Protein AF-0000000084650440 (afdb_homodimer)

Secondary structure (DSSP, 8-state):
--EEEEEE--SHHHHHHHHTPPTTEEEEEEE--HHHHHHHHHHHTTSSEEESSGGG--S--SEEEE-SHHHHHHHHHHHHHHTT-EEEE--GGGGGSHHHHHHHHHHHHHHT-EEEE--TT---HHHHHHHHTT-EEEEEEEEEE-HHHHTTSGGGGTS-TTT--S-EEEEEEEHHHHHH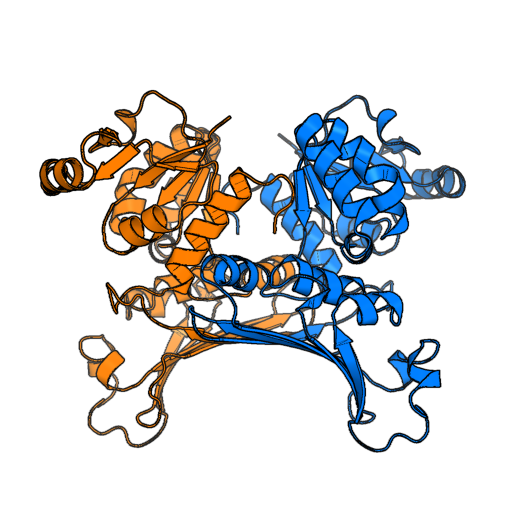H-GGGHHHHHHHHHHTT-TTT-EEEEEE-TT--S-EEEEEEEETTEEEEEEEEEPEETTEEEEEHHHHHHHHHHHHHHH-SEE-/--EEEEEE--SHHHHHHHHTPPTTEEEEEEE--HHHHHHHHHHHTTSSEEESSGGG--S--SEEEE-SHHHHHHHHHHHHHHTT-EEEE--GGGGGSHHHHHHHHHHHHHHT-EEEE--TT---HHHHHHHHTT-EEEEEEEEEE-HHHHTTSGGGGTS-TTT--S-EEEEEEEHHHHHHH-GGGHHHHHHHHHHTT-TTTSEEEEEE-TT--S-EEEEEEEETTEEEEEEEEEPEETTEEEEEHHHHHHHHHHHHHHH-SEE-

Foldseek 3Di:
DAAEEEEEDCDPLNVVLQVLADPRYHHAEYADAPVCQVVVCVVVVPNHHYHNAPVVDPDAGLEYEYDPALVSCLVHLLVCLLQLAEYEYQNLLNVLPVVSVVSNVVSNVNNNYYYHYFLAQFDDLVVQLVQQVQPWDAKEKEKEAALVVCPPFLLVVQDPNVPDAAKAWRDKAFLSVCCVRGVLCSSNSSSSQVSHVHGHRYMYIYIYGNVDHWIKMKMWIADPVGIDMDIDTFAADPVDRSHTPRNSVRSSLVSVPSVDPDHD/DAAEEEEEDCDPLNVVLQVLADPRYHHAEYADAPVCQVVVCVVVVPNHHYHNAPVVDPDAGLEYEYDPALVSCLVHLLVCLLQLHEYEYQNLLNVLPVVSVVSNVVSNVNNNYYYHYFLAQFDDLVVQLVQQVQPWDAKEKEKEAALVVCPPFLLVVQDPNVPDAAKDWRDKAFLSVCCVRGVLCSSNSSSSQVSHVHGHRYMYIYIYGNVDHFIKMKMWIADPVGIDMDIDTFAADPVDRSHTPRNSVRSSLVSVPSVDPDHD

Organism: NCBI:txid1178482

Solvent-accessible surface area (backbone atoms only — not comparable to full-atom values): 26151 Å² total; per-residue (Å²): 130,73,42,37,30,32,29,34,26,71,47,68,53,25,49,52,32,62,72,57,50,52,92,58,50,43,67,43,33,35,32,32,57,73,94,45,38,65,63,52,40,64,73,50,69,75,70,37,49,71,35,66,45,75,83,76,54,85,71,82,57,75,34,32,38,55,36,43,45,39,69,41,46,70,71,47,43,41,62,44,14,44,70,35,34,43,31,40,37,45,46,37,32,46,50,65,40,59,68,54,38,50,51,41,53,48,25,10,66,74,30,58,7,30,40,37,46,43,58,19,72,47,57,26,49,59,30,39,34,11,35,40,73,65,38,62,76,45,41,39,37,34,38,36,27,25,40,76,77,41,60,92,42,59,53,60,81,64,40,63,61,88,71,53,83,51,74,40,78,66,45,75,47,26,19,50,57,44,30,72,57,34,65,94,50,8,31,60,37,27,39,53,9,69,33,46,68,28,38,82,60,15,36,30,35,39,30,36,22,64,87,43,91,51,49,37,41,33,40,36,39,33,36,69,31,30,37,38,39,36,42,35,38,58,31,49,30,90,90,35,75,88,38,46,32,34,28,35,22,32,53,36,36,55,54,46,47,75,75,38,44,66,33,115,132,74,41,38,30,32,29,34,24,70,46,69,54,25,48,52,32,61,74,56,50,50,92,58,52,41,68,44,32,36,32,32,58,71,92,45,37,64,64,51,39,62,74,49,70,72,69,36,50,70,35,67,47,75,84,76,53,85,70,83,56,73,34,32,38,56,36,45,44,38,68,41,46,71,70,46,43,41,63,45,13,45,69,35,33,44,32,42,36,46,45,37,33,46,49,65,40,59,68,55,37,52,51,42,52,48,25,9,67,75,30,59,8,32,39,38,46,42,58,20,74,48,57,26,50,60,29,40,34,9,35,40,74,67,39,65,75,45,40,40,38,36,40,37,27,26,40,76,77,41,60,93,42,57,51,61,80,64,40,64,59,87,71,53,84,52,76,40,76,67,46,76,48,26,18,49,57,43,30,71,57,35,65,94,49,8,32,60,35,26,40,54,10,70,33,47,67,28,38,80,60,16,36,32,36,39,30,35,21,64,88,43,91,51,51,36,41,34,40,37,38,33,36,69,32,29,37,38,38,35,42,35,38,59,30,49,30,92,91,34,74,88,39,45,30,32,28,34,22,32,53,37,36,55,55,46,47,75,74,38,44,66,33,116

InterPro domains:
  IPR002811 Aspartate dehydrogenase [PF01958] (165-252)
  IPR005106 Aspartate/homoserine dehydrogenase, NAD-binding [PF03447] (9-115)
  IPR011182 L-aspartate dehydrogenase [PIRSF005227] (4-263)
  IPR020626 L-aspartate dehydrogenase, prokaryotic [MF_01265] (3-264)
  IPR036291 NAD(P)-binding domain superfamily [SSF51735] (2-150)

Structure (mmCIF, N/CA/C/O backbone):
data_AF-0000000084650440-model_v1
#
loop_
_entity.id
_entity.type
_entity.pdbx_description
1 polymer 'L-aspartate dehydrogenase'
#
loop_
_atom_site.group_PDB
_atom_site.id
_atom_site.type_symbol
_atom_site.label_atom_id
_atom_site.label_alt_id
_atom_site.label_comp_id
_atom_site.label_asym_id
_atom_site.label_entity_id
_atom_site.label_seq_id
_atom_site.pdbx_PDB_ins_code
_atom_site.Cartn_x
_atom_site.Cartn_y
_atom_site.Cartn_z
_atom_site.occupancy
_atom_site.B_iso_or_equiv
_atom_site.auth_seq_id
_atom_site.auth_comp_id
_atom_site.auth_asym_id
_atom_site.auth_atom_id
_atom_site.pdbx_PDB_model_num
ATOM 1 N N . MET A 1 1 ? 17.078 10.023 -17.359 1 79.56 1 MET A N 1
ATOM 2 C CA . MET A 1 1 ? 17.562 8.789 -17.953 1 79.56 1 MET A CA 1
ATOM 3 C C . MET A 1 1 ? 16.5 7.695 -17.906 1 79.56 1 MET A C 1
ATOM 5 O O . MET A 1 1 ? 15.664 7.68 -17 1 79.56 1 MET A O 1
ATOM 9 N N . THR A 1 2 ? 16.375 6.871 -18.922 1 93.69 2 THR A N 1
ATOM 10 C CA . THR A 1 2 ? 15.398 5.801 -19.031 1 93.69 2 THR A CA 1
ATOM 11 C C . THR A 1 2 ? 15.734 4.652 -18.094 1 93.69 2 THR A C 1
ATOM 13 O O . THR A 1 2 ? 16.891 4.23 -18 1 93.69 2 THR A O 1
ATOM 16 N N . LYS A 1 3 ? 14.844 4.32 -17.188 1 97.88 3 LYS A N 1
ATOM 17 C CA . LYS A 1 3 ? 15.008 3.176 -16.297 1 97.88 3 LYS A CA 1
ATOM 18 C C . LYS A 1 3 ? 14.805 1.861 -17.047 1 97.88 3 LYS A C 1
ATOM 20 O O . LYS A 1 3 ? 14.016 1.793 -17.984 1 97.88 3 LYS A O 1
ATOM 25 N N . ARG A 1 4 ? 15.562 0.845 -16.766 1 98.38 4 ARG A N 1
ATOM 26 C CA . ARG A 1 4 ? 15.57 -0.419 -17.484 1 98.38 4 ARG A CA 1
ATOM 27 C C . ARG A 1 4 ? 15.008 -1.547 -16.625 1 98.38 4 ARG A C 1
ATOM 29 O O . ARG A 1 4 ? 15.414 -1.719 -15.484 1 98.38 4 ARG A O 1
ATOM 36 N N . LEU A 1 5 ? 14.133 -2.34 -17.203 1 98.75 5 LEU A N 1
ATOM 37 C CA . LEU A 1 5 ? 13.367 -3.377 -16.531 1 98.75 5 LEU A CA 1
ATOM 38 C C . LEU A 1 5 ? 13.805 -4.766 -16.984 1 98.75 5 LEU A C 1
ATOM 40 O O . LEU A 1 5 ? 14.008 -4.996 -18.172 1 98.75 5 LEU A O 1
ATOM 44 N N . LEU A 1 6 ? 14.031 -5.668 -16.031 1 98.88 6 LEU A N 1
ATOM 45 C CA . LEU A 1 6 ? 14.141 -7.098 -16.312 1 98.88 6 LEU A CA 1
ATOM 46 C C . LEU A 1 6 ? 12.875 -7.828 -15.875 1 98.88 6 LEU A C 1
ATOM 48 O O . LEU A 1 6 ? 12.422 -7.68 -14.734 1 98.88 6 LEU A O 1
ATOM 52 N N . MET A 1 7 ? 12.289 -8.562 -16.797 1 98.88 7 MET A N 1
ATOM 53 C CA . MET A 1 7 ? 11.055 -9.281 -16.516 1 98.88 7 MET A CA 1
ATOM 54 C C . MET A 1 7 ? 11.289 -10.789 -16.531 1 98.88 7 MET A C 1
ATOM 56 O O . MET A 1 7 ? 11.867 -11.32 -17.484 1 98.88 7 MET A O 1
ATOM 60 N N . ILE A 1 8 ? 10.906 -11.43 -15.422 1 98.81 8 ILE A N 1
ATOM 61 C CA . ILE A 1 8 ? 10.922 -12.891 -15.391 1 98.81 8 ILE A CA 1
ATOM 62 C C . ILE A 1 8 ? 9.586 -13.43 -15.898 1 98.81 8 ILE A C 1
ATOM 64 O O . ILE A 1 8 ? 8.57 -13.32 -15.211 1 98.81 8 ILE A O 1
ATOM 68 N N . GLY A 1 9 ? 9.625 -14 -17.047 1 98.12 9 GLY A N 1
ATOM 69 C CA . GLY A 1 9 ? 8.398 -14.461 -17.688 1 98.12 9 GLY A CA 1
ATOM 70 C C . GLY A 1 9 ? 7.82 -13.461 -18.672 1 98.12 9 GLY A C 1
ATOM 71 O O . GLY A 1 9 ? 7.922 -12.25 -18.469 1 98.12 9 GLY A O 1
ATOM 72 N N . TYR A 1 10 ? 7.129 -14 -19.703 1 97.44 10 TYR A N 1
ATOM 73 C CA . TYR A 1 10 ? 6.488 -13.148 -20.688 1 97.44 10 TYR A CA 1
ATOM 74 C C . TYR A 1 10 ? 5.211 -13.789 -21.219 1 97.44 10 TYR A C 1
ATOM 76 O O . TYR A 1 10 ? 5 -13.852 -22.438 1 97.44 10 TYR A O 1
ATOM 84 N N . GLY A 1 11 ? 4.504 -14.336 -20.281 1 94.62 11 GLY A N 1
ATOM 85 C CA . GLY A 1 11 ? 3.162 -14.789 -20.625 1 94.62 11 GLY A CA 1
ATOM 86 C C . GLY A 1 11 ? 2.146 -13.664 -20.672 1 94.62 11 GLY A C 1
ATOM 87 O O . GLY A 1 11 ? 2.477 -12.539 -21.047 1 94.62 11 GLY A O 1
ATOM 88 N N . ALA A 1 12 ? 0.884 -13.953 -20.359 1 93.81 12 ALA A N 1
ATOM 89 C CA . ALA A 1 12 ? -0.198 -12.977 -20.406 1 93.81 12 ALA A CA 1
ATOM 90 C C . ALA A 1 12 ? 0.087 -11.797 -19.484 1 93.81 12 ALA A C 1
ATOM 92 O O . ALA A 1 12 ? -0.064 -10.641 -19.891 1 93.81 12 ALA A O 1
ATOM 93 N N . MET A 1 13 ? 0.483 -12.141 -18.266 1 94.69 13 MET A N 1
ATOM 94 C CA . MET A 1 13 ? 0.836 -11.102 -17.297 1 94.69 13 MET A CA 1
ATOM 95 C C . MET A 1 13 ? 1.966 -10.227 -17.828 1 94.69 13 MET A C 1
ATOM 97 O O . MET A 1 13 ? 1.858 -9 -17.828 1 94.69 13 MET A O 1
ATOM 101 N N . GLY A 1 14 ? 3.01 -10.844 -18.219 1 97.12 14 GLY A N 1
ATOM 102 C CA . GLY A 1 14 ? 4.164 -10.117 -18.734 1 97.12 14 GLY A CA 1
ATOM 103 C C . GLY A 1 14 ? 3.84 -9.242 -19.922 1 97.12 14 GLY A C 1
ATOM 104 O O . GLY A 1 14 ? 4.266 -8.086 -20 1 97.12 14 GLY A O 1
ATOM 105 N N . ALA A 1 15 ? 3.09 -9.773 -20.875 1 95.94 15 ALA A N 1
ATOM 106 C CA . ALA A 1 15 ? 2.705 -9.031 -22.078 1 95.94 15 ALA A CA 1
ATOM 107 C C . ALA A 1 15 ? 1.868 -7.809 -21.719 1 95.94 15 ALA A C 1
ATOM 109 O O . ALA A 1 15 ? 2.055 -6.73 -22.297 1 95.94 15 ALA A O 1
ATOM 110 N N . GLU A 1 16 ? 0.933 -8 -20.797 1 96.56 16 GLU A N 1
ATOM 111 C CA . GLU A 1 16 ? 0.086 -6.891 -20.375 1 96.56 16 GLU A CA 1
ATOM 112 C C . GLU A 1 16 ? 0.905 -5.805 -19.672 1 96.56 16 GLU A C 1
ATOM 114 O O . GLU A 1 16 ? 0.736 -4.617 -19.953 1 96.56 16 GLU A O 1
ATOM 119 N N . VAL A 1 17 ? 1.788 -6.207 -18.766 1 98.19 17 VAL A N 1
ATOM 120 C CA . VAL A 1 17 ? 2.66 -5.262 -18.078 1 98.19 17 VAL A CA 1
ATOM 121 C C . VAL A 1 17 ? 3.518 -4.516 -19.094 1 98.19 17 VAL A C 1
ATOM 123 O O . VAL A 1 17 ? 3.646 -3.289 -19.031 1 98.19 17 VAL A O 1
ATOM 126 N N . HIS A 1 18 ? 4.074 -5.223 -20.031 1 97.88 18 HIS A N 1
ATOM 127 C CA . HIS A 1 18 ? 4.898 -4.625 -21.078 1 97.88 18 HIS A CA 1
ATOM 128 C C . HIS A 1 18 ? 4.125 -3.57 -21.859 1 97.88 18 HIS A C 1
ATOM 130 O O . HIS A 1 18 ? 4.641 -2.48 -22.109 1 97.88 18 HIS A O 1
ATOM 136 N N . ARG A 1 19 ? 2.924 -3.9 -22.203 1 96.31 19 ARG A N 1
ATOM 137 C CA . ARG A 1 19 ? 2.062 -2.998 -22.953 1 96.31 19 ARG A CA 1
ATOM 138 C C . ARG A 1 19 ? 1.797 -1.712 -22.188 1 96.31 19 ARG A C 1
ATOM 140 O O . ARG A 1 19 ? 1.68 -0.638 -22.781 1 96.31 19 ARG A O 1
ATOM 147 N N . LEU A 1 20 ? 1.768 -1.81 -20.844 1 97.25 20 LEU A N 1
ATOM 148 C CA . LEU A 1 20 ? 1.319 -0.7 -20.016 1 97.25 20 LEU A CA 1
ATOM 149 C C . LEU A 1 20 ? 2.506 0.004 -19.359 1 97.25 20 LEU A C 1
ATOM 151 O O . LEU A 1 20 ? 2.326 0.842 -18.469 1 97.25 20 LEU A O 1
ATOM 155 N N . LEU A 1 21 ? 3.707 -0.319 -19.703 1 98.06 21 LEU A N 1
ATOM 156 C CA . LEU A 1 21 ? 4.871 0.292 -19.062 1 98.06 21 LEU A CA 1
ATOM 157 C C . LEU A 1 21 ? 4.809 1.812 -19.172 1 98.06 21 LEU A C 1
ATOM 159 O O . LEU A 1 21 ? 4.5 2.357 -20.234 1 98.06 21 LEU A O 1
ATOM 163 N N . PRO A 1 22 ? 5 2.486 -18.062 1 97.19 22 PRO A N 1
ATOM 164 C CA . PRO A 1 22 ? 4.988 3.951 -18.109 1 97.19 22 PRO A CA 1
ATOM 165 C C . PRO A 1 22 ? 6.133 4.523 -18.938 1 97.19 22 PRO A C 1
ATOM 167 O O . PRO A 1 22 ? 7.168 3.873 -19.094 1 97.19 22 PRO A O 1
ATOM 170 N N . ASP A 1 23 ? 5.887 5.777 -19.438 1 96.75 23 ASP A N 1
ATOM 171 C CA . ASP A 1 23 ? 6.969 6.504 -20.094 1 96.75 23 ASP A CA 1
ATOM 172 C C . ASP A 1 23 ? 8.172 6.668 -19.172 1 96.75 23 ASP A C 1
ATOM 174 O O . ASP A 1 23 ? 8.008 6.965 -17.984 1 96.75 23 ASP A O 1
ATOM 178 N N . GLY A 1 24 ? 9.312 6.355 -19.625 1 97.12 24 GLY A N 1
ATOM 179 C CA . GLY A 1 24 ? 10.531 6.473 -18.844 1 97.12 24 GLY A CA 1
ATOM 180 C C . GLY A 1 24 ? 11.102 5.133 -18.422 1 97.12 24 GLY A C 1
ATOM 181 O O . GLY A 1 24 ? 12.219 5.059 -17.906 1 97.12 24 GLY A O 1
ATOM 182 N N . MET A 1 25 ? 10.312 4.082 -18.672 1 97.44 25 MET A N 1
ATOM 183 C CA . MET A 1 25 ? 10.773 2.727 -18.375 1 97.44 25 MET A CA 1
ATOM 184 C C . MET A 1 25 ? 10.758 1.868 -19.641 1 97.44 25 MET A C 1
ATOM 186 O O . MET A 1 25 ? 9.797 1.894 -20.406 1 97.44 25 MET A O 1
ATOM 190 N N . GLU A 1 26 ? 11.82 1.131 -19.844 1 97.38 26 GLU A N 1
ATOM 191 C CA . GLU A 1 26 ? 11.859 0.221 -20.984 1 97.38 26 GLU A CA 1
ATOM 192 C C . GLU A 1 26 ? 12.117 -1.214 -20.531 1 97.38 26 GLU A C 1
ATOM 194 O O . GLU A 1 26 ? 12.891 -1.448 -19.609 1 97.38 26 GLU A O 1
ATOM 199 N N . LEU A 1 27 ? 11.492 -2.096 -21.172 1 98.31 27 LEU A N 1
ATOM 200 C CA . LEU A 1 27 ? 11.812 -3.508 -21 1 98.31 27 LEU A CA 1
ATOM 201 C C . LEU A 1 27 ? 13.117 -3.857 -21.719 1 98.31 27 LEU A C 1
ATOM 203 O O . LEU A 1 27 ? 13.172 -3.891 -22.938 1 98.31 27 LEU A O 1
ATOM 207 N N . ALA A 1 28 ? 14.125 -4.121 -20.938 1 98.25 28 ALA A N 1
ATOM 208 C CA . ALA A 1 28 ? 15.445 -4.352 -21.516 1 98.25 28 ALA A CA 1
ATOM 209 C C . ALA A 1 28 ? 15.742 -5.844 -21.625 1 98.25 28 ALA A C 1
ATOM 211 O O . ALA A 1 28 ? 16.406 -6.293 -22.562 1 98.25 28 ALA A O 1
ATOM 212 N N . TRP A 1 29 ? 15.312 -6.602 -20.641 1 98.56 29 TRP A N 1
ATOM 213 C CA . TRP A 1 29 ? 15.602 -8.031 -20.594 1 98.56 29 TRP A CA 1
ATOM 214 C C . TRP A 1 29 ? 14.352 -8.82 -20.219 1 98.56 29 TRP A C 1
ATOM 216 O O . TRP A 1 29 ? 13.555 -8.375 -19.391 1 98.56 29 TRP A O 1
ATOM 226 N N . VAL A 1 30 ? 14.234 -9.984 -20.781 1 98.69 30 VAL A N 1
ATOM 227 C CA . VAL A 1 30 ? 13.219 -10.969 -20.406 1 98.69 30 VAL A CA 1
ATOM 228 C C . VAL A 1 30 ? 13.875 -12.328 -20.156 1 98.69 30 VAL A C 1
ATOM 230 O O . VAL A 1 30 ? 14.719 -12.758 -20.953 1 98.69 30 VAL A O 1
ATOM 233 N N . VAL A 1 31 ? 13.547 -12.961 -19.062 1 98.75 31 VAL A N 1
ATOM 234 C CA . VAL A 1 31 ? 14.031 -14.305 -18.766 1 98.75 31 VAL A CA 1
ATOM 235 C C . VAL A 1 31 ? 12.906 -15.32 -18.953 1 98.75 31 VAL A C 1
ATOM 237 O O . VAL A 1 31 ? 11.875 -15.234 -18.297 1 98.75 31 VAL A O 1
ATOM 240 N N . VAL A 1 32 ? 13.086 -16.297 -19.875 1 98.44 32 VAL A N 1
ATOM 241 C CA . VAL A 1 32 ? 12.094 -17.328 -20.141 1 98.44 32 VAL A CA 1
ATOM 242 C C . VAL A 1 32 ? 12.789 -18.688 -20.266 1 98.44 32 VAL A C 1
ATOM 244 O O . VAL A 1 32 ? 14 -18.75 -20.516 1 98.44 32 VAL A O 1
ATOM 247 N N . PRO A 1 33 ? 12.016 -19.781 -20 1 97.62 33 PRO A N 1
ATOM 248 C CA . PRO A 1 33 ? 12.617 -21.094 -20.25 1 97.62 33 PRO A CA 1
ATOM 249 C C . PRO A 1 33 ? 13.117 -21.234 -21.688 1 97.62 33 PRO A C 1
ATOM 251 O O . PRO A 1 33 ? 12.555 -20.625 -22.609 1 97.62 33 PRO A O 1
ATOM 254 N N . GLU A 1 34 ? 14.109 -22.078 -21.844 1 97.12 34 GLU A N 1
ATOM 255 C CA . GLU A 1 34 ? 14.734 -22.297 -23.141 1 97.12 34 GLU A CA 1
ATOM 256 C C . GLU A 1 34 ? 13.695 -22.625 -24.219 1 97.12 34 GLU A C 1
ATOM 258 O O . GLU A 1 34 ? 13.773 -22.125 -25.344 1 97.12 34 GLU A O 1
ATOM 263 N N . ALA A 1 35 ? 12.734 -23.391 -23.797 1 97.06 35 ALA A N 1
ATOM 264 C CA . ALA A 1 35 ? 11.719 -23.875 -24.734 1 97.06 35 ALA A CA 1
ATOM 265 C C . ALA A 1 35 ? 10.906 -22.719 -25.312 1 97.06 35 ALA A C 1
ATOM 267 O O . ALA A 1 35 ? 10.305 -22.859 -26.391 1 97.06 35 ALA A O 1
ATOM 268 N N . PHE A 1 36 ? 10.906 -21.562 -24.656 1 96.69 36 PHE A N 1
ATOM 269 C CA . PHE A 1 36 ? 10.07 -20.453 -25.078 1 96.69 36 PHE A CA 1
ATOM 270 C C . PHE A 1 36 ? 10.922 -19.312 -25.625 1 96.69 36 PHE A C 1
ATOM 272 O O . PHE A 1 36 ? 10.391 -18.312 -26.109 1 96.69 36 PHE A O 1
ATOM 279 N N . ALA A 1 37 ? 12.211 -19.406 -25.594 1 96.75 37 ALA A N 1
ATOM 280 C CA . ALA A 1 37 ? 13.133 -18.312 -25.875 1 96.75 37 ALA A CA 1
ATOM 281 C C . ALA A 1 37 ? 12.977 -17.828 -27.312 1 96.75 37 ALA A C 1
ATOM 283 O O . ALA A 1 37 ? 12.883 -16.609 -27.562 1 96.75 37 ALA A O 1
ATOM 284 N N . THR A 1 38 ? 12.922 -18.719 -28.25 1 95.88 38 THR A N 1
ATOM 285 C CA . THR A 1 38 ? 12.828 -18.359 -29.656 1 95.88 38 THR A CA 1
ATOM 286 C C . THR A 1 38 ? 11.516 -17.625 -29.938 1 95.88 38 THR A C 1
ATOM 288 O O . THR A 1 38 ? 11.508 -16.578 -30.594 1 95.88 38 THR A O 1
ATOM 291 N N . GLN A 1 39 ? 10.445 -18.188 -29.469 1 95.94 39 GLN A N 1
ATOM 292 C CA . GLN A 1 39 ? 9.125 -17.609 -29.688 1 95.94 39 GLN A CA 1
ATOM 293 C C . GLN A 1 39 ? 9.062 -16.188 -29.125 1 95.94 39 GLN A C 1
ATOM 295 O O . GLN A 1 39 ? 8.531 -15.281 -29.766 1 95.94 39 GLN A O 1
ATOM 300 N N . VAL A 1 40 ? 9.586 -15.984 -27.906 1 96.94 40 VAL A N 1
ATOM 301 C CA . VAL A 1 40 ? 9.547 -14.68 -27.25 1 96.94 40 VAL A CA 1
ATOM 302 C C . VAL A 1 40 ? 10.461 -13.703 -27.984 1 96.94 40 VAL A C 1
ATOM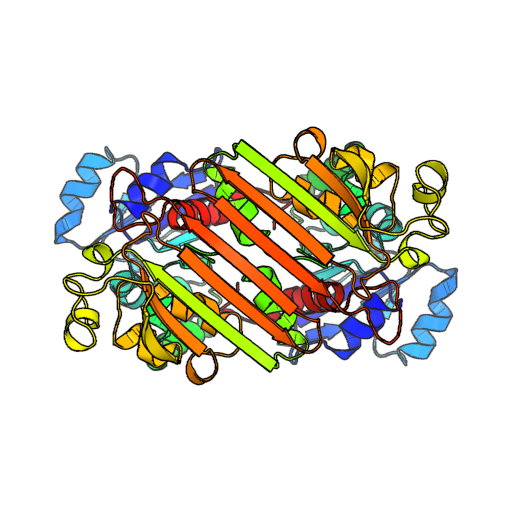 304 O O . VAL A 1 40 ? 10.109 -12.531 -28.156 1 96.94 40 VAL A O 1
ATOM 307 N N . ARG A 1 41 ? 11.617 -14.141 -28.469 1 96 41 ARG A N 1
ATOM 308 C CA . ARG A 1 41 ? 12.516 -13.305 -29.266 1 96 41 ARG A CA 1
ATOM 309 C C . ARG A 1 41 ? 11.812 -12.797 -30.516 1 96 41 ARG A C 1
ATOM 311 O O . ARG A 1 41 ? 11.961 -11.625 -30.875 1 96 41 ARG A O 1
ATOM 318 N N . ASP A 1 42 ? 11.086 -13.656 -31.156 1 95.25 42 ASP A N 1
ATOM 319 C CA . ASP A 1 42 ? 10.359 -13.289 -32.375 1 95.25 42 ASP A CA 1
ATOM 320 C C . ASP A 1 42 ? 9.297 -12.242 -32.062 1 95.25 42 ASP A C 1
ATOM 322 O O . ASP A 1 42 ? 9.109 -11.305 -32.844 1 95.25 42 ASP A O 1
ATOM 326 N N . ARG A 1 43 ? 8.609 -12.453 -30.953 1 94.44 43 ARG A N 1
ATOM 327 C CA . ARG A 1 43 ? 7.535 -11.547 -30.562 1 94.44 43 ARG A CA 1
ATOM 328 C C . ARG A 1 43 ? 8.078 -10.156 -30.234 1 94.44 43 ARG A C 1
ATOM 330 O O . ARG A 1 43 ? 7.434 -9.148 -30.531 1 94.44 43 ARG A O 1
ATOM 337 N N . LEU A 1 44 ? 9.32 -10.086 -29.625 1 95.31 44 LEU A N 1
ATOM 338 C CA . LEU A 1 44 ? 9.844 -8.828 -29.109 1 95.31 44 LEU A CA 1
ATOM 339 C C . LEU A 1 44 ? 10.789 -8.18 -30.125 1 95.31 44 LEU A C 1
ATOM 341 O O . LEU A 1 44 ? 11.305 -7.082 -29.875 1 95.31 44 LEU A O 1
ATOM 345 N N . ALA A 1 45 ? 10.875 -8.578 -31.328 1 85.69 45 ALA A N 1
ATOM 346 C CA . ALA A 1 45 ? 11.555 -8.055 -32.5 1 85.69 45 ALA A CA 1
ATOM 347 C C . ALA A 1 45 ? 12.93 -7.492 -32.156 1 85.69 45 ALA A C 1
ATOM 349 O O . ALA A 1 45 ? 13.297 -6.402 -32.594 1 85.69 45 ALA A O 1
ATOM 350 N N . ASP A 1 46 ? 13.773 -8.016 -31.359 1 79 46 ASP A N 1
ATOM 351 C CA . ASP A 1 46 ? 15.172 -7.762 -31.016 1 79 46 ASP A CA 1
ATOM 352 C C . ASP A 1 46 ? 15.312 -6.48 -30.188 1 79 46 ASP A C 1
ATOM 354 O O . ASP A 1 46 ? 16.422 -5.961 -30.031 1 79 46 ASP A O 1
ATOM 358 N N . LYS A 1 47 ? 14.328 -5.926 -29.688 1 88.69 47 LYS A N 1
ATOM 359 C CA . LYS A 1 47 ? 14.359 -4.719 -28.875 1 88.69 47 LYS A CA 1
ATOM 360 C C . LYS A 1 47 ? 14.68 -5.055 -27.422 1 88.69 47 LYS A C 1
ATOM 362 O O . LYS A 1 47 ? 15.109 -4.184 -26.656 1 88.69 47 LYS A O 1
ATOM 367 N N . VAL A 1 48 ? 14.445 -6.277 -27.094 1 96.5 48 VAL A N 1
ATOM 368 C CA . VAL A 1 48 ? 14.602 -6.781 -25.734 1 96.5 48 VAL A CA 1
ATOM 369 C C . VAL A 1 48 ? 15.531 -7.992 -25.734 1 96.5 48 VAL A C 1
ATOM 371 O O . VAL A 1 48 ? 15.422 -8.867 -26.609 1 96.5 48 VAL A O 1
ATOM 374 N N . SER A 1 49 ? 16.5 -7.973 -24.906 1 97.69 49 SER A N 1
ATOM 375 C CA . SER A 1 49 ? 17.359 -9.148 -24.766 1 97.69 49 SER A CA 1
ATOM 376 C C . SER A 1 49 ? 16.625 -10.289 -24.078 1 97.69 49 SER A C 1
ATOM 378 O O . SER A 1 49 ? 16.219 -10.172 -22.922 1 97.69 49 SER A O 1
ATOM 380 N N . VAL A 1 50 ? 16.5 -11.383 -24.812 1 98.19 50 VAL A N 1
ATOM 381 C CA . VAL A 1 50 ? 15.828 -12.547 -24.25 1 98.19 50 VAL A CA 1
ATOM 382 C C . VAL A 1 50 ? 16.859 -13.516 -23.672 1 98.19 50 VAL A C 1
ATOM 384 O O . VAL A 1 50 ? 17.75 -13.977 -24.375 1 98.19 50 VAL A O 1
ATOM 387 N N . LEU A 1 51 ? 16.703 -13.781 -22.375 1 98.31 51 LEU A N 1
ATOM 388 C CA . LEU A 1 51 ? 17.609 -14.633 -21.625 1 98.31 51 LEU A CA 1
ATOM 389 C C . LEU A 1 51 ? 16.875 -15.875 -21.094 1 98.31 51 LEU A C 1
ATOM 391 O O . LEU A 1 51 ? 15.648 -15.961 -21.188 1 98.31 51 LEU A O 1
ATOM 395 N N . THR A 1 52 ? 17.719 -16.875 -20.578 1 98.12 52 THR A N 1
ATOM 396 C CA . THR A 1 52 ? 17.109 -18.062 -19.984 1 98.12 52 THR A CA 1
ATOM 397 C C . THR A 1 52 ? 17.484 -18.172 -18.5 1 98.12 52 THR A C 1
ATOM 399 O O . THR A 1 52 ? 16.922 -19 -17.781 1 98.12 52 THR A O 1
ATOM 402 N N . ARG A 1 53 ? 18.469 -17.328 -18.141 1 97.88 53 ARG A N 1
ATOM 403 C CA . ARG A 1 53 ? 18.922 -17.266 -16.75 1 97.88 53 ARG A CA 1
ATOM 404 C C . ARG A 1 53 ? 19.234 -15.844 -16.328 1 97.88 53 ARG A C 1
ATOM 406 O O . ARG A 1 53 ? 19.688 -15.039 -17.156 1 97.88 53 ARG A O 1
ATOM 413 N N . ILE A 1 54 ? 19.047 -15.594 -15 1 98.31 54 ILE A N 1
ATOM 414 C CA . ILE A 1 54 ? 19.266 -14.258 -14.461 1 98.31 54 ILE A CA 1
ATOM 415 C C . ILE A 1 54 ? 20.734 -13.867 -14.633 1 98.31 54 ILE A C 1
ATOM 417 O O . ILE A 1 54 ? 21.047 -12.719 -14.961 1 98.31 54 ILE A O 1
ATOM 421 N N . ASP A 1 55 ? 21.656 -14.797 -14.445 1 96.56 55 ASP A N 1
ATOM 422 C CA . ASP A 1 55 ? 23.094 -14.508 -14.414 1 96.56 55 ASP A CA 1
ATOM 423 C C . ASP A 1 55 ? 23.609 -14.156 -15.805 1 96.56 55 ASP A C 1
ATOM 425 O O . ASP A 1 55 ? 24.734 -13.672 -15.953 1 96.56 55 ASP A O 1
ATOM 429 N N . GLN A 1 56 ? 22.812 -14.383 -16.859 1 97.69 56 GLN A N 1
ATOM 430 C CA . GLN A 1 56 ? 23.188 -13.992 -18.219 1 97.69 56 GLN A CA 1
ATOM 431 C C . GLN A 1 56 ? 23.094 -12.477 -18.391 1 97.69 56 GLN A C 1
ATOM 433 O O . GLN A 1 56 ? 23.609 -11.922 -19.359 1 97.69 56 GLN A O 1
ATOM 438 N N . CYS A 1 57 ? 22.359 -11.812 -17.516 1 97.81 57 CYS A N 1
ATOM 439 C CA . CYS A 1 57 ? 22.297 -10.359 -17.516 1 97.81 57 CYS A CA 1
ATOM 440 C C . CYS A 1 57 ? 23.484 -9.766 -16.766 1 97.81 57 CYS A C 1
ATOM 442 O O . CYS A 1 57 ? 23.562 -9.891 -15.539 1 97.81 57 CYS A O 1
ATOM 444 N N . SER A 1 58 ? 24.359 -9.102 -17.422 1 95.31 58 SER A N 1
ATOM 445 C CA . SER A 1 58 ? 25.562 -8.57 -16.781 1 95.31 58 SER A CA 1
ATOM 446 C C . SER A 1 58 ? 25.328 -7.18 -16.203 1 95.31 58 SER A C 1
ATOM 448 O O . SER A 1 58 ? 26.109 -6.695 -15.391 1 95.31 58 SER A O 1
ATOM 450 N N . GLU A 1 59 ? 24.297 -6.551 -16.641 1 96.81 59 GLU A N 1
ATOM 451 C CA . GLU A 1 59 ? 23.984 -5.199 -16.172 1 96.81 59 GLU A CA 1
ATOM 452 C C . GLU A 1 59 ? 23.094 -5.23 -14.938 1 96.81 59 GLU A C 1
ATOM 454 O O . GLU A 1 59 ? 22.75 -6.305 -14.438 1 96.81 59 GLU A O 1
ATOM 459 N N . ALA A 1 60 ? 22.906 -4.09 -14.328 1 96.62 60 ALA A N 1
ATOM 460 C CA . ALA A 1 60 ? 22.031 -3.969 -13.156 1 96.62 60 ALA A CA 1
ATOM 461 C C . ALA A 1 60 ? 20.703 -3.309 -13.523 1 96.62 60 ALA A C 1
ATOM 463 O O . ALA A 1 60 ? 20.641 -2.088 -13.688 1 96.62 60 ALA A O 1
ATOM 464 N N . PRO A 1 61 ? 19.641 -4.133 -13.719 1 98.44 61 PRO A N 1
ATOM 465 C CA . PRO A 1 61 ? 18.328 -3.541 -13.953 1 98.44 61 PRO A CA 1
ATOM 466 C C . PRO A 1 61 ? 17.875 -2.635 -12.805 1 98.44 61 PRO A C 1
ATOM 468 O O . PRO A 1 61 ? 18.266 -2.854 -11.656 1 98.44 61 PRO A O 1
ATOM 471 N N . ASP A 1 62 ? 17.094 -1.579 -13.141 1 98.38 62 ASP A N 1
ATOM 472 C CA . ASP A 1 62 ? 16.547 -0.708 -12.109 1 98.38 62 ASP A CA 1
ATOM 473 C C . ASP A 1 62 ? 15.484 -1.433 -11.289 1 98.38 62 ASP A C 1
ATOM 475 O O . ASP A 1 62 ? 15.242 -1.092 -10.133 1 98.38 62 ASP A O 1
ATOM 479 N N . LEU A 1 63 ? 14.844 -2.428 -11.891 1 98.81 63 LEU A N 1
ATOM 480 C CA . LEU A 1 63 ? 13.812 -3.244 -11.258 1 98.81 63 LEU A CA 1
ATOM 481 C C . LEU A 1 63 ? 13.688 -4.598 -11.945 1 98.81 63 LEU A C 1
ATOM 483 O O . LEU A 1 63 ? 13.844 -4.688 -13.172 1 98.81 63 LEU A O 1
ATOM 487 N N . VAL A 1 64 ? 13.492 -5.609 -11.148 1 98.94 64 VAL A N 1
ATOM 488 C CA . VAL A 1 64 ? 13.102 -6.918 -11.656 1 98.94 64 VAL A CA 1
ATOM 489 C C . VAL A 1 64 ? 11.633 -7.191 -11.312 1 98.94 64 VAL A C 1
ATOM 491 O O . VAL A 1 64 ? 11.203 -6.957 -10.18 1 98.94 64 VAL A O 1
ATOM 494 N N . VAL A 1 65 ? 10.852 -7.598 -12.281 1 98.94 65 VAL A N 1
ATOM 495 C CA . VAL A 1 65 ? 9.469 -7.949 -11.984 1 98.94 65 VAL A CA 1
ATOM 496 C C . VAL A 1 65 ? 9.242 -9.438 -12.258 1 98.94 65 VAL A C 1
ATOM 498 O O . VAL A 1 65 ? 9.758 -9.977 -13.234 1 98.94 65 VAL A O 1
ATOM 501 N N . GLU A 1 66 ? 8.562 -10.07 -11.344 1 98.62 66 GLU A N 1
ATOM 502 C CA . GLU A 1 66 ? 8.195 -11.477 -11.469 1 98.62 66 GLU A CA 1
ATOM 503 C C . GLU A 1 66 ? 6.848 -11.633 -12.164 1 98.62 66 GLU A C 1
ATOM 505 O O . GLU A 1 66 ? 5.816 -11.203 -11.641 1 98.62 66 GLU A O 1
ATOM 510 N N . CYS A 1 67 ? 6.852 -12.258 -13.375 1 97.69 67 CYS A N 1
ATOM 511 C CA . CYS A 1 67 ? 5.648 -12.492 -14.172 1 97.69 67 CYS A CA 1
ATOM 512 C C . CYS A 1 67 ? 5.59 -13.938 -14.656 1 97.69 67 CYS A C 1
ATOM 514 O O . CYS A 1 67 ? 4.938 -14.234 -15.656 1 97.69 67 CYS A O 1
ATOM 516 N N . ALA A 1 68 ? 6.328 -14.82 -14.031 1 97 68 ALA A N 1
ATOM 517 C CA . ALA A 1 68 ? 6.406 -16.219 -14.445 1 97 68 ALA A CA 1
ATOM 518 C C . ALA A 1 68 ? 5.648 -17.109 -13.469 1 97 68 ALA A C 1
ATOM 520 O O . ALA A 1 68 ? 5.668 -18.344 -13.609 1 97 68 ALA A O 1
ATOM 521 N N . GLY A 1 69 ? 5.035 -16.594 -12.531 1 96.56 69 GLY A N 1
ATOM 522 C CA . GLY A 1 69 ? 4.297 -17.359 -11.547 1 96.56 69 GLY A CA 1
ATOM 523 C C . GLY A 1 69 ? 5.18 -17.938 -10.461 1 96.56 69 GLY A C 1
ATOM 524 O O . GLY A 1 69 ? 6.352 -17.578 -10.344 1 96.56 69 GLY A O 1
ATOM 525 N N . GLN A 1 70 ? 4.543 -18.781 -9.641 1 97.19 70 GLN A N 1
ATOM 526 C CA . GLN A 1 70 ? 5.207 -19.297 -8.461 1 97.19 70 GLN A CA 1
ATOM 527 C C . GLN A 1 70 ? 6.441 -20.109 -8.836 1 97.19 70 GLN A C 1
ATOM 529 O O . GLN A 1 70 ? 7.504 -19.953 -8.234 1 97.19 70 GLN A O 1
ATOM 534 N N . PRO A 1 71 ? 6.34 -20.984 -9.875 1 96.69 71 PRO A N 1
ATOM 535 C CA . PRO A 1 71 ? 7.547 -21.719 -10.258 1 96.69 71 PRO A CA 1
ATOM 536 C C . PRO A 1 71 ? 8.68 -20.797 -10.711 1 96.69 71 PRO A C 1
ATOM 538 O O . PRO A 1 71 ? 9.844 -21.062 -10.406 1 96.69 71 PRO A O 1
ATOM 541 N N . GLY A 1 72 ? 8.352 -19.672 -11.445 1 97.69 72 GLY A N 1
ATOM 542 C CA . GLY A 1 72 ? 9.359 -18.719 -11.867 1 97.69 72 GLY A CA 1
ATOM 543 C C . GLY A 1 72 ? 10.062 -18.047 -10.703 1 97.69 72 GLY A C 1
ATOM 544 O O . GLY A 1 72 ? 11.281 -17.875 -10.727 1 97.69 72 GLY A O 1
ATOM 545 N N . LEU A 1 73 ? 9.305 -17.656 -9.68 1 98.31 73 LEU A N 1
ATOM 546 C CA . LEU A 1 73 ? 9.883 -17.062 -8.484 1 98.31 73 LEU A CA 1
ATOM 547 C C . LEU A 1 73 ? 10.836 -18.031 -7.793 1 98.31 73 LEU A C 1
ATOM 549 O O . LEU A 1 73 ? 11.945 -17.656 -7.406 1 98.31 73 LEU A O 1
ATOM 553 N N . ALA A 1 74 ? 10.375 -19.266 -7.648 1 98.31 74 ALA A N 1
ATOM 554 C CA . ALA A 1 74 ? 11.188 -20.281 -6.992 1 98.31 74 ALA A CA 1
ATOM 555 C C . ALA A 1 74 ? 12.492 -20.516 -7.742 1 98.31 74 ALA A C 1
ATOM 557 O O . ALA A 1 74 ? 13.547 -20.688 -7.129 1 98.31 74 ALA A O 1
ATOM 558 N N . GLU A 1 75 ? 12.406 -20.484 -9 1 98.19 75 GLU A N 1
ATOM 559 C CA . GLU A 1 75 ? 13.555 -20.812 -9.836 1 98.19 75 GLU A CA 1
ATOM 560 C C . GLU A 1 75 ? 14.555 -19.656 -9.883 1 98.19 75 GLU A C 1
ATOM 562 O O . GLU A 1 75 ? 15.766 -19.875 -9.828 1 98.19 75 GLU A O 1
ATOM 567 N N . HIS A 1 76 ? 14.086 -18.406 -9.945 1 98.69 76 HIS A N 1
ATOM 568 C CA . HIS A 1 76 ? 14.961 -17.312 -10.336 1 98.69 76 HIS A CA 1
ATOM 569 C C . HIS A 1 76 ? 15.164 -16.328 -9.18 1 98.69 76 HIS A C 1
ATOM 571 O O . HIS A 1 76 ? 16.078 -15.508 -9.211 1 98.69 76 HIS A O 1
ATOM 577 N N . GLY A 1 77 ? 14.336 -16.375 -8.148 1 98.69 77 GLY A N 1
ATOM 578 C CA . GLY A 1 77 ? 14.297 -15.359 -7.105 1 98.69 77 GLY A CA 1
ATOM 579 C C . GLY A 1 77 ? 15.609 -15.203 -6.371 1 98.69 77 GLY A C 1
ATOM 580 O O . GLY A 1 77 ? 16.078 -14.086 -6.152 1 98.69 77 GLY A O 1
ATOM 581 N N . GLU A 1 78 ? 16.234 -16.328 -6.012 1 98.56 78 GLU A N 1
ATOM 582 C CA . GLU A 1 78 ? 17.484 -16.281 -5.258 1 98.56 78 GLU A CA 1
ATOM 583 C C . GLU A 1 78 ? 18.578 -15.57 -6.047 1 98.56 78 GLU A C 1
ATOM 585 O O . GLU A 1 78 ? 19.344 -14.781 -5.492 1 98.56 78 GLU A O 1
ATOM 590 N N . ALA A 1 79 ? 18.656 -15.93 -7.309 1 98.62 79 ALA A N 1
ATOM 591 C CA . ALA A 1 79 ? 19.688 -15.328 -8.156 1 98.62 79 ALA A CA 1
ATOM 592 C C . ALA A 1 79 ? 19.531 -13.812 -8.219 1 98.62 79 ALA A C 1
ATOM 594 O O . ALA A 1 79 ? 20.516 -13.078 -8.172 1 98.62 79 ALA A O 1
ATOM 595 N N . VAL A 1 80 ? 18.312 -13.328 -8.312 1 98.75 80 VAL A N 1
ATOM 596 C CA . VAL A 1 80 ? 18.016 -11.898 -8.375 1 98.75 80 VAL A CA 1
ATOM 597 C C . VAL A 1 80 ? 18.469 -11.227 -7.078 1 98.75 80 VAL A C 1
ATOM 599 O O . VAL A 1 80 ? 19.172 -10.219 -7.109 1 98.75 80 VAL A O 1
ATOM 602 N N . LEU A 1 81 ? 18.094 -11.844 -5.973 1 98.62 81 LEU A N 1
ATOM 603 C CA . LEU A 1 81 ? 18.312 -11.25 -4.66 1 98.62 81 LEU A CA 1
ATOM 604 C C . LEU A 1 81 ? 19.781 -11.289 -4.277 1 98.62 81 LEU A C 1
ATOM 606 O O . LEU A 1 81 ? 20.297 -10.344 -3.684 1 98.62 81 LEU A O 1
ATOM 610 N N . HIS A 1 82 ? 20.469 -12.344 -4.656 1 98.06 82 HIS A N 1
ATOM 611 C CA . HIS A 1 82 ? 21.906 -12.453 -4.395 1 98.06 82 HIS A CA 1
ATOM 612 C C . HIS A 1 82 ? 22.688 -11.375 -5.133 1 98.06 82 HIS A C 1
ATOM 614 O O . HIS A 1 82 ? 23.766 -10.961 -4.684 1 98.06 82 HIS A O 1
ATOM 620 N N . ARG A 1 83 ? 22.125 -10.859 -6.18 1 98 83 ARG A N 1
ATOM 621 C CA . ARG A 1 83 ? 22.781 -9.836 -6.98 1 98 83 ARG A CA 1
ATOM 622 C C . ARG A 1 83 ? 22.5 -8.445 -6.426 1 98 83 ARG A C 1
ATOM 624 O O . ARG A 1 83 ? 22.953 -7.441 -6.977 1 98 83 ARG A O 1
ATOM 631 N N . GLY A 1 84 ? 21.719 -8.383 -5.426 1 98 84 GLY A N 1
ATOM 632 C CA . GLY A 1 84 ? 21.438 -7.113 -4.773 1 98 84 GLY A CA 1
ATOM 633 C C . GLY A 1 84 ? 20.328 -6.328 -5.457 1 98 84 GLY A C 1
ATOM 634 O O . GLY A 1 84 ? 20.203 -5.121 -5.25 1 98 84 GLY A O 1
ATOM 635 N N . LEU A 1 85 ? 19.547 -6.996 -6.305 1 98.31 85 LEU A N 1
ATOM 636 C CA . LEU A 1 85 ? 18.516 -6.316 -7.082 1 98.31 85 LEU A CA 1
ATOM 637 C C . LEU A 1 85 ? 17.172 -6.336 -6.348 1 98.31 85 LEU A C 1
ATOM 639 O O . LEU A 1 85 ? 16.938 -7.211 -5.516 1 98.31 85 LEU A O 1
ATOM 643 N N . THR A 1 86 ? 16.375 -5.344 -6.609 1 98.44 86 THR A N 1
ATOM 644 C CA . THR A 1 86 ? 15.008 -5.312 -6.105 1 98.44 86 THR A CA 1
ATOM 645 C C . THR A 1 86 ? 14.062 -6.023 -7.07 1 98.44 86 THR A C 1
ATOM 647 O O . THR A 1 86 ? 14.102 -5.781 -8.281 1 98.44 86 THR A O 1
ATOM 650 N N . MET A 1 87 ? 13.273 -6.879 -6.52 1 98.69 87 MET A N 1
ATOM 651 C CA . MET A 1 87 ? 12.289 -7.547 -7.367 1 98.69 87 MET A CA 1
ATOM 652 C C . MET A 1 87 ? 10.875 -7.344 -6.824 1 98.69 87 MET A C 1
ATOM 654 O O . MET A 1 87 ? 10.648 -7.449 -5.617 1 98.69 87 MET A O 1
ATOM 658 N N . ALA A 1 88 ? 9.961 -6.992 -7.684 1 98.88 88 ALA A N 1
ATOM 659 C CA . ALA A 1 88 ? 8.531 -6.914 -7.375 1 98.88 88 ALA A CA 1
ATOM 660 C C . ALA A 1 88 ? 7.848 -8.25 -7.625 1 98.88 88 ALA A C 1
ATOM 662 O O . ALA A 1 88 ? 7.98 -8.836 -8.703 1 98.88 88 ALA A O 1
ATOM 663 N N . VAL A 1 89 ? 7.059 -8.719 -6.637 1 98.75 89 VAL A N 1
ATOM 664 C CA . VAL A 1 89 ? 6.562 -10.094 -6.66 1 98.75 89 VAL A CA 1
ATOM 665 C C . VAL A 1 89 ? 5.047 -10.094 -6.473 1 98.75 89 VAL A C 1
ATOM 667 O O . VAL A 1 89 ? 4.531 -9.531 -5.508 1 98.75 89 VAL A O 1
ATOM 670 N N . VAL A 1 90 ? 4.328 -10.781 -7.355 1 97.31 90 VAL A N 1
ATOM 671 C CA . VAL A 1 90 ? 2.883 -10.945 -7.23 1 97.31 90 VAL A CA 1
ATOM 672 C C . VAL A 1 90 ? 2.557 -12.398 -6.879 1 97.31 90 VAL A C 1
ATOM 674 O O . VAL A 1 90 ? 1.545 -12.672 -6.227 1 97.31 90 VAL A O 1
ATOM 677 N N . ALA A 1 91 ? 3.418 -13.352 -7.273 1 97.06 91 ALA A N 1
ATOM 678 C CA . ALA A 1 91 ? 3.193 -14.766 -7.016 1 97.06 91 ALA A CA 1
ATOM 679 C C . ALA A 1 91 ? 3.541 -15.125 -5.57 1 97.06 91 ALA A C 1
ATOM 681 O O . ALA A 1 91 ? 4.312 -16.047 -5.324 1 97.06 91 ALA A O 1
ATOM 682 N N . THR A 1 92 ? 2.916 -14.469 -4.645 1 98 92 THR A N 1
ATOM 683 C CA . THR A 1 92 ? 3.232 -14.578 -3.225 1 98 92 THR A CA 1
ATOM 684 C C . THR A 1 92 ? 2.836 -15.945 -2.686 1 98 92 THR A C 1
ATOM 686 O O . THR A 1 92 ? 3.281 -16.344 -1.608 1 98 92 THR A O 1
ATOM 689 N N . GLY A 1 93 ? 1.938 -16.672 -3.424 1 97.69 93 GLY A N 1
ATOM 690 C CA . GLY A 1 93 ? 1.587 -18.031 -3.023 1 97.69 93 GLY A CA 1
ATOM 691 C C . GLY A 1 93 ? 2.793 -18.922 -2.842 1 97.69 93 GLY A C 1
ATOM 692 O O . GLY A 1 93 ? 2.77 -19.844 -2.025 1 97.69 93 GLY A O 1
ATOM 693 N N . ALA A 1 94 ? 3.85 -18.625 -3.609 1 97.44 94 ALA A N 1
ATOM 694 C CA . ALA A 1 94 ? 5.086 -19.406 -3.502 1 97.44 94 ALA A CA 1
ATOM 695 C C . ALA A 1 94 ? 5.68 -19.281 -2.1 1 97.44 94 ALA A C 1
ATOM 697 O O . ALA A 1 94 ? 6.367 -20.203 -1.635 1 97.44 94 ALA A O 1
ATOM 698 N N . LEU A 1 95 ? 5.379 -18.25 -1.433 1 97.38 95 LEU A N 1
ATOM 699 C CA . LEU A 1 95 ? 6.016 -17.938 -0.157 1 97.38 95 LEU A CA 1
ATOM 700 C C . LEU A 1 95 ? 5.27 -18.594 0.999 1 97.38 95 LEU A C 1
ATOM 702 O O . LEU A 1 95 ? 5.684 -18.469 2.154 1 97.38 95 LEU A O 1
ATOM 706 N N . ALA A 1 96 ? 4.105 -19.219 0.708 1 95.62 96 ALA A N 1
ATOM 707 C CA . ALA A 1 96 ? 3.469 -20.062 1.712 1 95.62 96 ALA A CA 1
ATOM 708 C C . ALA A 1 96 ? 4.379 -21.234 2.098 1 95.62 96 ALA A C 1
ATOM 710 O O . ALA A 1 96 ? 4.223 -21.812 3.172 1 95.62 96 ALA A O 1
ATOM 711 N N . ASP A 1 97 ? 5.23 -21.625 1.143 1 96.06 97 ASP A N 1
ATOM 712 C CA . ASP A 1 97 ? 6.297 -22.578 1.452 1 96.06 97 ASP A CA 1
ATOM 713 C C . ASP A 1 97 ? 7.391 -21.922 2.293 1 96.06 97 ASP A C 1
ATOM 715 O O . ASP A 1 97 ? 8.195 -21.141 1.774 1 96.06 97 ASP A O 1
ATOM 719 N N . GLU A 1 98 ? 7.461 -22.312 3.537 1 95.62 98 GLU A N 1
ATOM 720 C CA . GLU A 1 98 ? 8.367 -21.672 4.488 1 95.62 98 GLU A CA 1
ATOM 721 C C . GLU A 1 98 ? 9.82 -21.844 4.066 1 95.62 98 GLU A C 1
ATOM 723 O O . GLU A 1 98 ? 10.641 -20.953 4.262 1 95.62 98 GLU A O 1
ATOM 728 N N . ALA A 1 99 ? 10.125 -22.969 3.561 1 97.62 99 ALA A N 1
ATOM 729 C CA . ALA A 1 99 ? 11.492 -23.219 3.113 1 97.62 99 ALA A CA 1
ATOM 730 C C . ALA A 1 99 ? 11.891 -22.25 2 1 97.62 99 ALA A C 1
ATOM 732 O O . ALA A 1 99 ? 12.992 -21.703 2.012 1 97.62 99 ALA A O 1
ATOM 733 N N . LEU A 1 100 ? 11.023 -22.078 1.079 1 97.88 100 LEU A N 1
ATOM 734 C CA . LEU A 1 100 ? 11.312 -21.141 -0 1 97.88 100 LEU A CA 1
ATOM 735 C C . LEU A 1 100 ? 11.414 -19.703 0.532 1 97.88 100 LEU A C 1
ATOM 737 O O . LEU A 1 100 ? 12.32 -18.969 0.148 1 97.88 100 LEU A O 1
ATOM 741 N N . TYR A 1 101 ? 10.516 -19.312 1.377 1 97.44 101 TYR A N 1
ATOM 742 C CA . TYR A 1 101 ? 10.562 -17.984 1.976 1 97.44 101 TYR A CA 1
ATOM 743 C C . TYR A 1 101 ? 11.922 -17.719 2.619 1 97.44 101 TYR A C 1
ATOM 745 O O . TYR A 1 101 ? 12.539 -16.672 2.383 1 97.44 101 TYR A O 1
ATOM 753 N N . GLN A 1 102 ? 12.336 -18.656 3.424 1 97.94 102 GLN A N 1
ATOM 754 C CA . GLN A 1 102 ? 13.602 -18.5 4.145 1 97.94 102 GLN A CA 1
ATOM 755 C C . GLN A 1 102 ? 14.781 -18.406 3.18 1 97.94 102 GLN A C 1
ATOM 757 O O . GLN A 1 102 ? 15.695 -17.609 3.383 1 97.94 102 GLN A O 1
ATOM 762 N N . ARG A 1 103 ? 14.742 -19.219 2.174 1 98.25 103 ARG A N 1
ATOM 763 C CA . ARG A 1 103 ? 15.797 -19.188 1.167 1 98.25 103 ARG A CA 1
ATOM 764 C C . ARG A 1 103 ? 15.883 -17.828 0.494 1 98.25 103 ARG A C 1
ATOM 766 O O . ARG A 1 103 ? 16.969 -17.281 0.328 1 98.25 103 ARG A O 1
ATOM 773 N N . LEU A 1 104 ? 14.75 -17.297 0.133 1 98.62 104 LEU A N 1
ATOM 774 C CA . LEU A 1 104 ? 14.711 -16.016 -0.553 1 98.62 104 LEU A CA 1
ATOM 775 C C . LEU A 1 104 ? 15.086 -14.883 0.395 1 98.62 104 LEU A C 1
ATOM 777 O O . LEU A 1 104 ? 15.836 -13.977 0.019 1 98.62 104 LEU A O 1
ATOM 781 N N . ALA A 1 105 ? 14.586 -14.93 1.618 1 98 105 ALA A N 1
ATOM 782 C CA . ALA A 1 105 ? 14.922 -13.914 2.613 1 98 105 ALA A CA 1
ATOM 783 C C . ALA A 1 105 ? 16.422 -13.914 2.904 1 98 105 ALA A C 1
ATOM 785 O O . ALA A 1 105 ? 17.047 -12.852 3.02 1 98 105 ALA A O 1
ATOM 786 N N . THR A 1 106 ? 17 -15.102 3.018 1 98.12 106 THR A N 1
ATOM 787 C CA . THR A 1 106 ? 18.422 -15.242 3.264 1 98.12 106 THR A CA 1
ATOM 788 C C . THR A 1 106 ? 19.234 -14.688 2.09 1 98.12 106 THR A C 1
ATOM 790 O O . THR A 1 106 ? 20.203 -13.945 2.289 1 98.12 106 THR A O 1
ATOM 793 N N . ALA A 1 107 ? 18.797 -15.039 0.895 1 98.5 107 ALA A N 1
ATOM 794 C CA . ALA A 1 107 ? 19.469 -14.531 -0.3 1 98.5 107 ALA A CA 1
ATOM 795 C C . ALA A 1 107 ? 19.453 -13 -0.326 1 98.5 107 ALA A C 1
ATOM 797 O O . ALA A 1 107 ? 20.453 -12.367 -0.674 1 98.5 107 ALA A O 1
ATOM 798 N N . ALA A 1 108 ? 18.359 -12.398 0.03 1 98.38 108 ALA A N 1
ATOM 799 C CA . ALA A 1 108 ? 18.219 -10.945 0.056 1 98.38 108 ALA A CA 1
ATOM 800 C C . ALA A 1 108 ? 19.172 -10.32 1.069 1 98.38 108 ALA A C 1
ATOM 802 O O . ALA A 1 108 ? 19.844 -9.336 0.766 1 98.38 108 ALA A O 1
ATOM 803 N N . ARG A 1 109 ? 19.219 -10.922 2.23 1 96.69 109 ARG A N 1
ATOM 804 C CA . ARG A 1 109 ? 20.078 -10.406 3.283 1 96.69 109 ARG A CA 1
ATOM 805 C C . ARG A 1 109 ? 21.547 -10.492 2.877 1 96.69 109 ARG A C 1
ATOM 807 O O . ARG A 1 109 ? 22.312 -9.555 3.092 1 96.69 109 ARG A O 1
ATOM 814 N N . GLU A 1 110 ? 21.906 -11.609 2.275 1 97.56 110 GLU A N 1
ATOM 815 C CA . GLU A 1 110 ? 23.297 -11.852 1.896 1 97.56 110 GLU A CA 1
ATOM 816 C C . GLU A 1 110 ? 23.703 -10.984 0.712 1 97.56 110 GLU A C 1
ATOM 818 O O . GLU A 1 110 ? 24.828 -10.469 0.673 1 97.56 110 GLU A O 1
ATOM 823 N N . GLY A 1 111 ? 22.859 -10.852 -0.222 1 97.69 111 GLY A N 1
ATOM 824 C CA . GLY A 1 111 ? 23.188 -10.156 -1.456 1 97.69 111 GLY A CA 1
ATOM 825 C C . GLY A 1 111 ? 22.859 -8.68 -1.417 1 97.69 111 GLY A C 1
ATOM 826 O O . GLY A 1 111 ? 23.344 -7.91 -2.252 1 97.69 111 GLY A O 1
ATOM 827 N N . GLY A 1 112 ? 21.969 -8.312 -0.482 1 97.19 112 GLY A N 1
ATOM 828 C CA . GLY A 1 112 ? 21.516 -6.93 -0.403 1 97.19 112 GLY A CA 1
ATOM 829 C C . GLY A 1 112 ? 20.312 -6.648 -1.28 1 97.19 112 GLY A C 1
ATOM 830 O O . GLY A 1 112 ? 20 -5.488 -1.568 1 97.19 112 GLY A O 1
ATOM 831 N N . GLY A 1 113 ? 19.734 -7.711 -1.859 1 98.12 113 GLY A N 1
ATOM 832 C CA . GLY A 1 113 ? 18.531 -7.562 -2.66 1 98.12 113 GLY A CA 1
ATOM 833 C C . GLY A 1 113 ? 17.297 -7.332 -1.827 1 98.12 113 GLY A C 1
ATOM 834 O O . GLY A 1 113 ? 17.344 -7.402 -0.598 1 98.12 113 GLY A O 1
ATOM 835 N N . ARG A 1 114 ? 16.219 -6.945 -2.459 1 98.12 114 ARG A N 1
ATOM 836 C CA . ARG A 1 114 ? 14.938 -6.703 -1.791 1 98.12 114 ARG A CA 1
ATOM 837 C C . ARG A 1 114 ? 13.789 -7.359 -2.553 1 98.12 114 ARG A C 1
ATOM 839 O O . ARG A 1 114 ? 13.75 -7.32 -3.785 1 98.12 114 ARG A O 1
ATOM 846 N N . MET A 1 115 ? 12.859 -7.902 -1.857 1 98.44 115 MET A N 1
ATOM 847 C CA . MET A 1 115 ? 11.617 -8.422 -2.414 1 98.44 115 MET A CA 1
ATOM 848 C C . MET A 1 115 ? 10.438 -7.523 -2.039 1 98.44 115 MET A C 1
ATOM 850 O O . MET A 1 115 ? 10.062 -7.445 -0.869 1 98.44 115 MET A O 1
ATOM 854 N N . GLN A 1 116 ? 9.969 -6.84 -2.984 1 98.44 116 GLN A N 1
ATOM 855 C CA . GLN A 1 116 ? 8.758 -6.039 -2.816 1 98.44 116 GLN A CA 1
ATOM 856 C C . GLN A 1 116 ? 7.508 -6.852 -3.143 1 98.44 116 GLN A C 1
ATOM 858 O O . GLN A 1 116 ? 7.227 -7.125 -4.309 1 98.44 116 GLN A O 1
ATOM 863 N N . LEU A 1 117 ? 6.789 -7.227 -2.121 1 98.75 117 LEU A N 1
ATOM 864 C CA . LEU A 1 117 ? 5.551 -7.969 -2.326 1 98.75 117 LEU A CA 1
ATOM 865 C C . LEU A 1 117 ? 4.418 -7.035 -2.738 1 98.75 117 LEU A C 1
ATOM 867 O O . LEU A 1 117 ? 4.223 -5.98 -2.129 1 98.75 117 LEU A O 1
ATOM 871 N N . LEU A 1 118 ? 3.783 -7.383 -3.771 1 98.75 118 LEU A N 1
ATOM 872 C CA . LEU A 1 118 ? 2.686 -6.574 -4.289 1 98.75 118 LEU A CA 1
ATOM 873 C C . LEU A 1 118 ? 1.34 -7.129 -3.84 1 98.75 118 LEU A C 1
ATOM 875 O O . LEU A 1 118 ? 1.216 -8.328 -3.572 1 98.75 118 LEU A O 1
ATOM 879 N N . SER A 1 119 ? 0.306 -6.258 -3.791 1 98.44 119 SER A N 1
ATOM 880 C CA . SER A 1 119 ? -1.021 -6.668 -3.342 1 98.44 119 SER A CA 1
ATOM 881 C C . SER A 1 119 ? -1.701 -7.562 -4.371 1 98.44 119 SER A C 1
ATOM 883 O O . SER A 1 119 ? -2.596 -8.336 -4.031 1 98.44 119 SER A O 1
ATOM 885 N N . GLY A 1 120 ? -1.262 -7.391 -5.664 1 97.81 120 GLY A N 1
ATOM 886 C CA . GLY A 1 120 ? -1.818 -8.234 -6.715 1 97.81 120 GLY A CA 1
ATOM 887 C C . GLY A 1 120 ? -3.291 -7.973 -6.969 1 97.81 120 GLY A C 1
ATOM 888 O O . GLY A 1 120 ? -3.688 -6.844 -7.262 1 97.81 120 GLY A O 1
ATOM 889 N N . ALA A 1 121 ? -4.129 -8.977 -6.691 1 97.06 121 ALA A N 1
ATOM 890 C CA . ALA A 1 121 ? -5.543 -8.953 -7.055 1 97.06 121 ALA A CA 1
ATOM 891 C C . ALA A 1 121 ? -6.375 -8.297 -5.957 1 97.06 121 ALA A C 1
ATOM 893 O O . ALA A 1 121 ? -7.598 -8.18 -6.082 1 97.06 121 ALA A O 1
ATOM 894 N N . VAL A 1 122 ? -5.738 -7.926 -4.871 1 97.94 122 VAL A N 1
ATOM 895 C CA . VAL A 1 122 ? -6.477 -7.32 -3.77 1 97.94 122 VAL A CA 1
ATOM 896 C C . VAL A 1 122 ? -5.844 -5.98 -3.396 1 97.94 122 VAL A C 1
ATOM 898 O O . VAL A 1 122 ? -5.023 -5.445 -4.145 1 97.94 122 VAL A O 1
ATOM 901 N N . ALA A 1 123 ? -6.348 -5.363 -2.367 1 98.44 123 ALA A N 1
ATOM 902 C CA . ALA A 1 123 ? -5.898 -4.066 -1.865 1 98.44 123 ALA A CA 1
ATOM 903 C C . ALA A 1 123 ? -5.914 -4.031 -0.34 1 98.44 123 ALA A C 1
ATOM 905 O O . ALA A 1 123 ? -6.391 -4.973 0.303 1 98.44 123 ALA A O 1
ATOM 906 N N . GLY A 1 124 ? -5.309 -3.031 0.194 1 98.69 124 GLY A N 1
ATOM 907 C CA . GLY A 1 124 ? -5.406 -2.816 1.629 1 98.69 124 GLY A CA 1
ATOM 908 C C . GLY A 1 124 ? -4.227 -3.377 2.398 1 98.69 124 GLY A C 1
ATOM 909 O O . GLY A 1 124 ? -4.184 -3.293 3.627 1 98.69 124 GLY A O 1
ATOM 910 N N . MET A 1 125 ? -3.213 -3.943 1.674 1 98.75 125 MET A N 1
ATOM 911 C CA . MET A 1 125 ? -2.053 -4.52 2.346 1 98.75 125 MET A CA 1
ATOM 912 C C . MET A 1 125 ? -1.223 -3.438 3.025 1 98.75 125 MET A C 1
ATOM 914 O O . MET A 1 125 ? -0.562 -3.695 4.031 1 98.75 125 MET A O 1
ATOM 918 N N . ASP A 1 126 ? -1.294 -2.191 2.506 1 98.62 126 ASP A N 1
ATOM 919 C CA . ASP A 1 126 ? -0.648 -1.066 3.174 1 98.62 126 ASP A CA 1
ATOM 920 C C . ASP A 1 126 ? -1.226 -0.853 4.57 1 98.62 126 ASP A C 1
ATOM 922 O O . ASP A 1 126 ? -0.479 -0.753 5.547 1 98.62 126 ASP A O 1
ATOM 926 N N . GLY A 1 127 ? -2.535 -0.864 4.699 1 98.62 127 GLY A N 1
ATOM 927 C CA . GLY A 1 127 ? -3.186 -0.722 5.992 1 98.62 127 GLY A CA 1
ATOM 928 C C . GLY A 1 127 ? -2.982 -1.923 6.895 1 98.62 127 GLY A C 1
ATOM 929 O O . GLY A 1 127 ? -2.762 -1.771 8.102 1 98.62 127 GLY A O 1
ATOM 930 N N . LEU A 1 128 ? -3.094 -3.092 6.277 1 98.88 128 LEU A N 1
ATOM 931 C CA . LEU A 1 128 ? -2.965 -4.32 7.055 1 98.88 128 LEU A CA 1
ATOM 932 C C . LEU A 1 128 ? -1.571 -4.434 7.664 1 98.88 128 LEU A C 1
ATOM 934 O O . LEU A 1 128 ? -1.433 -4.723 8.852 1 98.88 128 LEU A O 1
ATOM 938 N N . ALA A 1 129 ? -0.534 -4.18 6.852 1 98.75 129 ALA A N 1
ATOM 939 C CA . ALA A 1 129 ? 0.845 -4.227 7.328 1 98.75 129 ALA A CA 1
ATOM 940 C C . ALA A 1 129 ? 1.096 -3.158 8.391 1 98.75 129 ALA A C 1
ATOM 942 O O . ALA A 1 129 ? 1.847 -3.383 9.344 1 98.75 129 ALA A O 1
ATOM 943 N N . ALA A 1 130 ? 0.506 -1.982 8.211 1 98.69 130 ALA A N 1
ATOM 944 C CA . ALA A 1 130 ? 0.608 -0.941 9.234 1 98.69 130 ALA A CA 1
ATOM 945 C C . ALA A 1 130 ? -0.044 -1.385 10.539 1 98.69 130 ALA A C 1
ATOM 947 O O . ALA A 1 130 ? 0.547 -1.249 11.617 1 98.69 130 ALA A O 1
ATOM 948 N N . ALA A 1 131 ? -1.266 -1.938 10.43 1 98.69 131 ALA A N 1
ATOM 949 C CA . ALA A 1 131 ? -2.018 -2.383 11.602 1 98.69 131 ALA A CA 1
ATOM 950 C C . ALA A 1 131 ? -1.244 -3.443 12.383 1 98.69 131 ALA A C 1
ATOM 952 O O . ALA A 1 131 ? -1.291 -3.475 13.617 1 98.69 131 ALA A O 1
ATOM 953 N N . ARG A 1 132 ? -0.567 -4.254 11.68 1 98.44 132 ARG A N 1
ATOM 954 C CA . ARG A 1 132 ? 0.202 -5.328 12.305 1 98.44 132 ARG A CA 1
ATOM 955 C C . ARG A 1 132 ? 1.228 -4.77 13.289 1 98.44 132 ARG A C 1
ATOM 957 O O . ARG A 1 132 ? 1.507 -5.383 14.32 1 98.44 132 ARG A O 1
ATOM 964 N N . GLU A 1 133 ? 1.773 -3.6 13.039 1 98 133 GLU A N 1
ATOM 965 C CA . GLU A 1 133 ? 2.803 -2.992 13.883 1 98 133 GLU A CA 1
ATOM 966 C C . GLU A 1 133 ? 2.258 -2.66 15.266 1 98 133 GLU A C 1
ATOM 968 O O . GLU A 1 133 ? 3.025 -2.482 16.219 1 98 133 GLU A O 1
ATOM 973 N N . GLY A 1 134 ? 0.948 -2.502 15.352 1 97 134 GLY A N 1
ATOM 974 C CA . GLY A 1 134 ? 0.346 -2.188 16.641 1 97 134 GLY A CA 1
ATOM 975 C C . GLY A 1 134 ? -0.277 -3.393 17.312 1 97 134 GLY A C 1
ATOM 976 O O . GLY A 1 134 ? -0.733 -3.305 18.453 1 97 134 GLY A O 1
ATOM 977 N N . GLY A 1 135 ? -0.317 -4.5 16.562 1 97.56 135 GLY A N 1
ATOM 978 C CA . GLY A 1 135 ? -0.985 -5.691 17.062 1 97.56 135 GLY A CA 1
ATOM 979 C C . GLY A 1 135 ? -2.334 -5.934 16.406 1 97.56 135 GLY A C 1
ATOM 980 O O . GLY A 1 135 ? -3.176 -5.035 16.359 1 97.56 135 GLY A O 1
ATOM 981 N N . LEU A 1 136 ? -2.537 -7.109 15.867 1 98.44 136 LEU A N 1
ATOM 982 C CA . LEU A 1 136 ? -3.779 -7.531 15.234 1 98.44 136 LEU A CA 1
ATOM 983 C C . LEU A 1 136 ? -4.465 -8.625 16.047 1 98.44 136 LEU A C 1
ATOM 985 O O . LEU A 1 136 ? -3.805 -9.539 16.547 1 98.44 136 LEU A O 1
ATOM 989 N N . ASP A 1 137 ? -5.75 -8.461 16.172 1 98.69 137 ASP A N 1
ATOM 990 C CA . ASP A 1 137 ? -6.539 -9.477 16.859 1 98.69 137 ASP A CA 1
ATOM 991 C C . ASP A 1 137 ? -7.078 -10.508 15.875 1 98.69 137 ASP A C 1
ATOM 993 O O . ASP A 1 137 ? -7.168 -11.695 16.203 1 98.69 137 ASP A O 1
ATOM 997 N N . GLU A 1 138 ? -7.41 -10.016 14.68 1 98.81 138 GLU A N 1
ATOM 998 C CA . GLU A 1 138 ? -8.047 -10.906 13.711 1 98.81 138 GLU A CA 1
ATOM 999 C C . GLU A 1 138 ? -7.816 -10.422 12.281 1 98.81 138 GLU A C 1
ATOM 1001 O O . GLU A 1 138 ? -7.848 -9.219 12.016 1 98.81 138 GLU A O 1
ATOM 1006 N N . VAL A 1 139 ? -7.559 -11.352 11.398 1 98.94 139 VAL A N 1
ATOM 1007 C CA . VAL A 1 139 ? -7.566 -11.148 9.953 1 98.94 139 VAL A CA 1
ATOM 1008 C C . VAL A 1 139 ? -8.344 -12.273 9.273 1 98.94 139 VAL A C 1
ATOM 1010 O O . VAL A 1 139 ? -8.039 -13.453 9.469 1 98.94 139 VAL A O 1
ATOM 1013 N N . VAL A 1 140 ? -9.352 -11.938 8.484 1 98.94 140 VAL A N 1
ATOM 1014 C CA . VAL A 1 140 ? -10.188 -12.914 7.789 1 98.94 140 VAL A CA 1
ATOM 1015 C C . VAL A 1 140 ? -10.227 -12.594 6.297 1 98.94 140 VAL A C 1
ATOM 1017 O O . VAL A 1 140 ? -10.43 -11.438 5.906 1 98.94 140 VAL A O 1
ATOM 1020 N N . TYR A 1 141 ? -9.992 -13.586 5.531 1 98.81 141 TYR A N 1
ATOM 1021 C CA . TYR A 1 141 ? -10.141 -13.508 4.082 1 98.81 141 TYR A CA 1
ATOM 1022 C C . TYR A 1 141 ? -11.297 -14.375 3.605 1 98.81 141 TYR A C 1
ATOM 1024 O O . TYR A 1 141 ? -11.359 -15.57 3.928 1 98.81 141 TYR A O 1
ATOM 1032 N N . GLU A 1 142 ? -12.156 -13.797 2.873 1 98.62 142 GLU A N 1
ATOM 1033 C CA . GLU A 1 142 ? -13.266 -14.523 2.266 1 98.62 142 GLU A CA 1
ATOM 1034 C C . GLU A 1 142 ? -13.25 -14.383 0.747 1 98.62 142 GLU A C 1
ATOM 1036 O O . GLU A 1 142 ? -13.125 -13.281 0.22 1 98.62 142 GLU A O 1
ATOM 1041 N N . ALA A 1 143 ? -13.383 -15.477 0.094 1 97.75 143 ALA A N 1
ATOM 1042 C CA . ALA A 1 143 ? -13.609 -15.461 -1.349 1 97.75 143 ALA A CA 1
ATOM 1043 C C . ALA A 1 143 ? -14.953 -16.094 -1.701 1 97.75 143 ALA A C 1
ATOM 1045 O O . ALA A 1 143 ? -15.359 -17.078 -1.091 1 97.75 143 ALA A O 1
ATOM 1046 N N . CYS A 1 144 ? -15.656 -15.516 -2.59 1 96.88 144 CYS A N 1
ATOM 1047 C CA . CYS A 1 144 ? -16.938 -16.016 -3.094 1 96.88 144 CYS A CA 1
ATOM 1048 C C . CYS A 1 144 ? -16.984 -15.953 -4.617 1 96.88 144 CYS A C 1
ATOM 1050 O O . CYS A 1 144 ? -16.734 -14.906 -5.207 1 96.88 144 CYS A O 1
ATOM 1052 N N . LYS A 1 145 ? -17.25 -17.062 -5.223 1 95.5 145 LYS A N 1
ATOM 1053 C CA . LYS A 1 145 ? -17.297 -17.172 -6.676 1 95.5 145 LYS A CA 1
ATOM 1054 C C . LYS A 1 145 ? -18.5 -17.984 -7.141 1 95.5 145 LYS A C 1
ATOM 1056 O O . LYS A 1 145 ? -19.141 -18.656 -6.336 1 95.5 145 LYS A O 1
ATOM 1061 N N . ALA A 1 146 ? -18.766 -17.906 -8.461 1 95.38 146 ALA A N 1
ATOM 1062 C CA . ALA A 1 146 ? -19.797 -18.734 -9.07 1 95.38 146 ALA A CA 1
ATOM 1063 C C . ALA A 1 146 ? -19.344 -20.203 -9.141 1 95.38 146 ALA A C 1
ATOM 1065 O O . ALA A 1 146 ? -18.141 -20.484 -9.086 1 95.38 146 ALA A O 1
ATOM 1066 N N . PRO A 1 147 ? -20.297 -21.094 -9.242 1 95.88 147 PRO A N 1
ATOM 1067 C CA . PRO A 1 147 ? -19.953 -22.516 -9.289 1 95.88 147 PRO A CA 1
ATOM 1068 C C . PRO A 1 147 ? -18.953 -22.859 -10.391 1 95.88 147 PRO A C 1
ATOM 1070 O O . PRO A 1 147 ? -17.984 -23.578 -10.148 1 95.88 147 PRO A O 1
ATOM 1073 N N . ARG A 1 148 ? -19.078 -22.312 -11.508 1 93.12 148 ARG A N 1
ATOM 1074 C CA . ARG A 1 148 ? -18.219 -22.594 -12.656 1 93.12 148 ARG A CA 1
ATOM 1075 C C . ARG A 1 148 ? -16.766 -22.25 -12.352 1 93.12 148 ARG A C 1
ATOM 1077 O O . ARG A 1 148 ? -15.852 -22.938 -12.836 1 93.12 148 ARG A O 1
ATOM 1084 N N . SER A 1 149 ? -16.547 -21.219 -11.523 1 92.38 149 SER A N 1
ATOM 1085 C CA . SER A 1 149 ? -15.211 -20.75 -11.203 1 92.38 149 SER A CA 1
ATOM 1086 C C . SER A 1 149 ? -14.492 -21.719 -10.273 1 92.38 149 SER A C 1
ATOM 1088 O O . SER A 1 149 ? -13.273 -21.641 -10.109 1 92.38 149 SER A O 1
ATOM 1090 N N . TRP A 1 150 ? -15.234 -22.594 -9.625 1 95 150 TRP A N 1
ATOM 1091 C CA . TRP A 1 150 ? -14.648 -23.547 -8.695 1 95 150 TRP A CA 1
ATOM 1092 C C . TRP A 1 150 ? -14.422 -24.891 -9.383 1 95 150 TRP A C 1
ATOM 1094 O O . TRP A 1 150 ? -13.82 -25.797 -8.797 1 95 150 TRP A O 1
ATOM 1104 N N . GLN A 1 151 ? -14.961 -25.016 -10.555 1 94.06 151 GLN A N 1
ATOM 1105 C CA . GLN A 1 151 ? -14.867 -26.297 -11.25 1 94.06 151 GLN A CA 1
ATOM 1106 C C . GLN A 1 151 ? -13.406 -26.688 -11.477 1 94.06 151 GLN A C 1
ATOM 1108 O O . GLN A 1 151 ? -12.578 -25.859 -11.82 1 94.06 151 GLN A O 1
ATOM 1113 N N . GLY A 1 152 ? -13.102 -27.922 -11.273 1 93.44 152 GLY A N 1
ATOM 1114 C CA . GLY A 1 152 ? -11.75 -28.438 -11.453 1 93.44 152 GLY A CA 1
ATOM 1115 C C . GLY A 1 152 ? -10.875 -28.219 -10.242 1 93.44 152 GLY A C 1
ATOM 1116 O O . GLY A 1 152 ? -9.703 -28.625 -10.234 1 93.44 152 GLY A O 1
ATOM 1117 N N . SER A 1 153 ? -11.359 -27.594 -9.258 1 95 153 SER A N 1
ATOM 1118 C CA . SER A 1 153 ? -10.609 -27.375 -8.031 1 95 153 SER A CA 1
ATOM 1119 C C . SER A 1 153 ? -11 -28.375 -6.949 1 95 153 SER A C 1
ATOM 1121 O O . SER A 1 153 ? -11.891 -29.203 -7.16 1 95 153 SER A O 1
ATOM 1123 N N . HIS A 1 154 ? -10.289 -28.328 -5.852 1 96.69 154 HIS A N 1
ATOM 1124 C CA . HIS A 1 154 ? -10.57 -29.188 -4.703 1 96.69 154 HIS A CA 1
ATOM 1125 C C . HIS A 1 154 ? -11.984 -28.969 -4.188 1 96.69 154 HIS A C 1
ATOM 1127 O O . HIS A 1 154 ? -12.516 -29.797 -3.447 1 96.69 154 HIS A O 1
ATOM 1133 N N . ALA A 1 155 ? -12.648 -27.891 -4.559 1 96.19 155 ALA A N 1
ATOM 1134 C CA . ALA A 1 155 ? -14.008 -27.594 -4.117 1 96.19 155 ALA A CA 1
ATOM 1135 C C . ALA A 1 155 ? -14.969 -28.719 -4.484 1 96.19 155 ALA A C 1
ATOM 1137 O O . ALA A 1 155 ? -15.898 -29.016 -3.736 1 96.19 155 ALA A O 1
ATOM 1138 N N . GLU A 1 156 ? -14.695 -29.328 -5.559 1 96.19 156 GLU A N 1
ATOM 1139 C CA . GLU A 1 156 ? -15.578 -30.375 -6.086 1 96.19 156 GLU A CA 1
ATOM 1140 C C . GLU A 1 156 ? -15.648 -31.562 -5.145 1 96.19 156 GLU A C 1
ATOM 1142 O O . GLU A 1 156 ? -16.594 -32.344 -5.188 1 96.19 156 GLU A O 1
ATOM 1147 N N . THR A 1 157 ? -14.648 -31.719 -4.371 1 97 157 THR A N 1
ATOM 1148 C CA . THR A 1 157 ? -14.641 -32.812 -3.418 1 97 157 THR A CA 1
ATOM 1149 C C . THR A 1 157 ? -15.383 -32.438 -2.139 1 97 157 THR A C 1
ATOM 1151 O O . THR A 1 157 ? -15.688 -33.281 -1.311 1 97 157 THR A O 1
ATOM 1154 N N . LEU A 1 158 ? -15.672 -31.172 -1.962 1 96.81 158 LEU A N 1
ATOM 1155 C CA . LEU A 1 158 ? -16.219 -30.703 -0.699 1 96.81 158 LEU A CA 1
ATOM 1156 C C . LEU A 1 158 ? -17.703 -30.344 -0.847 1 96.81 158 LEU A C 1
ATOM 1158 O O . LEU A 1 158 ? -18.453 -30.359 0.134 1 96.81 158 LEU A O 1
ATOM 1162 N N . ILE A 1 159 ? -18.094 -29.984 -2.018 1 96.38 159 ILE A N 1
ATOM 1163 C CA . ILE A 1 159 ? -19.453 -29.547 -2.248 1 96.38 159 ILE A CA 1
ATOM 1164 C C . ILE A 1 159 ? -19.891 -29.922 -3.664 1 96.38 159 ILE A C 1
ATOM 1166 O O . ILE A 1 159 ? -19.062 -29.969 -4.578 1 96.38 159 ILE A O 1
ATOM 1170 N N . ASP A 1 160 ? -21.172 -30.188 -3.85 1 96.88 160 ASP A N 1
ATOM 1171 C CA . ASP A 1 160 ? -21.719 -30.406 -5.184 1 96.88 160 ASP A CA 1
ATOM 1172 C C . ASP A 1 160 ? -22.016 -29.078 -5.879 1 96.88 160 ASP A C 1
ATOM 1174 O O . ASP A 1 160 ? -23.062 -28.469 -5.66 1 96.88 160 ASP A O 1
ATOM 1178 N N . LEU A 1 161 ? -21.125 -28.656 -6.691 1 95.94 161 LEU A N 1
ATOM 1179 C CA . LEU A 1 161 ? -21.172 -27.344 -7.328 1 95.94 161 LEU A CA 1
ATOM 1180 C C . LEU A 1 161 ? -22.391 -27.219 -8.227 1 95.94 161 LEU A C 1
ATOM 1182 O O . LEU A 1 161 ? -22.906 -26.109 -8.438 1 95.94 161 LEU A O 1
ATOM 1186 N N . ASP A 1 162 ? -22.922 -28.312 -8.695 1 93.94 162 ASP A N 1
ATOM 1187 C CA . ASP A 1 162 ? -24.062 -28.297 -9.602 1 93.94 162 ASP A CA 1
ATOM 1188 C C . ASP A 1 162 ? -25.391 -28.203 -8.828 1 93.94 162 ASP A C 1
ATOM 1190 O O . ASP A 1 162 ? -26.406 -27.828 -9.391 1 93.94 162 ASP A O 1
ATOM 1194 N N . ALA A 1 163 ? -25.344 -28.547 -7.656 1 94.88 163 ALA A N 1
ATOM 1195 C CA . ALA A 1 163 ? -26.578 -28.656 -6.867 1 94.88 163 ALA A CA 1
ATOM 1196 C C . ALA A 1 163 ? -26.734 -27.469 -5.926 1 94.88 163 ALA A C 1
ATOM 1198 O O . ALA A 1 163 ? -27.781 -27.312 -5.293 1 94.88 163 ALA A O 1
ATOM 1199 N N . VAL A 1 164 ? -25.703 -26.656 -5.879 1 95.12 164 VAL A N 1
ATOM 1200 C CA . VAL A 1 164 ? -25.75 -25.547 -4.93 1 95.12 164 VAL A CA 1
ATOM 1201 C C . VAL A 1 164 ? -26.812 -24.547 -5.359 1 95.12 164 VAL A C 1
ATOM 1203 O O . VAL A 1 164 ? -26.859 -24.141 -6.523 1 95.12 164 VAL A O 1
ATOM 1206 N N . SER A 1 165 ? -27.734 -24.078 -4.461 1 95.75 165 SER A N 1
ATOM 1207 C CA . SER A 1 165 ? -28.844 -23.203 -4.828 1 95.75 165 SER A CA 1
ATOM 1208 C C . SER A 1 165 ? -28.75 -21.859 -4.125 1 95.75 165 SER A C 1
ATOM 1210 O O . SER A 1 165 ? -29.469 -20.922 -4.461 1 95.75 165 SER A O 1
ATOM 1212 N N . GLU A 1 166 ? -27.953 -21.75 -3.117 1 96.94 166 GLU A N 1
ATOM 1213 C CA . GLU A 1 166 ? -27.719 -20.5 -2.404 1 96.94 166 GLU A CA 1
ATOM 1214 C C . GLU A 1 166 ? -26.25 -20.359 -2.006 1 96.94 166 GLU A C 1
ATOM 1216 O O . GLU A 1 166 ? -25.484 -21.328 -2.107 1 96.94 166 GLU A O 1
ATOM 1221 N N . ARG A 1 167 ? -25.875 -19.172 -1.618 1 96.81 167 ARG A N 1
ATOM 1222 C CA . ARG A 1 167 ? -24.516 -18.953 -1.153 1 96.81 167 ARG A CA 1
ATOM 1223 C C . ARG A 1 167 ? -24.141 -19.953 -0.055 1 96.81 167 ARG A C 1
ATOM 1225 O O . ARG A 1 167 ? -24.875 -20.078 0.938 1 96.81 167 ARG A O 1
ATOM 1232 N N . THR A 1 168 ? -23.047 -20.641 -0.221 1 97.94 168 THR A N 1
ATOM 1233 C CA . THR A 1 168 ? -22.625 -21.688 0.708 1 97.94 168 THR A CA 1
ATOM 1234 C C . THR A 1 168 ? -21.125 -21.641 0.94 1 97.94 168 THR A C 1
ATOM 1236 O O . THR A 1 168 ? -20.344 -21.641 -0.013 1 97.94 168 THR A O 1
ATOM 1239 N N . VAL A 1 169 ? -20.766 -21.531 2.256 1 98.31 169 VAL A N 1
ATOM 1240 C CA . VAL A 1 169 ? -19.359 -21.656 2.611 1 98.31 169 VAL A CA 1
ATOM 1241 C C . VAL A 1 169 ? -18.953 -23.141 2.6 1 98.31 169 VAL A C 1
ATOM 1243 O O . VAL A 1 169 ? -19.531 -23.953 3.318 1 98.31 169 VAL A O 1
ATOM 1246 N N . PHE A 1 170 ? -17.938 -23.469 1.786 1 98 170 PHE A N 1
ATOM 1247 C CA . PHE A 1 170 ? -17.594 -24.891 1.677 1 98 170 PHE A CA 1
ATOM 1248 C C . PHE A 1 170 ? -16.219 -25.156 2.27 1 98 170 PHE A C 1
ATOM 1250 O O . PHE A 1 170 ? -15.836 -26.312 2.449 1 98 170 PHE A O 1
ATOM 1257 N N . PHE A 1 171 ? -15.484 -24.141 2.592 1 98.44 171 PHE A N 1
ATOM 1258 C CA . PHE A 1 171 ? -14.18 -24.297 3.223 1 98.44 171 PHE A CA 1
ATOM 1259 C C . PHE A 1 171 ? -13.961 -23.219 4.277 1 98.44 171 PHE A C 1
ATOM 1261 O O . PHE A 1 171 ? -14.25 -22.047 4.051 1 98.44 171 PHE A O 1
ATOM 1268 N N . GLU A 1 172 ? -13.516 -23.562 5.43 1 98.44 172 GLU A N 1
ATOM 1269 C CA . GLU A 1 172 ? -12.984 -22.703 6.484 1 98.44 172 GLU A CA 1
ATOM 1270 C C . GLU A 1 172 ? -11.68 -23.266 7.051 1 98.44 172 GLU A C 1
ATOM 1272 O O . GLU A 1 172 ? -11.625 -24.422 7.453 1 98.44 172 GLU A O 1
ATOM 1277 N N . GLY A 1 173 ? -10.695 -22.5 7.055 1 98.44 173 GLY A N 1
ATOM 1278 C CA . GLY A 1 173 ? -9.383 -22.875 7.539 1 98.44 173 GLY A CA 1
ATOM 1279 C C . GLY A 1 173 ? -8.406 -21.719 7.582 1 98.44 173 GLY A C 1
ATOM 1280 O O . GLY A 1 173 ? -8.812 -20.562 7.656 1 98.44 173 GLY A O 1
ATOM 1281 N N . ASP A 1 174 ? -7.148 -22 7.668 1 98.44 174 ASP A N 1
ATOM 1282 C CA . ASP A 1 174 ? -6.152 -20.922 7.672 1 98.44 174 ASP A CA 1
ATOM 1283 C C . ASP A 1 174 ? -5.582 -20.703 6.273 1 98.44 174 ASP A C 1
ATOM 1285 O O . ASP A 1 174 ? -5.887 -21.453 5.344 1 98.44 174 ASP A O 1
ATOM 1289 N N . ALA A 1 175 ? -4.824 -19.688 6.113 1 98.44 175 ALA A N 1
ATOM 1290 C CA . ALA A 1 175 ? -4.309 -19.281 4.805 1 98.44 175 ALA A CA 1
ATOM 1291 C C . ALA A 1 175 ? -3.393 -20.359 4.23 1 98.44 175 ALA A C 1
ATOM 1293 O O . ALA A 1 175 ? -3.367 -20.578 3.018 1 98.44 175 ALA A O 1
ATOM 1294 N N . GLY A 1 176 ? -2.59 -21.016 5.086 1 96.94 176 GLY A N 1
ATOM 1295 C CA . GLY A 1 176 ? -1.729 -22.094 4.613 1 96.94 176 GLY A CA 1
ATOM 1296 C C . GLY A 1 176 ? -2.5 -23.25 4.012 1 96.94 176 GLY A C 1
ATOM 1297 O O . GLY A 1 176 ? -2.158 -23.734 2.934 1 96.94 176 GLY A O 1
ATOM 1298 N N . GLU A 1 177 ? -3.572 -23.703 4.641 1 97 177 GLU A N 1
ATOM 1299 C CA . GLU A 1 177 ? -4.438 -24.766 4.145 1 97 177 GLU A CA 1
ATOM 1300 C C . GLU A 1 177 ? -5.117 -24.359 2.838 1 97 177 GLU A C 1
ATOM 1302 O O . GLU A 1 177 ? -5.168 -25.141 1.889 1 97 177 GLU A O 1
ATOM 1307 N N . ALA A 1 178 ? -5.609 -23.172 2.9 1 97.19 178 ALA A N 1
ATOM 1308 C CA . ALA A 1 178 ? -6.281 -22.672 1.701 1 97.19 178 ALA A CA 1
ATOM 1309 C C . ALA A 1 178 ? -5.332 -22.672 0.506 1 97.19 178 ALA A C 1
ATOM 1311 O O . ALA A 1 178 ? -5.707 -23.078 -0.596 1 97.19 178 ALA A O 1
ATOM 1312 N N . ALA A 1 179 ? -4.105 -22.172 0.75 1 94.44 179 ALA A N 1
ATOM 1313 C CA . ALA A 1 179 ? -3.127 -22.078 -0.331 1 94.44 179 ALA A CA 1
ATOM 1314 C C . ALA A 1 179 ? -2.789 -23.469 -0.876 1 94.44 179 ALA A C 1
ATOM 1316 O O . ALA A 1 179 ? -2.592 -23.625 -2.082 1 94.44 179 ALA A O 1
ATOM 1317 N N . ARG A 1 180 ? -2.756 -24.469 -0.057 1 94.12 180 ARG A N 1
ATOM 1318 C CA . ARG A 1 180 ? -2.424 -25.828 -0.446 1 94.12 180 ARG A CA 1
ATOM 1319 C C . ARG A 1 180 ? -3.572 -26.469 -1.214 1 94.12 180 ARG A C 1
ATOM 1321 O O . ARG A 1 180 ? -3.354 -27.125 -2.238 1 94.12 180 ARG A O 1
ATOM 1328 N N . LEU A 1 181 ? -4.734 -26.234 -0.772 1 96.38 181 LEU A N 1
ATOM 1329 C CA . LEU A 1 181 ? -5.891 -26.969 -1.296 1 96.38 181 LEU A CA 1
ATOM 1330 C C . LEU A 1 181 ? -6.473 -26.25 -2.508 1 96.38 181 LEU A C 1
ATOM 1332 O O . LEU A 1 181 ? -7.109 -26.875 -3.359 1 96.38 181 LEU A O 1
ATOM 1336 N N . PHE A 1 182 ? -6.285 -24.953 -2.572 1 95.56 182 PHE A N 1
ATOM 1337 C CA . PHE A 1 182 ? -6.891 -24.156 -3.631 1 95.56 182 PHE A CA 1
ATOM 1338 C C . PHE A 1 182 ? -5.848 -23.266 -4.305 1 95.56 182 PHE A C 1
ATOM 1340 O O . PHE A 1 182 ? -5.832 -22.047 -4.102 1 95.56 182 PHE A O 1
ATOM 1347 N N . PRO A 1 183 ? -5.152 -23.781 -5.238 1 90.94 183 PRO A N 1
ATOM 1348 C CA . PRO A 1 183 ? -4.035 -23.078 -5.871 1 90.94 183 PRO A CA 1
ATOM 1349 C C . PRO A 1 183 ? -4.48 -21.797 -6.594 1 90.94 183 PRO A C 1
ATOM 1351 O O . PRO A 1 183 ? -3.715 -20.844 -6.68 1 90.94 183 PRO A O 1
ATOM 1354 N N . ALA A 1 184 ? -5.699 -21.766 -7.082 1 88.25 184 ALA A N 1
ATOM 1355 C CA . ALA A 1 184 ? -6.191 -20.609 -7.809 1 88.25 184 ALA A CA 1
ATOM 1356 C C . ALA A 1 184 ? -6.316 -19.391 -6.883 1 88.25 184 ALA A C 1
ATOM 1358 O O . ALA A 1 184 ? -6.332 -18.25 -7.348 1 88.25 184 ALA A O 1
ATOM 1359 N N . ASN A 1 185 ? -6.379 -19.625 -5.559 1 90.44 185 ASN A N 1
ATOM 1360 C CA . ASN A 1 185 ? -6.535 -18.547 -4.578 1 90.44 185 ASN A CA 1
ATOM 1361 C C . ASN A 1 185 ? -5.285 -18.391 -3.719 1 90.44 185 ASN A C 1
ATOM 1363 O O . ASN A 1 185 ? -5.273 -17.609 -2.766 1 90.44 185 ASN A O 1
ATOM 1367 N N . SER A 1 186 ? -4.305 -19.094 -4.07 1 94.5 186 SER A N 1
ATOM 1368 C CA . SER A 1 186 ? -3.141 -19.203 -3.195 1 94.5 186 SER A CA 1
ATOM 1369 C C . SER A 1 186 ? -2.43 -17.859 -3.061 1 94.5 186 SER A C 1
ATOM 1371 O O . SER A 1 186 ? -1.988 -17.484 -1.969 1 94.5 186 SER A O 1
ATOM 1373 N N . ASN A 1 187 ? -2.322 -17.094 -4.152 1 97 187 ASN A N 1
ATOM 1374 C CA . ASN A 1 187 ? -1.617 -15.82 -4.086 1 97 187 ASN A CA 1
ATOM 1375 C C . ASN A 1 187 ? -2.328 -14.836 -3.16 1 97 187 ASN A C 1
ATOM 1377 O O . ASN A 1 187 ? -1.694 -14.211 -2.305 1 97 187 ASN A O 1
ATOM 1381 N N . VAL A 1 188 ? -3.658 -14.727 -3.26 1 97.94 188 VAL A N 1
ATOM 1382 C CA . VAL A 1 188 ? -4.41 -13.766 -2.455 1 97.94 188 VAL A CA 1
ATOM 1383 C C . VAL A 1 188 ? -4.32 -14.148 -0.979 1 97.94 188 VAL A C 1
ATOM 1385 O O . VAL A 1 188 ? -4.02 -13.305 -0.13 1 97.94 188 VAL A O 1
ATOM 1388 N N . ALA A 1 189 ? -4.535 -15.461 -0.733 1 98.19 189 ALA A N 1
ATOM 1389 C CA . ALA A 1 189 ? -4.461 -15.938 0.647 1 98.19 189 ALA A CA 1
ATOM 1390 C C . ALA A 1 189 ? -3.088 -15.656 1.25 1 98.19 189 ALA A C 1
ATOM 1392 O O . ALA A 1 189 ? -2.986 -15.148 2.369 1 98.19 189 ALA A O 1
ATOM 1393 N N . ALA A 1 190 ? -2.07 -15.961 0.509 1 98.38 190 ALA A N 1
ATOM 1394 C CA . ALA A 1 190 ? -0.704 -15.758 0.988 1 98.38 190 ALA A CA 1
ATOM 1395 C C . ALA A 1 190 ? -0.394 -14.273 1.159 1 98.38 190 ALA A C 1
ATOM 1397 O O . ALA A 1 190 ? 0.258 -13.875 2.129 1 98.38 190 ALA A O 1
ATOM 1398 N N . THR A 1 191 ? -0.8 -13.438 0.231 1 98.62 191 THR A N 1
ATOM 1399 C CA . THR A 1 191 ? -0.58 -11.992 0.295 1 98.62 191 THR A CA 1
ATOM 1400 C C . THR A 1 191 ? -1.142 -11.414 1.592 1 98.62 191 THR A C 1
ATOM 1402 O O . THR A 1 191 ? -0.438 -10.711 2.32 1 98.62 191 THR A O 1
ATOM 1405 N N . ILE A 1 192 ? -2.383 -11.789 1.868 1 98.88 192 ILE A N 1
ATOM 1406 C CA . ILE A 1 192 ? -3.066 -11.281 3.057 1 98.88 192 ILE A CA 1
ATOM 1407 C C . ILE A 1 192 ? -2.361 -11.797 4.312 1 98.88 192 ILE A C 1
ATOM 1409 O O . ILE A 1 192 ? -2.115 -11.031 5.246 1 98.88 192 ILE A O 1
ATOM 1413 N N . ALA A 1 193 ? -2.006 -13.062 4.305 1 98.75 193 ALA A N 1
ATOM 1414 C CA . ALA A 1 193 ? -1.336 -13.672 5.453 1 98.75 193 ALA A CA 1
ATOM 1415 C C . ALA A 1 193 ? 0.016 -13.016 5.711 1 98.75 193 ALA A C 1
ATOM 1417 O O . ALA A 1 193 ? 0.338 -12.664 6.852 1 98.75 193 ALA A O 1
ATOM 1418 N N . LEU A 1 194 ? 0.791 -12.812 4.652 1 98.31 194 LEU A N 1
ATOM 1419 C CA . LEU A 1 194 ? 2.133 -12.25 4.773 1 98.31 194 LEU A CA 1
ATOM 1420 C C . LEU A 1 194 ? 2.078 -10.805 5.246 1 98.31 194 LEU A C 1
ATOM 1422 O O . LEU A 1 194 ? 2.963 -10.352 5.973 1 98.31 194 LEU A O 1
ATOM 1426 N N . ALA A 1 195 ? 1.042 -10.078 4.879 1 98.62 195 ALA A N 1
ATOM 1427 C CA . ALA A 1 195 ? 0.89 -8.688 5.293 1 98.62 195 ALA A CA 1
ATOM 1428 C C . ALA A 1 195 ? 0.415 -8.594 6.742 1 98.62 195 ALA A C 1
ATOM 1430 O O . ALA A 1 195 ? 0.688 -7.609 7.43 1 98.62 195 ALA A O 1
ATOM 1431 N N . GLY A 1 196 ? -0.251 -9.586 7.184 1 98.5 196 GLY A N 1
ATOM 1432 C CA . GLY A 1 196 ? -0.936 -9.508 8.461 1 98.5 196 GLY A CA 1
ATOM 1433 C C . GLY A 1 196 ? -0.383 -10.469 9.492 1 98.5 196 GLY A C 1
ATOM 1434 O O . GLY A 1 196 ? 0.757 -10.32 9.938 1 98.5 196 GLY A O 1
ATOM 1435 N N . LEU A 1 197 ? -1.159 -11.594 9.734 1 98.62 197 LEU A N 1
ATOM 1436 C CA . LEU A 1 197 ? -0.943 -12.422 10.922 1 98.62 197 LEU A CA 1
ATOM 1437 C C . LEU A 1 197 ? -0.188 -13.695 10.562 1 98.62 197 LEU A C 1
ATOM 1439 O O . LEU A 1 197 ? -0.038 -14.586 11.406 1 98.62 197 LEU A O 1
ATOM 1443 N N . GLY A 1 198 ? 0.224 -13.805 9.336 1 97.94 198 GLY A N 1
ATOM 1444 C CA . GLY A 1 198 ? 0.885 -15.031 8.93 1 97.94 198 GLY A CA 1
ATOM 1445 C C . GLY A 1 198 ? -0.084 -16.109 8.477 1 97.94 198 GLY A C 1
ATOM 1446 O O . GLY A 1 198 ? -1.297 -15.969 8.648 1 97.94 198 GLY A O 1
ATOM 1447 N N . MET A 1 199 ? 0.445 -17.156 7.93 1 97.94 199 MET A N 1
ATOM 1448 C CA . MET A 1 199 ? -0.343 -18.188 7.27 1 97.94 199 MET A CA 1
ATOM 1449 C C . MET A 1 199 ? -1.242 -18.906 8.266 1 97.94 199 MET A C 1
ATOM 1451 O O . MET A 1 199 ? -2.424 -19.141 8 1 97.94 199 MET A O 1
ATOM 1455 N N . ARG A 1 200 ? -0.792 -19.188 9.414 1 97.69 200 ARG A N 1
ATOM 1456 C CA . ARG A 1 200 ? -1.483 -20.047 10.383 1 97.69 200 ARG A CA 1
ATOM 1457 C C . ARG A 1 200 ? -2.602 -19.281 11.086 1 97.69 200 ARG A C 1
ATOM 1459 O O . ARG A 1 200 ? -3.609 -19.875 11.477 1 97.69 200 ARG A O 1
ATOM 1466 N N . ASN A 1 201 ? -2.408 -17.953 11.18 1 98.5 201 ASN A N 1
ATOM 1467 C CA . ASN A 1 201 ? -3.338 -17.188 12.008 1 98.5 201 ASN A CA 1
ATOM 1468 C C . ASN A 1 201 ? -4.301 -16.359 11.156 1 98.5 201 ASN A C 1
ATOM 1470 O O . ASN A 1 201 ? -5.176 -15.68 11.695 1 98.5 201 ASN A O 1
ATOM 1474 N N . THR A 1 202 ? -4.152 -16.422 9.891 1 98.88 202 THR A N 1
ATOM 1475 C CA . THR A 1 202 ? -5.113 -15.789 8.992 1 98.88 202 THR A CA 1
ATOM 1476 C C . THR A 1 202 ? -6.238 -16.75 8.633 1 98.88 202 THR A C 1
ATOM 1478 O O . THR A 1 202 ? -5.988 -17.812 8.062 1 98.88 202 THR A O 1
ATOM 1481 N N . ARG A 1 203 ? -7.438 -16.359 8.938 1 98.81 203 ARG A N 1
ATOM 1482 C CA . ARG A 1 203 ? -8.594 -17.219 8.664 1 98.81 203 ARG A CA 1
ATOM 1483 C C . ARG A 1 203 ? -9.102 -17.016 7.242 1 98.81 203 ARG A C 1
ATOM 1485 O O . ARG A 1 203 ? -9.18 -15.883 6.758 1 98.81 203 ARG A O 1
ATOM 1492 N N . VAL A 1 204 ? -9.445 -18.125 6.594 1 98.75 204 VAL A N 1
ATOM 1493 C CA . VAL A 1 204 ? -9.914 -18.078 5.215 1 98.75 204 VAL A CA 1
ATOM 1494 C C . VAL A 1 204 ? -11.258 -18.797 5.102 1 98.75 204 VAL A C 1
ATOM 1496 O O . VAL A 1 204 ? -11.438 -19.891 5.656 1 98.75 204 VAL A O 1
ATOM 1499 N N . GLN A 1 205 ? -12.164 -18.172 4.477 1 98.62 205 GLN A N 1
ATOM 1500 C CA . GLN A 1 205 ? -13.453 -18.75 4.113 1 98.62 205 GLN A CA 1
ATOM 1501 C C . GLN A 1 205 ? -13.672 -18.703 2.605 1 98.62 205 GLN A C 1
ATOM 1503 O O . GLN A 1 205 ? -13.586 -17.641 1.994 1 98.62 205 GLN A O 1
ATOM 1508 N N . LEU A 1 206 ? -13.914 -19.844 2.039 1 98.38 206 LEU A N 1
ATOM 1509 C CA . LEU A 1 206 ? -14.25 -19.906 0.621 1 98.38 206 LEU A CA 1
ATOM 1510 C C . LEU A 1 206 ? -15.711 -20.312 0.427 1 98.38 206 LEU A C 1
ATOM 1512 O O . LEU A 1 206 ? -16.188 -21.25 1.07 1 98.38 206 LEU A O 1
ATOM 1516 N N . ALA A 1 207 ? -16.391 -19.578 -0.392 1 98.25 207 ALA A N 1
ATOM 1517 C CA . ALA A 1 207 ? -17.828 -19.797 -0.599 1 98.25 207 ALA A CA 1
ATOM 1518 C C . ALA A 1 207 ? -18.156 -19.859 -2.086 1 98.25 207 ALA A C 1
ATOM 1520 O O . ALA A 1 207 ? -17.391 -19.359 -2.922 1 98.25 207 ALA A O 1
ATOM 1521 N N . VAL A 1 208 ? -19.219 -20.531 -2.365 1 97.81 208 VAL A N 1
ATOM 1522 C CA . VAL A 1 208 ? -19.812 -20.578 -3.695 1 97.81 208 VAL A CA 1
ATOM 1523 C C . VAL A 1 208 ? -21.203 -19.953 -3.656 1 97.81 208 VAL A C 1
ATOM 1525 O O . VAL A 1 208 ? -21.953 -20.125 -2.689 1 97.81 208 VAL A O 1
ATOM 1528 N N . ASP A 1 209 ? -21.469 -19.125 -4.609 1 97.31 209 ASP A N 1
ATOM 1529 C CA . ASP A 1 209 ? -22.781 -18.469 -4.746 1 97.31 209 ASP A CA 1
ATOM 1530 C C . ASP A 1 209 ? -23.281 -18.547 -6.184 1 97.31 209 ASP A C 1
ATOM 1532 O O . ASP A 1 209 ? -22.766 -17.859 -7.066 1 97.31 209 ASP A O 1
ATOM 1536 N N . PRO A 1 210 ? -24.328 -19.297 -6.484 1 96 210 PRO A N 1
ATOM 1537 C CA . PRO A 1 210 ? -24.828 -19.422 -7.852 1 96 210 PRO A CA 1
ATOM 1538 C C . PRO A 1 210 ? -25.438 -18.125 -8.383 1 96 210 PRO A C 1
ATOM 1540 O O . PRO A 1 210 ? -25.641 -18 -9.594 1 96 210 PRO A O 1
ATOM 1543 N N . ALA A 1 211 ? -25.75 -17.219 -7.508 1 94.69 211 ALA A N 1
ATOM 1544 C CA . ALA A 1 211 ? -26.406 -15.977 -7.914 1 94.69 211 ALA A CA 1
ATOM 1545 C C . ALA A 1 211 ? -25.375 -14.945 -8.375 1 94.69 211 ALA A C 1
ATOM 1547 O O . ALA A 1 211 ? -25.734 -13.922 -8.961 1 94.69 211 ALA A O 1
ATOM 1548 N N . THR A 1 212 ? -24.109 -15.203 -8.102 1 92.44 212 THR A N 1
ATOM 1549 C CA . THR A 1 212 ? -23.109 -14.188 -8.422 1 92.44 212 THR A CA 1
ATOM 1550 C C . THR A 1 212 ? -22.5 -14.453 -9.789 1 92.44 212 THR A C 1
ATOM 1552 O O . THR A 1 212 ? -22.453 -15.594 -10.25 1 92.44 212 THR A O 1
ATOM 1555 N N . SER A 1 213 ? -22.125 -13.359 -10.414 1 87.56 213 SER A N 1
ATOM 1556 C CA . SER A 1 213 ? -21.375 -13.469 -11.664 1 87.56 213 SER A CA 1
ATOM 1557 C C . SER A 1 213 ? -19.953 -12.93 -11.5 1 87.56 213 SER A C 1
ATOM 1559 O O . SER A 1 213 ? -19.188 -12.883 -12.461 1 87.56 213 SER A O 1
ATOM 1561 N N . ARG A 1 214 ? -19.656 -12.57 -10.25 1 87.69 214 ARG A N 1
ATOM 1562 C CA . ARG A 1 214 ? -18.375 -11.93 -10.016 1 87.69 214 ARG A CA 1
ATOM 1563 C C . ARG A 1 214 ? -17.562 -12.688 -8.961 1 87.69 214 ARG A C 1
ATOM 1565 O O . ARG A 1 214 ? -18.141 -13.32 -8.07 1 87.69 214 ARG A O 1
ATOM 1572 N N . ASN A 1 215 ? -16.219 -12.664 -9.156 1 90.31 215 ASN A N 1
ATOM 1573 C CA . ASN A 1 215 ? -15.328 -13.109 -8.094 1 90.31 215 ASN A CA 1
ATOM 1574 C C . ASN A 1 215 ? -15.117 -12.016 -7.047 1 90.31 215 ASN A C 1
ATOM 1576 O O . ASN A 1 215 ? -14.633 -10.93 -7.371 1 90.31 215 ASN A O 1
ATOM 1580 N N . THR A 1 216 ? -15.484 -12.32 -5.832 1 95.81 216 THR A N 1
ATOM 1581 C CA . THR A 1 216 ? -15.406 -11.32 -4.777 1 95.81 216 THR A CA 1
ATOM 1582 C C . THR A 1 216 ? -14.383 -11.719 -3.719 1 95.81 216 THR A C 1
ATOM 1584 O O . THR A 1 216 ? -14.383 -12.859 -3.246 1 95.81 216 THR A O 1
ATOM 1587 N N . HIS A 1 217 ? -13.516 -10.82 -3.395 1 98 217 HIS A N 1
ATOM 1588 C CA . HIS A 1 217 ? -12.609 -10.938 -2.258 1 98 217 HIS A CA 1
ATOM 1589 C C . HIS A 1 217 ? -13.023 -9.992 -1.129 1 98 217 HIS A C 1
ATOM 1591 O O . HIS A 1 217 ? -13.219 -8.797 -1.355 1 98 217 HIS A O 1
ATOM 1597 N N . ARG A 1 218 ? -13.141 -10.531 0.028 1 98.62 218 ARG A N 1
ATOM 1598 C CA . ARG A 1 218 ? -13.375 -9.711 1.215 1 98.62 218 ARG A CA 1
ATOM 1599 C C . ARG A 1 218 ? -12.281 -9.938 2.256 1 98.62 218 ARG A C 1
ATOM 1601 O O . ARG A 1 218 ? -11.867 -11.07 2.5 1 98.62 218 ARG A O 1
ATOM 1608 N N . ILE A 1 219 ? -11.805 -8.859 2.807 1 98.88 219 ILE A N 1
ATOM 1609 C CA . ILE A 1 219 ? -10.789 -8.891 3.855 1 98.88 219 ILE A CA 1
ATOM 1610 C C . ILE A 1 219 ? -11.281 -8.102 5.07 1 98.88 219 ILE A C 1
ATOM 1612 O O . ILE A 1 219 ? -11.789 -6.988 4.93 1 98.88 219 ILE A O 1
ATOM 1616 N N . HIS A 1 220 ? -11.195 -8.688 6.145 1 98.88 220 HIS A N 1
ATOM 1617 C CA . HIS A 1 220 ? -11.5 -8.023 7.402 1 98.88 220 HIS A CA 1
ATOM 1618 C C . HIS A 1 220 ? -10.328 -8.109 8.375 1 98.88 220 HIS A C 1
ATOM 1620 O O . HIS A 1 220 ? -9.711 -9.164 8.523 1 98.88 220 HIS A O 1
ATOM 1626 N N . ALA A 1 221 ? -9.977 -7.027 8.992 1 98.88 221 ALA A N 1
ATOM 1627 C CA . ALA A 1 221 ? -8.922 -6.988 10 1 98.88 221 ALA A CA 1
ATOM 1628 C C . ALA A 1 221 ? -9.336 -6.137 11.195 1 98.88 221 ALA A C 1
ATOM 1630 O O . ALA A 1 221 ? -10.008 -5.113 11.031 1 98.88 221 ALA A O 1
ATOM 1631 N N . SER A 1 222 ? -8.984 -6.527 12.367 1 98.75 222 SER A N 1
ATOM 1632 C CA . SER A 1 222 ? -9.227 -5.762 13.586 1 98.75 222 SER A CA 1
ATOM 1633 C C . SER A 1 222 ? -8.055 -5.867 14.547 1 98.75 222 SER A C 1
ATOM 1635 O O . SER A 1 222 ? -7.309 -6.852 14.523 1 98.75 222 SER A O 1
ATOM 1637 N N . GLY A 1 223 ? -7.859 -4.938 15.312 1 98.06 223 GLY A N 1
ATOM 1638 C CA . GLY A 1 223 ? -6.809 -4.859 16.312 1 98.06 223 GLY A CA 1
ATOM 1639 C C . GLY A 1 223 ? -6.789 -3.535 17.062 1 98.06 223 GLY A C 1
ATOM 1640 O O . GLY A 1 223 ? -7.824 -2.879 17.188 1 98.06 223 GLY A O 1
ATOM 1641 N N . ARG A 1 224 ? -5.668 -3.129 17.562 1 96.25 224 ARG A N 1
ATOM 1642 C CA . ARG A 1 224 ? -5.508 -1.916 18.359 1 96.25 224 ARG A CA 1
ATOM 1643 C C . ARG A 1 224 ? -5.895 -0.679 17.562 1 96.25 224 ARG A C 1
ATOM 1645 O O . ARG A 1 224 ? -6.441 0.279 18.109 1 96.25 224 ARG A O 1
ATOM 1652 N N . PHE A 1 225 ? -5.672 -0.765 16.312 1 97.12 225 PHE A N 1
ATOM 1653 C CA . PHE A 1 225 ? -5.914 0.378 15.445 1 97.12 225 PHE A CA 1
ATOM 1654 C C . PHE A 1 225 ? -7.406 0.582 15.219 1 97.12 225 PHE A C 1
ATOM 1656 O O . PHE A 1 225 ? -7.836 1.651 14.773 1 97.12 225 PHE A O 1
ATOM 1663 N N . GLY A 1 226 ? -8.195 -0.414 15.406 1 97.38 226 GLY A N 1
ATOM 1664 C CA . GLY A 1 226 ? -9.602 -0.46 15.039 1 97.38 226 GLY A CA 1
ATOM 1665 C C . GLY A 1 226 ? -9.945 -1.634 14.141 1 97.38 226 GLY A C 1
ATOM 1666 O O . GLY A 1 226 ? -9.625 -2.781 14.461 1 97.38 226 GLY A O 1
ATOM 1667 N N . GLU A 1 227 ? -10.625 -1.312 13.117 1 98.19 227 GLU A N 1
ATOM 1668 C CA . GLU A 1 227 ? -10.977 -2.363 12.172 1 98.19 227 GLU A CA 1
ATOM 1669 C C . GLU A 1 227 ? -11.172 -1.795 10.766 1 98.19 227 GLU A C 1
ATOM 1671 O O . GLU A 1 227 ? -11.461 -0.608 10.609 1 98.19 227 GLU A O 1
ATOM 1676 N N . PHE A 1 228 ? -10.867 -2.631 9.781 1 97.69 228 PHE A N 1
ATOM 1677 C CA . PHE A 1 228 ? -11.273 -2.262 8.438 1 97.69 228 PHE A CA 1
ATOM 1678 C C . PHE A 1 228 ? -11.734 -3.488 7.652 1 97.69 228 PHE A C 1
ATOM 1680 O O . PHE A 1 228 ? -11.438 -4.621 8.039 1 97.69 228 PHE A O 1
ATOM 1687 N N . SER A 1 229 ? -12.586 -3.221 6.656 1 98.69 229 SER A N 1
ATOM 1688 C CA . SER A 1 229 ? -13.055 -4.219 5.703 1 98.69 229 SER A CA 1
ATOM 1689 C C . SER A 1 229 ? -12.883 -3.736 4.266 1 98.69 229 SER A C 1
ATOM 1691 O O . SER A 1 229 ? -13.078 -2.553 3.977 1 98.69 229 SER A O 1
ATOM 1693 N N . ILE A 1 230 ? -12.547 -4.688 3.479 1 98.62 230 ILE A N 1
ATOM 1694 C CA . ILE A 1 230 ? -12.383 -4.41 2.057 1 98.62 230 ILE A CA 1
ATOM 1695 C C . ILE A 1 230 ? -13.164 -5.438 1.237 1 98.62 230 ILE A C 1
ATOM 1697 O O . ILE A 1 230 ? -13.172 -6.629 1.564 1 98.62 230 ILE A O 1
ATOM 1701 N N . GLU A 1 231 ? -13.883 -5.004 0.31 1 98.69 231 GLU A N 1
ATOM 1702 C CA . GLU A 1 231 ? -14.492 -5.867 -0.703 1 98.69 231 GLU A CA 1
ATOM 1703 C C . GLU A 1 231 ? -13.992 -5.508 -2.1 1 98.69 231 GLU A C 1
ATOM 1705 O O . GLU A 1 231 ? -14.023 -4.344 -2.498 1 98.69 231 GLU A O 1
ATOM 1710 N N . LEU A 1 232 ? -13.5 -6.492 -2.809 1 98.19 232 LEU A N 1
ATOM 1711 C CA . LEU A 1 232 ? -12.961 -6.277 -4.148 1 98.19 232 LEU A CA 1
ATOM 1712 C C . LEU A 1 232 ? -13.617 -7.215 -5.152 1 98.19 232 LEU A C 1
ATOM 1714 O O . LEU A 1 232 ? -13.68 -8.43 -4.926 1 98.19 232 LEU A O 1
ATOM 1718 N N . ASN A 1 233 ? -14.156 -6.648 -6.184 1 97.31 233 ASN A N 1
ATOM 1719 C CA . ASN A 1 233 ? -14.656 -7.352 -7.363 1 97.31 233 ASN A CA 1
ATOM 1720 C C . ASN A 1 233 ? -13.836 -7.02 -8.602 1 97.31 233 ASN A C 1
ATOM 1722 O O . ASN A 1 233 ? -14.039 -5.98 -9.234 1 97.31 233 ASN A O 1
ATOM 1726 N N . GLY A 1 234 ? -12.961 -7.922 -8.953 1 95.12 234 GLY A N 1
ATOM 1727 C CA . GLY A 1 234 ? -12.023 -7.648 -10.031 1 95.12 234 GLY A CA 1
ATOM 1728 C C . GLY A 1 234 ? -12.445 -8.25 -11.359 1 95.12 234 GLY A C 1
ATOM 1729 O O . GLY A 1 234 ? -13.195 -9.234 -11.391 1 95.12 234 GLY A O 1
ATOM 1730 N N . HIS A 1 235 ? -11.969 -7.641 -12.398 1 95.06 235 HIS A N 1
ATOM 1731 C CA . HIS A 1 235 ? -12.102 -8.195 -13.742 1 95.06 235 HIS A CA 1
ATOM 1732 C C . HIS A 1 235 ? -10.82 -8.891 -14.188 1 95.06 235 HIS A C 1
ATOM 1734 O O . HIS A 1 235 ? -9.719 -8.406 -13.922 1 95.06 235 HIS A O 1
ATOM 1740 N N . PRO A 1 236 ? -11.016 -10.047 -14.781 1 92.38 236 PRO A N 1
ATOM 1741 C CA . PRO A 1 236 ? -9.828 -10.688 -15.344 1 92.38 236 PRO A CA 1
ATOM 1742 C C . PRO A 1 236 ? -9.281 -9.938 -16.562 1 92.38 236 PRO A C 1
ATOM 1744 O O . PRO A 1 236 ? -9.969 -9.086 -17.125 1 92.38 236 PRO A O 1
ATOM 1747 N N . LEU A 1 237 ? -8.023 -10.227 -16.812 1 91.12 237 LEU A N 1
ATOM 1748 C CA . LEU A 1 237 ? -7.5 -9.742 -18.094 1 91.12 237 LEU A CA 1
ATOM 1749 C C . LEU A 1 237 ? -8.328 -10.281 -19.25 1 91.12 237 LEU A C 1
ATOM 1751 O O . LEU A 1 237 ? -8.719 -11.445 -19.266 1 91.12 237 LEU A O 1
ATOM 1755 N N . GLU A 1 238 ? -8.578 -9.422 -20.172 1 84.75 238 GLU A N 1
ATOM 1756 C CA . GLU A 1 238 ? -9.305 -9.867 -21.359 1 84.75 238 GLU A CA 1
ATOM 1757 C C . GLU A 1 238 ? -8.562 -10.992 -22.078 1 84.75 238 GLU A C 1
ATOM 1759 O O . GLU A 1 238 ? -9.172 -11.93 -22.594 1 84.75 238 GLU A O 1
ATOM 1764 N N . SER A 1 239 ? -7.234 -10.938 -22.078 1 85.12 239 SER A N 1
ATOM 1765 C CA . SER A 1 239 ? -6.391 -11.875 -22.812 1 85.12 239 SER A CA 1
ATOM 1766 C C . SER A 1 239 ? -6.219 -13.18 -22.031 1 85.12 239 SER A C 1
ATOM 1768 O O . SER A 1 239 ? -5.785 -14.188 -22.594 1 85.12 239 SER A O 1
ATOM 1770 N N . ASN A 1 240 ? -6.469 -13.164 -20.797 1 86.75 240 ASN A N 1
ATOM 1771 C CA . ASN A 1 240 ? -6.305 -14.336 -19.938 1 86.75 240 ASN A CA 1
ATOM 1772 C C . ASN A 1 240 ? -7.25 -14.289 -18.734 1 86.75 240 ASN A C 1
ATOM 1774 O O . ASN A 1 240 ? -6.934 -13.68 -17.719 1 86.75 240 ASN A O 1
ATOM 1778 N N . PRO A 1 241 ? -8.281 -15.055 -18.812 1 83.38 241 PRO A N 1
ATOM 1779 C CA . PRO A 1 241 ? -9.305 -14.984 -17.766 1 83.38 241 PRO A CA 1
ATOM 1780 C C . PRO A 1 241 ? -8.789 -15.461 -16.406 1 83.38 241 PRO A C 1
ATOM 1782 O O . PRO A 1 241 ? -9.438 -15.242 -15.383 1 83.38 241 PRO A O 1
ATOM 1785 N N . LYS A 1 242 ? -7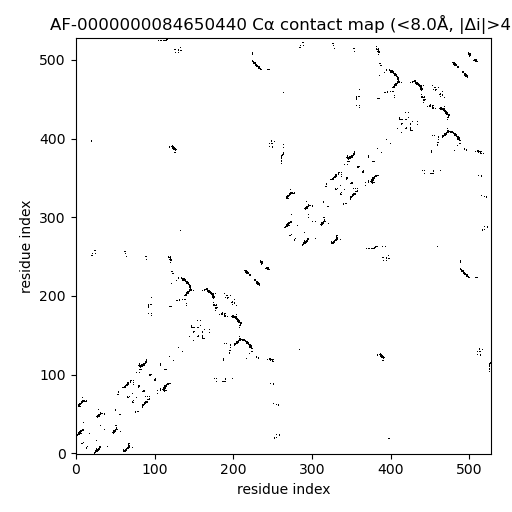.645 -16.047 -16.375 1 80.56 242 LYS A N 1
ATOM 1786 C CA . LYS A 1 242 ? -7.098 -16.562 -15.117 1 80.56 242 LYS A CA 1
ATOM 1787 C C . LYS A 1 242 ? -6.262 -15.508 -14.406 1 80.56 242 LYS A C 1
ATOM 1789 O O . LYS A 1 242 ? -5.852 -15.695 -13.258 1 80.56 242 LYS A O 1
ATOM 1794 N N . THR A 1 243 ? -6.066 -14.414 -15.086 1 85.25 243 THR A N 1
ATOM 1795 C CA . THR A 1 243 ? -5.203 -13.375 -14.539 1 85.25 243 THR A CA 1
ATOM 1796 C C . THR A 1 243 ? -6.016 -12.125 -14.195 1 85.25 243 THR A C 1
ATOM 1798 O O . THR A 1 243 ? -6.801 -11.648 -15.016 1 85.25 243 THR A O 1
ATOM 1801 N N . SER A 1 244 ? -5.887 -11.711 -12.984 1 92.56 244 SER A N 1
ATOM 1802 C CA . SER A 1 244 ? -6.555 -10.5 -12.516 1 92.56 244 SER A CA 1
ATOM 1803 C C . SER A 1 244 ? -5.953 -9.25 -13.156 1 92.56 244 SER A C 1
ATOM 1805 O O . SER A 1 244 ? -4.73 -9.102 -13.203 1 92.56 244 SER A O 1
ATOM 1807 N N . THR A 1 245 ? -6.809 -8.375 -13.672 1 96.81 245 THR A N 1
ATOM 1808 C CA . THR A 1 245 ? -6.34 -7.105 -14.211 1 96.81 245 THR A CA 1
ATOM 1809 C C . THR A 1 245 ? -5.582 -6.312 -13.148 1 96.81 245 THR A C 1
ATOM 1811 O O . THR A 1 245 ? -4.508 -5.773 -13.414 1 96.81 245 THR A O 1
ATOM 1814 N N . LEU A 1 246 ? -6.117 -6.312 -11.961 1 98 246 LEU A N 1
ATOM 1815 C CA . LEU A 1 246 ? -5.496 -5.543 -10.883 1 98 246 LEU A CA 1
ATOM 1816 C C . LEU A 1 246 ? -4.113 -6.086 -10.555 1 98 246 LEU A C 1
ATOM 1818 O O . LEU A 1 246 ? -3.205 -5.32 -10.219 1 98 246 LEU A O 1
ATOM 1822 N N . ALA A 1 247 ? -3.945 -7.371 -10.656 1 97.69 247 ALA A N 1
ATOM 1823 C CA . ALA A 1 247 ? -2.633 -7.961 -10.398 1 97.69 247 ALA A CA 1
ATOM 1824 C C . ALA A 1 247 ? -1.592 -7.43 -11.383 1 97.69 247 ALA A C 1
ATOM 1826 O O . ALA A 1 247 ? -0.491 -7.043 -10.984 1 97.69 247 ALA A O 1
ATOM 1827 N N . ALA A 1 248 ? -1.934 -7.359 -12.656 1 98.06 248 ALA A N 1
ATOM 1828 C CA . ALA A 1 248 ? -1.022 -6.801 -13.648 1 98.06 248 ALA A CA 1
ATOM 1829 C C . ALA A 1 248 ? -0.743 -5.324 -13.367 1 98.06 248 ALA A C 1
ATOM 1831 O O . ALA A 1 248 ? 0.403 -4.879 -13.453 1 98.06 248 ALA A O 1
ATOM 1832 N N . LEU A 1 249 ? -1.784 -4.652 -13.008 1 98.56 249 LEU A N 1
ATOM 1833 C CA . LEU A 1 249 ? -1.658 -3.223 -12.758 1 98.56 249 LEU A CA 1
ATOM 1834 C C . LEU A 1 249 ? -0.791 -2.961 -11.531 1 98.56 249 LEU A C 1
ATOM 1836 O O . LEU A 1 249 ? -0.098 -1.942 -11.461 1 98.56 249 LEU A O 1
ATOM 1840 N N . SER A 1 250 ? -0.819 -3.865 -10.562 1 98.69 250 SER A N 1
ATOM 1841 C CA . SER A 1 250 ? 0.049 -3.705 -9.398 1 98.69 250 SER A CA 1
ATOM 1842 C C . SER A 1 250 ? 1.521 -3.766 -9.797 1 98.69 250 SER A C 1
ATOM 1844 O O . SER A 1 250 ? 2.359 -3.094 -9.195 1 98.69 250 SER A O 1
ATOM 1846 N N . VAL A 1 251 ? 1.869 -4.539 -10.789 1 98.81 251 VAL A N 1
ATOM 1847 C CA . VAL A 1 251 ? 3.236 -4.586 -11.297 1 98.81 251 VAL A CA 1
ATOM 1848 C C . VAL A 1 251 ? 3.568 -3.275 -12.008 1 98.81 251 VAL A C 1
ATOM 1850 O O . VAL A 1 251 ? 4.66 -2.729 -11.836 1 98.81 251 VAL A O 1
ATOM 1853 N N . VAL A 1 252 ? 2.635 -2.777 -12.805 1 98.75 252 VAL A N 1
ATOM 1854 C CA . VAL A 1 252 ? 2.836 -1.508 -13.5 1 98.75 252 VAL A CA 1
ATOM 1855 C C . VAL A 1 252 ? 3.064 -0.395 -12.477 1 98.75 252 VAL A C 1
ATOM 1857 O O . VAL A 1 252 ? 3.928 0.465 -12.672 1 98.75 252 VAL A O 1
ATOM 1860 N N . ARG A 1 253 ? 2.32 -0.434 -11.391 1 98.56 253 ARG A N 1
ATOM 1861 C CA . ARG A 1 253 ? 2.512 0.533 -10.312 1 98.56 253 ARG A CA 1
ATOM 1862 C C . ARG A 1 253 ? 3.934 0.467 -9.766 1 98.56 253 ARG A C 1
ATOM 1864 O O . ARG A 1 253 ? 4.551 1.501 -9.5 1 98.56 253 ARG A O 1
ATOM 1871 N N . ALA A 1 254 ? 4.395 -0.739 -9.516 1 98.62 254 ALA A N 1
ATOM 1872 C CA . ALA A 1 254 ? 5.762 -0.904 -9.023 1 98.62 254 ALA A CA 1
ATOM 1873 C C . ALA A 1 254 ? 6.77 -0.259 -9.969 1 98.62 254 ALA A C 1
ATOM 1875 O O . ALA A 1 254 ? 7.73 0.374 -9.531 1 98.62 254 ALA A O 1
ATOM 1876 N N . CYS A 1 255 ? 6.559 -0.371 -11.289 1 98.62 255 CYS A N 1
ATOM 1877 C CA . CYS A 1 255 ? 7.414 0.255 -12.297 1 98.62 255 CYS A CA 1
ATOM 1878 C C . CYS A 1 255 ? 7.359 1.774 -12.188 1 98.62 255 CYS A C 1
ATOM 1880 O O . CYS A 1 255 ? 8.391 2.441 -12.219 1 98.62 255 CYS A O 1
ATOM 1882 N N . ARG A 1 256 ? 6.18 2.273 -12.031 1 97.62 256 ARG A N 1
ATOM 1883 C CA . ARG A 1 256 ? 5.984 3.717 -11.914 1 97.62 256 ARG A CA 1
ATOM 1884 C C . ARG A 1 256 ? 6.723 4.27 -10.703 1 97.62 256 ARG A C 1
ATOM 1886 O O . ARG A 1 256 ? 7.27 5.375 -10.75 1 97.62 256 ARG A O 1
ATOM 1893 N N . GLN A 1 257 ? 6.734 3.502 -9.633 1 96.75 257 GLN A N 1
ATOM 1894 C CA . GLN A 1 257 ? 7.324 3.953 -8.375 1 96.75 257 GLN A CA 1
ATOM 1895 C C . GLN A 1 257 ? 8.836 4.098 -8.5 1 96.75 257 GLN A C 1
ATOM 1897 O O . GLN A 1 257 ? 9.461 4.867 -7.758 1 96.75 257 GLN A O 1
ATOM 1902 N N . VAL A 1 258 ? 9.43 3.35 -9.398 1 96.69 258 VAL A N 1
ATOM 1903 C CA . VAL A 1 258 ? 10.859 3.447 -9.656 1 96.69 258 VAL A CA 1
ATOM 1904 C C . VAL A 1 258 ? 11.172 4.762 -10.367 1 96.69 258 VAL A C 1
ATOM 1906 O O . VAL A 1 258 ? 12.25 5.332 -10.195 1 96.69 258 VAL A O 1
ATOM 1909 N N . LEU A 1 259 ? 10.195 5.281 -11.148 1 96.19 259 LEU A N 1
ATOM 1910 C CA . LEU A 1 259 ? 10.391 6.445 -12.008 1 96.19 259 LEU A CA 1
ATOM 1911 C C . LEU A 1 259 ? 10.102 7.734 -11.25 1 96.19 259 LEU A C 1
ATOM 1913 O O . LEU A 1 259 ? 10.766 8.75 -11.469 1 96.19 259 LEU A O 1
ATOM 1917 N N . GLU A 1 260 ? 9.156 7.648 -10.281 1 94.81 260 GLU A N 1
ATOM 1918 C CA . GLU A 1 260 ? 8.609 8.867 -9.695 1 94.81 260 GLU A CA 1
ATOM 1919 C C . GLU A 1 260 ? 9.172 9.102 -8.297 1 94.81 260 GLU A C 1
ATOM 1921 O O . GLU A 1 260 ? 9.195 8.195 -7.465 1 94.81 260 GLU A O 1
ATOM 1926 N N . PRO A 1 261 ? 9.57 10.312 -8.047 1 95.06 261 PRO A N 1
ATOM 1927 C CA . PRO A 1 261 ? 10.141 10.617 -6.73 1 95.06 261 PRO A CA 1
ATOM 1928 C C . PRO A 1 261 ? 9.078 10.648 -5.629 1 95.06 261 PRO A C 1
ATOM 1930 O O . PRO A 1 261 ? 9.414 10.578 -4.445 1 95.06 261 PRO A O 1
ATOM 1933 N N . VAL A 1 262 ? 7.832 10.859 -5.945 1 95.5 262 VAL A N 1
ATOM 1934 C CA . VAL A 1 262 ? 6.699 10.836 -5.027 1 95.5 262 VAL A CA 1
ATOM 1935 C C . VAL A 1 262 ? 5.824 9.617 -5.324 1 95.5 262 VAL A C 1
ATOM 1937 O O . VAL A 1 262 ? 5.316 9.469 -6.438 1 95.5 262 VAL A O 1
ATOM 1940 N N . SER A 1 263 ? 5.715 8.742 -4.359 1 94.94 263 SER A N 1
ATOM 1941 C CA . SER A 1 263 ? 4.961 7.52 -4.625 1 94.94 263 SER A CA 1
ATOM 1942 C C . SER A 1 263 ? 4.359 6.949 -3.344 1 94.94 263 SER A C 1
ATOM 1944 O O . SER A 1 263 ? 4.738 7.355 -2.24 1 94.94 263 SER A O 1
ATOM 1946 N N . PHE A 1 264 ? 3.303 6.16 -3.51 1 95.31 264 PHE A N 1
ATOM 1947 C CA . PHE A 1 264 ? 2.727 5.363 -2.434 1 95.31 264 PHE A CA 1
ATOM 1948 C C . PHE A 1 264 ? 3.404 4.004 -2.344 1 95.31 264 PHE A C 1
ATOM 1950 O O . PHE A 1 264 ? 3.834 3.449 -3.359 1 95.31 264 PHE A O 1
ATOM 1957 N N . MET B 1 1 ? 23.797 -4.051 10.82 1 79.62 1 MET B N 1
ATOM 1958 C CA . MET B 1 1 ? 24.047 -2.689 11.281 1 79.62 1 MET B CA 1
ATOM 1959 C C . MET B 1 1 ? 22.734 -1.971 11.609 1 79.62 1 MET B C 1
ATOM 1961 O O . MET B 1 1 ? 21.703 -2.252 11 1 79.62 1 MET B O 1
ATOM 1965 N N . THR B 1 2 ? 22.703 -1.165 12.648 1 93.69 2 THR B N 1
ATOM 1966 C CA . THR B 1 2 ? 21.531 -0.43 13.109 1 93.69 2 THR B CA 1
ATOM 1967 C C . THR B 1 2 ? 21.188 0.716 12.164 1 93.69 2 THR B C 1
ATOM 1969 O O . THR B 1 2 ? 22.078 1.459 11.742 1 93.69 2 THR B O 1
ATOM 1972 N N . LYS B 1 3 ? 20 0.727 11.594 1 97.94 3 LYS B N 1
ATOM 1973 C CA . LYS B 1 3 ? 19.547 1.822 10.75 1 97.94 3 LYS B CA 1
ATOM 1974 C C . LYS B 1 3 ? 19.188 3.051 11.586 1 97.94 3 LYS B C 1
ATOM 1976 O O . LYS B 1 3 ? 18.75 2.926 12.727 1 97.94 3 LYS B O 1
ATOM 1981 N N . ARG B 1 4 ? 19.484 4.234 11.133 1 98.38 4 ARG B N 1
ATOM 1982 C CA . ARG B 1 4 ? 19.312 5.473 11.883 1 98.38 4 ARG B CA 1
ATOM 1983 C C . ARG B 1 4 ? 18.219 6.336 11.289 1 98.38 4 ARG B C 1
ATOM 1985 O O . ARG B 1 4 ? 18.172 6.562 10.078 1 98.38 4 ARG B O 1
ATOM 1992 N N . LEU B 1 5 ? 17.359 6.852 12.141 1 98.75 5 LEU B N 1
ATOM 1993 C CA . LEU B 1 5 ? 16.156 7.574 11.781 1 98.75 5 LEU B CA 1
ATOM 1994 C C . LEU B 1 5 ? 16.281 9.055 12.148 1 98.75 5 LEU B C 1
ATOM 1996 O O . LEU B 1 5 ? 16.75 9.391 13.234 1 98.75 5 LEU B O 1
ATOM 2000 N N . LEU B 1 6 ? 15.914 9.938 11.211 1 98.88 6 LEU B N 1
ATOM 2001 C CA . LEU B 1 6 ? 15.664 11.344 11.516 1 98.88 6 LEU B CA 1
ATOM 2002 C C . LEU B 1 6 ? 14.172 11.641 11.523 1 98.88 6 LEU B C 1
ATOM 2004 O O . LEU B 1 6 ? 13.461 11.305 10.57 1 98.88 6 LEU B O 1
ATOM 2008 N N . MET B 1 7 ? 13.703 12.195 12.602 1 98.88 7 MET B N 1
ATOM 2009 C CA . MET B 1 7 ? 12.281 12.5 12.758 1 98.88 7 MET B CA 1
ATOM 2010 C C . MET B 1 7 ? 12.047 14.008 12.773 1 98.88 7 MET B C 1
ATOM 2012 O O . MET B 1 7 ? 12.703 14.734 13.531 1 98.88 7 MET B O 1
ATOM 2016 N N . ILE B 1 8 ? 11.164 14.453 11.867 1 98.81 8 ILE B N 1
ATOM 2017 C CA . ILE B 1 8 ? 10.734 15.844 11.906 1 98.81 8 ILE B CA 1
ATOM 2018 C C . ILE B 1 8 ? 9.516 15.977 12.82 1 98.81 8 ILE B C 1
ATOM 2020 O O . ILE B 1 8 ? 8.414 15.539 12.469 1 98.81 8 ILE B O 1
ATOM 2024 N N . GLY B 1 9 ? 9.727 16.578 13.93 1 98.19 9 GLY B N 1
ATOM 2025 C CA . GLY B 1 9 ? 8.672 16.688 14.922 1 98.19 9 GLY B CA 1
ATOM 2026 C C . GLY B 1 9 ? 8.75 15.609 15.992 1 98.19 9 GLY B C 1
ATOM 2027 O O . GLY B 1 9 ? 9.148 14.477 15.711 1 98.19 9 GLY B O 1
ATOM 2028 N N . TYR B 1 10 ? 8.273 15.969 17.203 1 97.44 10 TYR B N 1
ATOM 2029 C CA . TYR B 1 10 ? 8.258 15.008 18.312 1 97.44 10 TYR B CA 1
ATOM 2030 C C . TYR B 1 10 ? 7.07 15.266 19.234 1 97.44 10 TYR B C 1
ATOM 2032 O O . TYR B 1 10 ? 7.227 15.32 20.453 1 97.44 10 TYR B O 1
ATOM 2040 N N . GLY B 1 11 ? 5.98 15.516 18.594 1 94.62 11 GLY B N 1
ATOM 2041 C CA . GLY B 1 11 ? 4.738 15.562 19.344 1 94.62 11 GLY B CA 1
ATOM 2042 C C . GLY B 1 11 ? 4.176 14.188 19.641 1 94.62 11 GLY B C 1
ATOM 2043 O O . GLY B 1 11 ? 4.93 13.234 19.859 1 94.62 11 GLY B O 1
ATOM 2044 N N . ALA B 1 12 ? 2.854 14.062 19.75 1 93.81 12 ALA B N 1
ATOM 2045 C CA . ALA B 1 12 ? 2.186 12.805 20.078 1 93.81 12 ALA B CA 1
ATOM 2046 C C . ALA B 1 12 ? 2.516 11.727 19.047 1 93.81 12 ALA B C 1
ATOM 2048 O O . ALA B 1 12 ? 2.85 10.594 19.406 1 93.81 12 ALA B O 1
ATOM 2049 N N . MET B 1 13 ? 2.395 12.117 17.781 1 94.62 13 MET B N 1
ATOM 2050 C CA . MET B 1 13 ? 2.732 11.188 16.703 1 94.62 13 MET B CA 1
ATOM 2051 C C . MET B 1 13 ? 4.18 10.719 16.828 1 94.62 13 MET B C 1
ATOM 2053 O O . MET B 1 13 ? 4.453 9.516 16.797 1 94.62 13 MET B O 1
ATOM 2057 N N . GLY B 1 14 ? 5.051 11.641 16.906 1 97.12 14 GLY B N 1
ATOM 2058 C CA . GLY B 1 14 ? 6.465 11.32 17 1 97.12 14 GLY B CA 1
ATOM 2059 C C . GLY B 1 14 ? 6.805 10.453 18.188 1 97.12 14 GLY B C 1
ATOM 2060 O O . GLY B 1 14 ? 7.555 9.484 18.062 1 97.12 14 GLY B O 1
ATOM 2061 N N . ALA B 1 15 ? 6.258 10.773 19.359 1 96 15 ALA B N 1
ATOM 2062 C CA . ALA B 1 15 ? 6.5 10.008 20.578 1 96 15 ALA B CA 1
ATOM 2063 C C . ALA B 1 15 ? 6.004 8.578 20.422 1 96 15 ALA B C 1
ATOM 2065 O O . ALA B 1 15 ? 6.672 7.633 20.859 1 96 15 ALA B O 1
ATOM 2066 N N . GLU B 1 16 ? 4.816 8.43 19.844 1 96.56 16 GLU B N 1
ATOM 2067 C CA . GLU B 1 16 ? 4.262 7.098 19.641 1 96.56 16 GLU B CA 1
ATOM 2068 C C . GLU B 1 16 ? 5.117 6.277 18.688 1 96.56 16 GLU B C 1
ATOM 2070 O O . GLU B 1 16 ? 5.402 5.109 18.938 1 96.56 16 GLU B O 1
ATOM 2075 N N . VAL B 1 17 ? 5.52 6.883 17.562 1 98.19 17 VAL B N 1
ATOM 2076 C CA . VAL B 1 17 ? 6.387 6.211 16.609 1 98.19 17 VAL B CA 1
ATOM 2077 C C . VAL B 1 17 ? 7.695 5.809 17.281 1 98.19 17 VAL B C 1
ATOM 2079 O O . VAL B 1 17 ? 8.156 4.676 17.125 1 98.19 17 VAL B O 1
ATOM 2082 N N . HIS B 1 18 ? 8.266 6.699 18.031 1 97.94 18 HIS B N 1
ATOM 2083 C CA . HIS B 1 18 ? 9.508 6.43 18.734 1 97.94 18 HIS B CA 1
ATOM 2084 C C . HIS B 1 18 ? 9.359 5.23 19.672 1 97.94 18 HIS B C 1
ATOM 2086 O O . HIS B 1 18 ? 10.234 4.359 19.703 1 97.94 18 HIS B O 1
ATOM 2092 N N . ARG B 1 19 ? 8.273 5.199 20.375 1 96.31 19 ARG B N 1
ATOM 2093 C CA . ARG B 1 19 ? 8 4.117 21.328 1 96.31 19 ARG B CA 1
ATOM 2094 C C . ARG B 1 19 ? 7.91 2.775 20.609 1 96.31 19 ARG B C 1
ATOM 2096 O O . ARG B 1 19 ? 8.312 1.744 21.156 1 96.31 19 ARG B O 1
ATOM 2103 N N . LEU B 1 20 ? 7.453 2.791 19.344 1 97.19 20 LEU B N 1
ATOM 2104 C CA . LEU B 1 20 ? 7.129 1.559 18.641 1 97.19 20 LEU B CA 1
ATOM 2105 C C . LEU B 1 20 ? 8.211 1.214 17.625 1 97.19 20 LEU B C 1
ATOM 2107 O O . LEU B 1 20 ? 8.031 0.32 16.797 1 97.19 20 LEU B O 1
ATOM 2111 N N . LEU B 1 21 ? 9.305 1.908 17.594 1 98.06 21 LEU B N 1
ATOM 2112 C CA . LEU B 1 21 ? 10.352 1.646 16.609 1 98.06 21 LEU B CA 1
ATOM 2113 C C . LEU B 1 21 ? 10.781 0.184 16.641 1 98.06 21 LEU B C 1
ATOM 2115 O O . LEU B 1 21 ? 10.992 -0.376 17.734 1 98.06 21 LEU B O 1
ATOM 2119 N N . PRO B 1 22 ? 10.82 -0.457 15.508 1 97.19 22 PRO B N 1
ATOM 2120 C CA . PRO B 1 22 ? 11.266 -1.853 15.484 1 97.19 22 PRO B CA 1
ATOM 2121 C C . PRO B 1 22 ? 12.727 -2.014 15.898 1 97.19 22 PRO B C 1
ATOM 2123 O O . PRO B 1 22 ? 13.516 -1.076 15.766 1 97.19 22 PRO B O 1
ATOM 2126 N N . ASP B 1 23 ? 13.039 -3.248 16.391 1 96.81 23 ASP B N 1
ATOM 2127 C CA . ASP B 1 23 ? 14.43 -3.58 16.656 1 96.81 23 ASP B CA 1
ATOM 2128 C C . ASP B 1 23 ? 15.289 -3.42 15.406 1 96.81 23 ASP B C 1
ATOM 2130 O O . ASP B 1 23 ? 14.875 -3.818 14.312 1 96.81 23 ASP B O 1
ATOM 2134 N N . GLY B 1 24 ? 16.359 -2.762 15.508 1 97.12 24 GLY B N 1
ATOM 2135 C CA . GLY B 1 24 ? 17.266 -2.543 14.383 1 97.12 24 GLY B CA 1
ATOM 2136 C C . GLY B 1 24 ? 17.25 -1.117 13.867 1 97.12 24 GLY B C 1
ATOM 2137 O O . GLY B 1 24 ? 18.078 -0.734 13.047 1 97.12 24 GLY B O 1
ATOM 2138 N N . MET B 1 25 ? 16.281 -0.345 14.391 1 97.5 25 MET B N 1
ATOM 2139 C CA . MET B 1 25 ? 16.203 1.069 14.039 1 97.5 25 MET B CA 1
ATOM 2140 C C . MET B 1 25 ? 16.312 1.946 15.281 1 97.5 25 MET B C 1
ATOM 2142 O O . MET B 1 25 ? 15.688 1.671 16.297 1 97.5 25 MET B O 1
ATOM 2146 N N . GLU B 1 26 ? 17.109 2.984 15.188 1 97.38 26 GLU B N 1
ATOM 2147 C CA . GLU B 1 26 ? 17.219 3.916 16.297 1 97.38 26 GLU B CA 1
ATOM 2148 C C . GLU B 1 26 ? 16.891 5.34 15.867 1 97.38 26 GLU B C 1
ATOM 2150 O O . GLU B 1 26 ? 17.234 5.75 14.758 1 97.38 26 GLU B O 1
ATOM 2155 N N . LEU B 1 27 ? 16.266 6.023 16.703 1 98.38 27 LEU B N 1
ATOM 2156 C CA . LEU B 1 27 ? 16.078 7.457 16.516 1 98.38 27 LEU B CA 1
ATOM 2157 C C . LEU B 1 27 ? 17.359 8.219 16.812 1 98.38 27 LEU B C 1
ATOM 2159 O O . LEU B 1 27 ? 17.781 8.32 17.969 1 98.38 27 LEU B O 1
ATOM 2163 N N . ALA B 1 28 ? 17.953 8.734 15.781 1 98.31 28 ALA B N 1
ATOM 2164 C CA . ALA B 1 28 ? 19.25 9.383 15.945 1 98.31 28 ALA B CA 1
ATOM 2165 C C . ALA B 1 28 ? 19.109 10.898 16.016 1 98.31 28 ALA B C 1
ATOM 2167 O O . ALA B 1 28 ? 19.844 11.562 16.734 1 98.31 28 ALA B O 1
ATOM 2168 N N . TRP B 1 29 ? 18.188 11.438 15.25 1 98.56 29 TRP B N 1
ATOM 2169 C CA . TRP B 1 29 ? 18 12.883 15.195 1 98.56 29 TRP B CA 1
ATOM 2170 C C . TRP B 1 29 ? 16.516 13.242 15.25 1 98.56 29 TRP B C 1
ATOM 2172 O O . TRP B 1 29 ? 15.68 12.539 14.68 1 98.56 29 TRP B O 1
ATOM 2182 N N . VAL B 1 30 ? 16.234 14.336 15.875 1 98.69 30 VAL B N 1
ATOM 2183 C CA . VAL B 1 30 ? 14.914 14.945 15.875 1 98.69 30 VAL B CA 1
ATOM 2184 C C . VAL B 1 30 ? 15.023 16.422 15.516 1 98.69 30 VAL B C 1
ATOM 2186 O O . VAL B 1 30 ? 15.891 17.125 16.031 1 98.69 30 VAL B O 1
ATOM 2189 N N . VAL B 1 31 ? 14.195 16.875 14.594 1 98.75 31 VAL B N 1
ATOM 2190 C CA . VAL B 1 31 ? 14.141 18.297 14.234 1 98.75 31 VAL B CA 1
ATOM 2191 C C . VAL B 1 31 ? 12.875 18.922 14.805 1 98.75 31 VAL B C 1
ATOM 2193 O O . VAL B 1 31 ? 11.766 18.5 14.484 1 98.75 31 VAL B O 1
ATOM 2196 N N . VAL B 1 32 ? 13.016 19.953 15.664 1 98.44 32 VAL B N 1
ATOM 2197 C CA . VAL B 1 32 ? 11.891 20.656 16.266 1 98.44 32 VAL B CA 1
ATOM 2198 C C . VAL B 1 32 ? 12.148 22.156 16.25 1 98.44 32 VAL B C 1
ATOM 2200 O O . VAL B 1 32 ? 13.297 22.594 16.109 1 98.44 32 VAL B O 1
ATOM 2203 N N . PRO B 1 33 ? 11.039 22.953 16.281 1 97.62 33 PRO B N 1
ATOM 2204 C CA . PRO B 1 33 ? 11.266 24.391 16.406 1 97.62 33 PRO B CA 1
ATOM 2205 C C . PRO B 1 33 ? 12.109 24.75 17.625 1 97.62 33 PRO B C 1
ATOM 2207 O O . PRO B 1 33 ? 12.07 24.062 18.641 1 97.62 33 PRO B O 1
ATOM 2210 N N . GLU B 1 34 ? 12.805 25.859 17.516 1 97.12 34 GLU B N 1
ATOM 2211 C CA . GLU B 1 34 ? 13.703 26.328 18.578 1 97.12 34 GLU B CA 1
ATOM 2212 C C . GLU B 1 34 ? 12.992 26.375 19.922 1 97.12 34 GLU B C 1
ATOM 2214 O O . GLU B 1 34 ? 13.555 25.984 20.953 1 97.12 34 GLU B O 1
ATOM 2219 N N . ALA B 1 35 ? 11.766 26.797 19.875 1 97.12 35 ALA B N 1
ATOM 2220 C CA . ALA B 1 35 ? 10.992 27 21.094 1 97.12 35 ALA B CA 1
ATOM 2221 C C . ALA B 1 35 ? 10.781 25.688 21.828 1 97.12 35 ALA B C 1
ATOM 2223 O O . ALA B 1 35 ? 10.531 25.688 23.047 1 97.12 35 ALA B O 1
ATOM 2224 N N . PHE B 1 36 ? 10.922 24.547 21.141 1 96.69 36 PHE B N 1
ATOM 2225 C CA . PHE B 1 36 ? 10.633 23.266 21.75 1 96.69 36 PHE B CA 1
ATOM 2226 C C . PHE B 1 36 ? 11.906 22.453 21.953 1 96.69 36 PHE B C 1
ATOM 2228 O O . PHE B 1 36 ? 11.875 21.359 22.516 1 96.69 36 PHE B O 1
ATOM 2235 N N . ALA B 1 37 ? 13.031 22.922 21.531 1 96.75 37 ALA B N 1
ATOM 2236 C CA . ALA B 1 37 ? 14.281 22.156 21.453 1 96.75 37 ALA B CA 1
ATOM 2237 C C . ALA B 1 37 ? 14.727 21.719 22.844 1 96.75 37 ALA B C 1
ATOM 2239 O O . ALA B 1 37 ? 15.078 20.562 23.047 1 96.75 37 ALA B O 1
ATOM 2240 N N . THR B 1 38 ? 14.695 22.609 23.797 1 95.94 38 THR B N 1
ATOM 2241 C CA . THR B 1 38 ? 15.148 22.297 25.156 1 95.94 38 THR B CA 1
ATOM 2242 C C . THR B 1 38 ? 14.266 21.234 25.781 1 95.94 38 THR B C 1
ATOM 2244 O O . THR B 1 38 ? 14.773 20.25 26.359 1 95.94 38 THR B O 1
ATOM 2247 N N . GLN B 1 39 ? 12.977 21.422 25.703 1 96 39 GLN B N 1
ATOM 2248 C CA . GLN B 1 39 ? 12.031 20.469 26.281 1 96 39 GLN B CA 1
ATOM 2249 C C . GLN B 1 39 ? 12.227 19.078 25.688 1 96 39 GLN B C 1
ATOM 2251 O O . GLN B 1 39 ? 12.203 18.078 26.422 1 96 39 GLN B O 1
ATOM 2256 N N . VAL B 1 40 ? 12.391 18.984 24.359 1 97 40 VAL B N 1
ATOM 2257 C CA . VAL B 1 40 ? 12.547 17.703 23.672 1 97 40 VAL B CA 1
ATOM 2258 C C . VAL B 1 40 ? 13.891 17.078 24.062 1 97 40 VAL B C 1
ATOM 2260 O O . VAL B 1 40 ? 13.977 15.867 24.266 1 97 40 VAL B O 1
ATOM 2263 N N . ARG B 1 41 ? 14.953 17.875 24.188 1 96.06 41 ARG B N 1
ATOM 2264 C CA . ARG B 1 41 ? 16.25 17.391 24.625 1 96.06 41 ARG B CA 1
ATOM 2265 C C . ARG B 1 41 ? 16.156 16.75 26 1 96.06 41 ARG B C 1
ATOM 2267 O O . ARG B 1 41 ? 16.75 15.695 26.25 1 96.06 41 ARG B O 1
ATOM 2274 N N . ASP B 1 42 ? 15.438 17.391 26.891 1 95.31 42 ASP B N 1
ATOM 2275 C CA . ASP B 1 42 ? 15.258 16.875 28.234 1 95.31 42 ASP B CA 1
ATOM 2276 C C . ASP B 1 42 ? 14.523 15.531 28.234 1 95.31 42 ASP B C 1
ATOM 2278 O O . ASP B 1 42 ? 14.875 14.617 28.969 1 95.31 42 ASP B O 1
ATOM 2282 N N . ARG B 1 43 ? 13.492 15.477 27.391 1 94.5 43 ARG B N 1
ATOM 2283 C CA . ARG B 1 43 ? 12.672 14.281 27.297 1 94.5 43 ARG B CA 1
ATOM 2284 C C . ARG B 1 43 ? 13.484 13.102 26.75 1 94.5 43 ARG B C 1
ATOM 2286 O O . ARG B 1 43 ? 13.289 11.961 27.188 1 94.5 43 ARG B O 1
ATOM 2293 N N . LEU B 1 44 ? 14.445 13.383 25.797 1 95.5 44 LEU B N 1
ATOM 2294 C CA . LEU B 1 44 ? 15.141 12.32 25.078 1 95.5 44 LEU B CA 1
ATOM 2295 C C . LEU B 1 44 ? 16.484 12.023 25.734 1 95.5 44 LEU B C 1
ATOM 2297 O O . LEU B 1 44 ? 17.219 11.141 25.281 1 95.5 44 LEU B O 1
ATOM 2301 N N . ALA B 1 45 ? 16.812 12.508 26.891 1 86.06 45 ALA B N 1
ATOM 2302 C CA . ALA B 1 45 ? 17.953 12.273 27.781 1 86.06 45 ALA B CA 1
ATOM 2303 C C . ALA B 1 45 ? 19.25 12.148 27 1 86.06 45 ALA B C 1
ATOM 2305 O O . ALA B 1 45 ? 20.062 11.258 27.266 1 86.06 45 ALA B O 1
ATOM 2306 N N . ASP B 1 46 ? 19.578 12.859 26 1 79.25 46 ASP B N 1
ATOM 2307 C CA . ASP B 1 46 ? 20.812 13.031 25.234 1 79.25 46 ASP B CA 1
ATOM 2308 C C . ASP B 1 46 ? 21.094 11.82 24.359 1 79.25 46 ASP B C 1
ATOM 2310 O O . ASP B 1 46 ? 22.219 11.648 23.875 1 79.25 46 ASP B O 1
ATOM 2314 N N . LYS B 1 47 ? 20.234 10.953 24.156 1 89.06 47 LYS B N 1
ATOM 2315 C CA . LYS B 1 47 ? 20.391 9.773 23.312 1 89.06 47 LYS B CA 1
ATOM 2316 C C . LYS B 1 47 ? 20.156 10.117 21.844 1 89.06 47 LYS B C 1
ATOM 2318 O O . LYS B 1 47 ? 20.562 9.375 20.953 1 89.06 47 LYS B O 1
ATOM 2323 N N . VAL B 1 48 ? 19.453 11.18 21.656 1 96.56 48 VAL B N 1
ATOM 2324 C CA . VAL B 1 48 ? 19.031 11.641 20.344 1 96.56 48 VAL B CA 1
ATOM 2325 C C . VAL B 1 48 ? 19.5 13.07 20.109 1 96.56 48 VAL B C 1
ATOM 2327 O O . VAL B 1 48 ? 19.406 13.914 21.016 1 96.56 48 VAL B O 1
ATOM 2330 N N . SER B 1 49 ? 20.141 13.312 19.031 1 97.69 49 SER B N 1
ATOM 2331 C CA . SER B 1 49 ? 20.531 14.68 18.688 1 97.69 49 SER B CA 1
ATOM 2332 C C . SER B 1 49 ? 19.312 15.516 18.312 1 97.69 49 SER B C 1
ATOM 2334 O O . SER B 1 49 ? 18.625 15.219 17.328 1 97.69 49 SER B O 1
ATOM 2336 N N . VAL B 1 50 ? 19.078 16.547 19.094 1 98.19 50 VAL B N 1
ATOM 2337 C CA . VAL B 1 50 ? 17.953 17.422 18.828 1 98.19 50 VAL B CA 1
ATOM 2338 C C . VAL B 1 50 ? 18.406 18.625 18.016 1 98.19 50 VAL B C 1
ATOM 2340 O O . VAL B 1 50 ? 19.297 19.375 18.438 1 98.19 50 VAL B O 1
ATOM 2343 N N . LEU B 1 51 ? 17.797 18.781 16.844 1 98.31 51 LEU B N 1
ATOM 2344 C CA . LEU B 1 51 ? 18.125 19.828 15.891 1 98.31 51 LEU B CA 1
ATOM 2345 C C . LEU B 1 51 ? 16.938 20.75 15.68 1 98.31 51 LEU B C 1
ATOM 2347 O O . LEU B 1 51 ? 15.836 20.484 16.141 1 98.31 51 LEU B O 1
ATOM 2351 N N . THR B 1 52 ? 17.234 21.938 14.969 1 98.12 52 THR B N 1
ATOM 2352 C CA . THR B 1 52 ? 16.141 22.844 14.641 1 98.12 52 THR B CA 1
ATOM 2353 C C . THR B 1 52 ? 16.016 23 13.125 1 98.12 52 THR B C 1
ATOM 2355 O O . THR B 1 52 ? 15.031 23.562 12.648 1 98.12 52 THR B O 1
ATOM 2358 N N . ARG B 1 53 ? 17.031 22.469 12.438 1 97.81 53 ARG B N 1
ATOM 2359 C CA . ARG B 1 53 ? 17.047 22.484 10.984 1 97.81 53 ARG B CA 1
ATOM 2360 C C . ARG B 1 53 ? 17.641 21.203 10.422 1 97.81 53 ARG B C 1
ATOM 2362 O O . ARG B 1 53 ? 18.531 20.609 11.031 1 97.81 53 ARG B O 1
ATOM 2369 N N . ILE B 1 54 ? 17.141 20.844 9.188 1 98.31 54 ILE B N 1
ATOM 2370 C CA . ILE B 1 54 ? 17.594 19.609 8.555 1 98.31 54 ILE B CA 1
ATOM 2371 C C . ILE B 1 54 ? 19.078 19.703 8.25 1 98.31 54 ILE B C 1
ATOM 2373 O O . ILE B 1 54 ? 19.812 18.719 8.398 1 98.31 54 ILE B O 1
ATOM 2377 N N . ASP B 1 55 ? 19.578 20.844 7.836 1 96.56 55 ASP B N 1
ATOM 2378 C CA . ASP B 1 55 ? 20.938 21 7.359 1 96.56 55 ASP B CA 1
ATOM 2379 C C . ASP B 1 55 ? 21.938 20.891 8.508 1 96.56 55 ASP B C 1
ATOM 2381 O O . ASP B 1 55 ? 23.141 20.781 8.281 1 96.56 55 ASP B O 1
ATOM 2385 N N . GLN B 1 56 ? 21.484 20.906 9.766 1 97.75 56 GLN B N 1
ATOM 2386 C CA . GLN B 1 56 ? 22.344 20.719 10.922 1 97.75 56 GLN B CA 1
ATOM 2387 C C . GLN B 1 56 ? 22.766 19.25 11.047 1 97.75 56 GLN B C 1
ATOM 2389 O O . GLN B 1 56 ? 23.703 18.938 11.789 1 97.75 56 GLN B O 1
ATOM 2394 N N . CYS B 1 57 ? 22.031 18.359 10.406 1 97.81 57 CYS B N 1
ATOM 2395 C CA . CYS B 1 57 ? 22.438 16.953 10.359 1 97.81 57 CYS B CA 1
ATOM 2396 C C . CYS B 1 57 ? 23.453 16.719 9.25 1 97.81 57 CYS B C 1
ATOM 2398 O O . CYS B 1 57 ? 23.125 16.797 8.07 1 97.81 57 CYS B O 1
ATOM 2400 N N . SER B 1 58 ? 24.641 16.375 9.586 1 95.44 58 SER B N 1
ATOM 2401 C CA . SER B 1 58 ? 25.688 16.203 8.586 1 95.44 58 SER B CA 1
ATOM 2402 C C . SER B 1 58 ? 25.719 14.773 8.055 1 95.44 58 SER B C 1
ATOM 2404 O O . SER B 1 58 ? 26.328 14.5 7.02 1 95.44 58 SER B O 1
ATOM 2406 N N . GLU B 1 59 ? 25.109 13.883 8.727 1 96.88 59 GLU B N 1
ATOM 2407 C CA . GLU B 1 59 ? 25.094 12.484 8.32 1 96.88 59 GLU B CA 1
ATOM 2408 C C . GLU B 1 59 ? 23.906 12.188 7.41 1 96.88 59 GLU B C 1
ATOM 2410 O O . GLU B 1 59 ? 23.125 13.086 7.082 1 96.88 59 GLU B O 1
ATOM 2415 N N . ALA B 1 60 ? 23.891 11.008 6.844 1 96.75 60 ALA B N 1
ATOM 2416 C CA . ALA B 1 60 ? 22.781 10.578 5.984 1 96.75 60 ALA B CA 1
ATOM 2417 C C . ALA B 1 60 ? 21.891 9.57 6.703 1 96.75 60 ALA B C 1
ATOM 2419 O O . ALA B 1 60 ? 22.25 8.391 6.809 1 96.75 60 ALA B O 1
ATOM 2420 N N . PRO B 1 61 ? 20.75 10.039 7.246 1 98.5 61 PRO B N 1
ATOM 2421 C CA . PRO B 1 61 ? 19.797 9.094 7.836 1 98.5 61 PRO B CA 1
ATOM 2422 C C . PRO B 1 61 ? 19.328 8.039 6.836 1 98.5 61 PRO B C 1
ATOM 2424 O O . PRO B 1 61 ? 19.266 8.312 5.637 1 98.5 61 PRO B O 1
ATOM 2427 N N . ASP B 1 62 ? 19.047 6.824 7.344 1 98.38 62 ASP B N 1
ATOM 2428 C CA . ASP B 1 62 ? 18.484 5.777 6.488 1 98.38 62 ASP B CA 1
ATOM 2429 C C . ASP B 1 62 ? 17.062 6.109 6.07 1 98.38 62 ASP B C 1
ATOM 2431 O O . ASP B 1 62 ? 16.594 5.652 5.023 1 98.38 62 ASP B O 1
ATOM 2435 N N . LEU B 1 63 ? 16.375 6.891 6.875 1 98.81 63 LEU B N 1
ATOM 2436 C CA . LEU B 1 63 ? 15 7.324 6.625 1 98.81 63 LEU B CA 1
ATOM 2437 C C . LEU B 1 63 ? 14.688 8.609 7.391 1 98.81 63 LEU B C 1
ATOM 2439 O O . LEU B 1 63 ? 15.172 8.805 8.508 1 98.81 63 LEU B O 1
ATOM 2443 N N . VAL B 1 64 ? 13.961 9.477 6.734 1 98.94 64 VAL B N 1
ATOM 2444 C CA . VAL B 1 64 ? 13.367 10.633 7.402 1 98.94 64 VAL B CA 1
ATOM 2445 C C . VAL B 1 64 ? 11.859 10.438 7.531 1 98.94 64 VAL B C 1
ATOM 2447 O O . VAL B 1 64 ? 11.195 10.031 6.574 1 98.94 64 VAL B O 1
ATOM 2450 N N . VAL B 1 65 ? 11.32 10.633 8.703 1 98.94 65 VAL B N 1
ATOM 2451 C CA . VAL B 1 65 ? 9.875 10.531 8.859 1 98.94 65 VAL B CA 1
ATOM 2452 C C . VAL B 1 65 ? 9.305 11.891 9.266 1 98.94 65 VAL B C 1
ATOM 2454 O O . VAL B 1 65 ? 9.906 12.609 10.062 1 98.94 65 VAL B O 1
ATOM 2457 N N . GLU B 1 66 ? 8.227 12.258 8.641 1 98.62 66 GLU B N 1
ATOM 2458 C CA . GLU B 1 66 ? 7.504 13.492 8.938 1 98.62 66 GLU B CA 1
ATOM 2459 C C . GLU B 1 66 ? 6.449 13.273 10.016 1 98.62 66 GLU B C 1
ATOM 2461 O O . GLU B 1 66 ? 5.488 12.523 9.805 1 98.62 66 GLU B O 1
ATOM 2466 N N . CYS B 1 67 ? 6.633 13.914 11.195 1 97.75 67 CYS B N 1
ATOM 2467 C CA . CYS B 1 67 ? 5.715 13.82 12.32 1 97.75 67 CYS B CA 1
ATOM 2468 C C . CYS B 1 67 ? 5.375 15.203 12.867 1 97.75 67 CYS B C 1
ATOM 2470 O O . CYS B 1 67 ? 5.02 15.336 14.039 1 97.75 67 CYS B O 1
ATOM 2472 N N . ALA B 1 68 ? 5.57 16.234 12.086 1 97.06 68 ALA B N 1
ATOM 2473 C CA . ALA B 1 68 ? 5.352 17.609 12.523 1 97.06 68 ALA B CA 1
ATOM 2474 C C . ALA B 1 68 ? 4.102 18.203 11.867 1 97.06 68 ALA B C 1
ATOM 2476 O O . ALA B 1 68 ? 3.805 19.375 12.039 1 97.06 68 ALA B O 1
ATOM 2477 N N . GLY B 1 69 ? 3.42 17.469 11.133 1 96.62 69 GLY B N 1
ATOM 2478 C CA . GLY B 1 69 ? 2.223 17.922 10.453 1 96.62 69 GLY B CA 1
ATOM 2479 C C . GLY B 1 69 ? 2.521 18.688 9.18 1 96.62 69 GLY B C 1
ATOM 2480 O O . GLY B 1 69 ? 3.658 18.703 8.703 1 96.62 69 GLY B O 1
ATOM 2481 N N . GLN B 1 70 ? 1.446 19.25 8.641 1 97.19 70 GLN B N 1
ATOM 2482 C CA . GLN B 1 70 ? 1.53 19.906 7.332 1 97.19 70 GLN B CA 1
ATOM 2483 C C . GLN B 1 70 ? 2.518 21.062 7.355 1 97.19 70 GLN B C 1
ATOM 2485 O O . GLN B 1 70 ? 3.346 21.203 6.453 1 97.19 70 GLN B O 1
ATOM 2490 N N . PRO B 1 71 ? 2.479 21.906 8.414 1 96.75 71 PRO B N 1
ATOM 2491 C CA . PRO B 1 71 ? 3.467 22.984 8.453 1 96.75 71 PRO B CA 1
ATOM 2492 C C . PRO B 1 71 ? 4.902 22.469 8.5 1 96.75 71 PRO B C 1
ATOM 2494 O O . PRO B 1 71 ? 5.793 23.047 7.875 1 96.75 71 PRO B O 1
ATOM 2497 N N . GLY B 1 72 ? 5.168 21.344 9.242 1 97.69 72 GLY B N 1
ATOM 2498 C CA . GLY B 1 72 ? 6.496 20.766 9.297 1 97.69 72 GLY B CA 1
ATOM 2499 C C . GLY B 1 72 ? 6.984 20.266 7.945 1 97.69 72 GLY B C 1
ATOM 2500 O O . GLY B 1 72 ? 8.148 20.469 7.59 1 97.69 72 GLY B O 1
ATOM 2501 N N . LEU B 1 73 ? 6.098 19.625 7.184 1 98.31 73 LEU B N 1
ATOM 2502 C CA . LEU B 1 73 ? 6.441 19.172 5.84 1 98.31 73 LEU B CA 1
ATOM 2503 C C . LEU B 1 73 ? 6.805 20.344 4.941 1 98.31 73 LEU B C 1
ATOM 2505 O O . LEU B 1 73 ? 7.805 20.297 4.223 1 98.31 73 LEU B O 1
ATOM 2509 N N . ALA B 1 74 ? 5.973 21.375 5 1 98.31 74 ALA B N 1
ATOM 2510 C CA . ALA B 1 74 ? 6.203 22.562 4.18 1 98.31 74 ALA B CA 1
ATOM 2511 C C . ALA B 1 74 ? 7.547 23.203 4.508 1 98.31 74 ALA B C 1
ATOM 2513 O O . ALA B 1 74 ? 8.258 23.672 3.613 1 98.31 74 ALA B O 1
ATOM 2514 N N . GLU B 1 75 ? 7.855 23.203 5.727 1 98.19 75 GLU B N 1
ATOM 2515 C CA . GLU B 1 75 ? 9.047 23.906 6.191 1 98.19 75 GLU B CA 1
ATOM 2516 C C . GLU B 1 75 ? 10.312 23.109 5.879 1 98.19 75 GLU B C 1
ATOM 2518 O O . GLU B 1 75 ? 11.328 23.688 5.473 1 98.19 75 GLU B O 1
ATOM 2523 N N . HIS B 1 76 ? 10.281 21.781 6.016 1 98.69 76 HIS B N 1
ATOM 2524 C CA . HIS B 1 76 ? 11.523 21.016 6.066 1 98.69 76 HIS B CA 1
ATOM 2525 C C . HIS B 1 76 ? 11.641 20.094 4.859 1 98.69 76 HIS B C 1
ATOM 2527 O O . HIS B 1 76 ? 12.727 19.578 4.57 1 98.69 76 HIS B O 1
ATOM 2533 N N . GLY B 1 77 ? 10.57 19.828 4.133 1 98.69 77 GLY B N 1
ATOM 2534 C CA . GLY B 1 77 ? 10.523 18.797 3.104 1 98.69 77 GLY B CA 1
ATOM 2535 C C . GLY B 1 77 ? 11.539 19.016 1.998 1 98.69 77 GLY B C 1
ATOM 2536 O O . GLY B 1 77 ? 12.227 18.078 1.594 1 98.69 77 GLY B O 1
ATOM 2537 N N . GLU B 1 78 ? 11.656 20.25 1.529 1 98.56 78 GLU B N 1
ATOM 2538 C CA . GLU B 1 78 ? 12.57 20.547 0.43 1 98.56 78 GLU B CA 1
ATOM 2539 C C . GLU B 1 78 ? 14.016 20.25 0.819 1 98.56 78 GLU B C 1
ATOM 2541 O O . GLU B 1 78 ? 14.773 19.688 0.02 1 98.56 78 GLU B O 1
ATOM 2546 N N . ALA B 1 79 ? 14.367 20.672 2.008 1 98.62 79 ALA B N 1
ATOM 2547 C CA . ALA B 1 79 ? 15.727 20.453 2.475 1 98.62 79 ALA B CA 1
ATOM 2548 C C . ALA B 1 79 ? 16.062 18.969 2.512 1 98.62 79 ALA B C 1
ATOM 2550 O O . ALA B 1 79 ? 17.172 18.562 2.129 1 98.62 79 ALA B O 1
ATOM 2551 N N . VAL B 1 80 ? 15.133 18.141 2.945 1 98.81 80 VAL B N 1
ATOM 2552 C CA . VAL B 1 80 ? 15.32 16.688 3.023 1 98.81 80 VAL B CA 1
ATOM 2553 C C . VAL B 1 80 ? 15.539 16.125 1.622 1 98.81 80 VAL B C 1
ATOM 2555 O O . VAL B 1 80 ? 16.5 15.375 1.389 1 98.81 80 VAL B O 1
ATOM 2558 N N . LEU B 1 81 ? 14.68 16.547 0.711 1 98.62 81 LEU B N 1
ATOM 2559 C CA . LEU B 1 81 ? 14.656 15.977 -0.631 1 98.62 81 LEU B CA 1
ATOM 2560 C C . LEU B 1 81 ? 15.859 16.438 -1.441 1 98.62 81 LEU B C 1
ATOM 2562 O O . LEU B 1 81 ? 16.438 15.664 -2.209 1 98.62 81 LEU B O 1
ATOM 2566 N N . HIS B 1 82 ? 16.281 17.672 -1.238 1 98.06 82 HIS B N 1
ATOM 2567 C CA . HIS B 1 82 ? 17.469 18.203 -1.915 1 98.06 82 HIS B CA 1
ATOM 2568 C C . HIS B 1 82 ? 18.719 17.438 -1.501 1 98.06 82 HIS B C 1
ATOM 2570 O O . HIS B 1 82 ? 19.672 17.344 -2.275 1 98.06 82 HIS B O 1
ATOM 2576 N N . ARG B 1 83 ? 18.688 16.828 -0.36 1 98 83 ARG B N 1
ATOM 2577 C CA . ARG B 1 83 ? 19.828 16.094 0.16 1 98 83 ARG B CA 1
ATOM 2578 C C . ARG B 1 83 ? 19.828 14.648 -0.347 1 98 83 ARG B C 1
ATOM 2580 O O . ARG B 1 83 ? 20.703 13.859 -0.013 1 98 83 ARG B O 1
ATOM 2587 N N . GLY B 1 84 ? 18.828 14.32 -1.07 1 98 84 GLY B N 1
ATOM 2588 C CA . GLY B 1 84 ? 18.766 12.992 -1.662 1 98 84 GLY B CA 1
ATOM 2589 C C . GLY B 1 84 ? 18.203 11.945 -0.716 1 98 84 GLY B C 1
ATOM 2590 O O . GLY B 1 84 ? 18.391 10.75 -0.93 1 98 84 GLY B O 1
ATOM 2591 N N . LEU B 1 85 ? 17.547 12.383 0.36 1 98.38 85 LEU B N 1
ATOM 2592 C CA . LEU B 1 85 ? 17.062 11.469 1.381 1 98.38 85 LEU B CA 1
ATOM 2593 C C . LEU B 1 85 ? 15.625 11.047 1.089 1 98.38 85 LEU B C 1
ATOM 2595 O O . LEU B 1 85 ? 14.891 11.766 0.411 1 98.38 85 LEU B O 1
ATOM 2599 N N . THR B 1 86 ? 15.273 9.867 1.53 1 98.44 86 THR B N 1
ATOM 2600 C CA . THR B 1 86 ? 13.891 9.398 1.466 1 98.44 86 THR B CA 1
ATOM 2601 C C . THR B 1 86 ? 13.117 9.836 2.703 1 98.44 86 THR B C 1
ATOM 2603 O O . THR B 1 86 ? 13.586 9.672 3.83 1 98.44 86 THR B O 1
ATOM 2606 N N . MET B 1 87 ? 11.977 10.398 2.461 1 98.75 87 MET B N 1
ATOM 2607 C CA . MET B 1 87 ? 11.141 10.781 3.6 1 98.75 87 MET B CA 1
ATOM 2608 C C . MET B 1 87 ? 9.766 10.133 3.502 1 98.75 87 MET B C 1
ATOM 2610 O O . MET B 1 87 ? 9.156 10.109 2.428 1 98.75 87 MET B O 1
ATOM 2614 N N . ALA B 1 88 ? 9.305 9.555 4.578 1 98.88 88 ALA B N 1
ATOM 2615 C CA . ALA B 1 88 ? 7.945 9.039 4.715 1 98.88 88 ALA B CA 1
ATOM 2616 C C . ALA B 1 88 ? 6.996 10.117 5.227 1 98.88 88 ALA B C 1
ATOM 2618 O O . ALA B 1 88 ? 7.27 10.766 6.242 1 98.88 88 ALA B O 1
ATOM 2619 N N . VAL B 1 89 ? 5.832 10.289 4.543 1 98.75 89 VAL B N 1
ATOM 2620 C CA . VAL B 1 89 ? 4.98 11.445 4.781 1 98.75 89 VAL B CA 1
ATOM 2621 C C . VAL B 1 89 ? 3.551 10.992 5.062 1 98.75 89 VAL B C 1
ATOM 2623 O O . VAL B 1 89 ? 2.959 10.258 4.27 1 98.75 89 VAL B O 1
ATOM 2626 N N . VAL B 1 90 ? 2.961 11.469 6.152 1 97.38 90 VAL B N 1
ATOM 2627 C CA . VAL B 1 90 ? 1.567 11.188 6.48 1 97.38 90 VAL B CA 1
ATOM 2628 C C . VAL B 1 90 ? 0.733 12.453 6.309 1 97.38 90 VAL B C 1
ATOM 2630 O O . VAL B 1 90 ? -0.462 12.383 6.012 1 97.38 90 VAL B O 1
ATOM 2633 N N . ALA B 1 91 ? 1.348 13.641 6.477 1 97.06 91 ALA B N 1
ATOM 2634 C CA . ALA B 1 91 ? 0.641 14.914 6.367 1 97.06 91 ALA B CA 1
ATOM 2635 C C . ALA B 1 91 ? 0.408 15.289 4.906 1 97.06 91 ALA B C 1
ATOM 2637 O O . ALA B 1 91 ? 0.75 16.391 4.48 1 97.06 91 ALA B O 1
ATOM 2638 N N . THR B 1 92 ? -0.236 14.422 4.18 1 98.06 92 THR B N 1
ATOM 2639 C CA . THR B 1 92 ? -0.414 14.555 2.736 1 98.06 92 THR B CA 1
ATOM 2640 C C . THR B 1 92 ? -1.348 15.719 2.41 1 98.06 92 THR B C 1
ATOM 2642 O O . THR B 1 92 ? -1.396 16.188 1.27 1 98.06 92 THR B O 1
ATOM 2645 N N . GLY B 1 93 ? -2.156 16.172 3.422 1 97.69 93 GLY B N 1
ATOM 2646 C CA . GLY B 1 93 ? -3 17.344 3.213 1 97.69 93 GLY B CA 1
ATOM 2647 C C . GLY B 1 93 ? -2.234 18.547 2.717 1 97.69 93 GLY B C 1
ATOM 2648 O O . GLY B 1 93 ? -2.783 19.391 1.994 1 97.69 93 GLY B O 1
ATOM 2649 N N . ALA B 1 94 ? -0.958 18.625 3.111 1 97.44 94 ALA B N 1
ATOM 2650 C CA . ALA B 1 94 ? -0.103 19.719 2.666 1 97.44 94 ALA B CA 1
ATOM 2651 C C . ALA B 1 94 ? 0.041 19.719 1.146 1 97.44 94 ALA B C 1
ATOM 2653 O O . ALA B 1 94 ? 0.244 20.781 0.538 1 97.44 94 ALA B O 1
ATOM 2654 N N . LEU B 1 95 ? -0.123 18.609 0.555 1 97.38 95 LEU B N 1
ATOM 2655 C CA . LEU B 1 95 ? 0.158 18.438 -0.866 1 97.38 95 LEU B CA 1
ATOM 2656 C C . LEU B 1 95 ? -1.067 18.781 -1.707 1 97.38 95 LEU B C 1
ATOM 2658 O O . LEU B 1 95 ? -1.012 18.734 -2.939 1 97.38 95 LEU B O 1
ATOM 2662 N N . ALA B 1 96 ? -2.217 19.047 -1.05 1 95.62 96 ALA B N 1
ATOM 2663 C CA . ALA B 1 96 ? -3.352 19.609 -1.772 1 95.62 96 ALA B CA 1
ATOM 2664 C C . ALA B 1 96 ? -2.998 20.969 -2.363 1 95.62 96 ALA B C 1
ATOM 2666 O O . ALA B 1 96 ? -3.641 21.438 -3.311 1 95.62 96 ALA B O 1
ATOM 2667 N N . ASP B 1 97 ? -2.062 21.656 -1.699 1 96.06 97 ASP B N 1
ATOM 2668 C CA . ASP B 1 97 ? -1.475 22.875 -2.273 1 96.06 97 ASP B CA 1
ATOM 2669 C C . ASP B 1 97 ? -0.544 22.531 -3.436 1 96.06 97 ASP B C 1
ATOM 2671 O O . ASP B 1 97 ? 0.576 22.062 -3.223 1 96.06 97 ASP B O 1
ATOM 2675 N N . GLU B 1 98 ? -0.971 22.859 -4.617 1 95.62 98 GLU B N 1
ATOM 2676 C CA . GLU B 1 98 ? -0.25 22.484 -5.828 1 95.62 98 GLU B CA 1
ATOM 2677 C C . GLU B 1 98 ? 1.145 23.094 -5.859 1 95.62 98 GLU B C 1
ATOM 2679 O O . GLU B 1 98 ? 2.098 22.484 -6.332 1 95.62 98 GLU B O 1
ATOM 2684 N N . ALA B 1 99 ? 1.236 24.281 -5.414 1 97.56 99 ALA B N 1
ATOM 2685 C CA . ALA B 1 99 ? 2.533 24.953 -5.395 1 97.56 99 ALA B CA 1
ATOM 2686 C C . ALA B 1 99 ? 3.521 24.203 -4.5 1 97.56 99 ALA B C 1
ATOM 2688 O O . ALA B 1 99 ? 4.684 24.016 -4.871 1 97.56 99 ALA B O 1
ATOM 2689 N N . LEU B 1 100 ? 3.064 23.812 -3.369 1 97.88 100 LEU B N 1
ATOM 2690 C CA . LEU B 1 100 ? 3.936 23.062 -2.473 1 97.88 100 LEU B CA 1
ATOM 2691 C C . LEU B 1 100 ? 4.301 21.719 -3.078 1 97.88 100 LEU B C 1
ATOM 2693 O O . LEU B 1 100 ? 5.461 21.297 -3.021 1 97.88 100 LEU B O 1
ATOM 2697 N N . TYR B 1 101 ? 3.348 21.016 -3.629 1 97.44 101 TYR B N 1
ATOM 2698 C CA . TYR B 1 101 ? 3.613 19.734 -4.277 1 97.44 101 TYR B CA 1
ATOM 2699 C C . TYR B 1 101 ? 4.723 19.875 -5.316 1 97.44 101 TYR B C 1
ATOM 2701 O O . TYR B 1 101 ? 5.668 19.078 -5.328 1 97.44 101 TYR B O 1
ATOM 2709 N N . GLN B 1 102 ? 4.574 20.844 -6.168 1 97.94 102 GLN B N 1
ATOM 2710 C CA . GLN B 1 102 ? 5.539 21.047 -7.242 1 97.94 102 GLN B CA 1
ATOM 2711 C C . GLN B 1 102 ? 6.926 21.359 -6.688 1 97.94 102 GLN B C 1
ATOM 2713 O O . GLN B 1 102 ? 7.934 20.859 -7.195 1 97.94 102 GLN B O 1
ATOM 2718 N N . ARG B 1 103 ? 6.961 22.172 -5.676 1 98.25 103 ARG B N 1
ATOM 2719 C CA . ARG B 1 103 ? 8.227 22.516 -5.039 1 98.25 103 ARG B CA 1
ATOM 2720 C C . ARG B 1 103 ? 8.914 21.266 -4.488 1 98.25 103 ARG B C 1
ATOM 2722 O O . ARG B 1 103 ? 10.117 21.078 -4.688 1 98.25 103 ARG B O 1
ATOM 2729 N N . LEU B 1 104 ? 8.164 20.453 -3.828 1 98.62 104 LEU B N 1
ATOM 2730 C CA . LEU B 1 104 ? 8.719 19.25 -3.225 1 98.62 104 LEU B CA 1
ATOM 2731 C C . LEU B 1 104 ? 9.117 18.234 -4.293 1 98.62 104 LEU B C 1
ATOM 2733 O O . LEU B 1 104 ? 10.18 17.609 -4.207 1 98.62 104 LEU B O 1
ATOM 2737 N N . ALA B 1 105 ? 8.273 18.062 -5.305 1 98 105 ALA B N 1
ATOM 2738 C CA . ALA B 1 105 ? 8.586 17.156 -6.398 1 98 105 ALA B CA 1
ATOM 2739 C C . ALA B 1 105 ? 9.852 17.578 -7.133 1 98 105 ALA B C 1
ATOM 2741 O O . ALA B 1 105 ? 10.695 16.75 -7.48 1 98 105 ALA B O 1
ATOM 2742 N N . THR B 1 106 ? 9.984 18.875 -7.359 1 98.06 106 THR B N 1
ATOM 2743 C CA . THR B 1 106 ? 11.164 19.438 -8.023 1 98.06 106 THR B CA 1
ATOM 2744 C C . THR B 1 106 ? 12.414 19.203 -7.176 1 98.06 106 THR B C 1
ATOM 2746 O O . THR B 1 106 ? 13.445 18.781 -7.691 1 98.06 106 THR B O 1
ATOM 2749 N N . ALA B 1 107 ? 12.281 19.469 -5.887 1 98.5 107 ALA B N 1
ATOM 2750 C CA . ALA B 1 107 ? 13.398 19.25 -4.977 1 98.5 107 ALA B CA 1
ATOM 2751 C C . ALA B 1 107 ? 13.852 17.781 -5.016 1 98.5 107 ALA B C 1
ATOM 2753 O O . ALA B 1 107 ? 15.047 17.5 -5.02 1 98.5 107 ALA B O 1
ATOM 2754 N N . ALA B 1 108 ? 12.938 16.859 -5.055 1 98.31 108 ALA B N 1
ATOM 2755 C CA . ALA B 1 108 ? 13.234 15.43 -5.102 1 98.31 108 ALA B CA 1
ATOM 2756 C C . ALA B 1 108 ? 13.977 15.07 -6.387 1 98.31 108 ALA B C 1
ATOM 2758 O O . ALA B 1 108 ? 14.984 14.359 -6.352 1 98.31 108 ALA B O 1
ATOM 2759 N N . ARG B 1 109 ? 13.477 15.602 -7.477 1 96.69 109 ARG B N 1
ATOM 2760 C CA . ARG B 1 109 ? 14.102 15.32 -8.766 1 96.69 109 ARG B CA 1
ATOM 2761 C C . ARG B 1 109 ? 15.523 15.867 -8.82 1 96.69 109 ARG B C 1
ATOM 2763 O O . ARG B 1 109 ? 16.438 15.195 -9.305 1 96.69 109 ARG B O 1
ATOM 2770 N N . GLU B 1 110 ? 15.703 17.062 -8.312 1 97.5 110 GLU B N 1
ATOM 2771 C CA . GLU B 1 110 ? 17 17.734 -8.359 1 97.5 110 GLU B CA 1
ATOM 2772 C C . GLU B 1 110 ? 17.984 17.078 -7.402 1 97.5 110 GLU B C 1
ATOM 2774 O O . GLU B 1 110 ? 19.172 16.938 -7.723 1 97.5 110 GLU B O 1
ATOM 2779 N N . GLY B 1 111 ? 17.547 16.75 -6.258 1 97.69 111 GLY B N 1
ATOM 2780 C CA . GLY B 1 111 ? 18.422 16.25 -5.215 1 97.69 111 GLY B CA 1
ATOM 2781 C C . GLY B 1 111 ? 18.562 14.742 -5.219 1 97.69 111 GLY B C 1
ATOM 2782 O O . GLY B 1 111 ? 19.484 14.195 -4.605 1 97.69 111 GLY B O 1
ATOM 2783 N N . GLY B 1 112 ? 17.578 14.07 -5.863 1 97.19 112 GLY B N 1
ATOM 2784 C CA . GLY B 1 112 ? 17.562 12.617 -5.863 1 97.19 112 GLY B CA 1
ATOM 2785 C C . GLY B 1 112 ? 16.828 12.031 -4.676 1 97.19 112 GLY B C 1
ATOM 2786 O O . GLY B 1 112 ? 16.984 10.852 -4.363 1 97.19 112 GLY B O 1
ATOM 2787 N N . GLY B 1 113 ? 16.156 12.898 -3.906 1 98.12 113 GLY B N 1
ATOM 2788 C CA . GLY B 1 113 ? 15.359 12.43 -2.783 1 98.12 113 GLY B CA 1
ATOM 2789 C C . GLY B 1 113 ? 14.047 11.797 -3.207 1 98.12 113 GLY B C 1
ATOM 2790 O O . GLY B 1 113 ? 13.695 11.828 -4.387 1 98.12 113 GLY B O 1
ATOM 2791 N N . ARG B 1 114 ? 13.383 11.141 -2.295 1 98.12 114 ARG B N 1
ATOM 2792 C CA . ARG B 1 114 ? 12.094 10.492 -2.551 1 98.12 114 ARG B CA 1
ATOM 2793 C C . ARG B 1 114 ? 11.094 10.812 -1.445 1 98.12 114 ARG B C 1
ATOM 2795 O O . ARG B 1 114 ? 11.453 10.828 -0.265 1 98.12 114 ARG B O 1
ATOM 2802 N N . MET B 1 115 ? 9.891 11.016 -1.798 1 98.44 115 MET B N 1
ATOM 2803 C CA . MET B 1 115 ? 8.773 11.156 -0.863 1 98.44 115 MET B CA 1
ATOM 2804 C C . MET B 1 115 ? 7.867 9.938 -0.905 1 98.44 115 MET B C 1
ATOM 2806 O O . MET B 1 115 ? 7.191 9.695 -1.906 1 98.44 115 MET B O 1
ATOM 2810 N N . GLN B 1 116 ? 7.926 9.188 0.108 1 98.44 116 GLN B N 1
ATOM 2811 C CA . GLN B 1 116 ? 7.023 8.055 0.276 1 98.44 116 GLN B CA 1
ATOM 2812 C C . GLN B 1 116 ? 5.746 8.469 1 1 98.44 116 GLN B C 1
ATOM 2814 O O . GLN B 1 116 ? 5.762 8.711 2.209 1 98.44 116 GLN B O 1
ATOM 2819 N N . LEU B 1 117 ? 4.672 8.562 0.262 1 98.75 117 LEU B N 1
ATOM 2820 C CA . LEU B 1 117 ? 3.391 8.914 0.867 1 98.75 117 LEU B CA 1
ATOM 2821 C C . LEU B 1 117 ? 2.771 7.703 1.56 1 98.75 117 LEU B C 1
ATOM 2823 O O . LEU B 1 117 ? 2.725 6.609 0.988 1 98.75 117 LEU B O 1
ATOM 2827 N N . LEU B 1 118 ? 2.41 7.895 2.75 1 98.75 118 LEU B N 1
ATOM 2828 C CA . LEU B 1 118 ? 1.819 6.816 3.537 1 98.75 118 LEU B CA 1
ATOM 2829 C C . LEU B 1 118 ? 0.298 6.922 3.545 1 98.75 118 LEU B C 1
ATOM 2831 O O . LEU B 1 118 ? -0.255 8.008 3.385 1 98.75 118 LEU B O 1
ATOM 2835 N N . SER B 1 119 ? -0.389 5.777 3.771 1 98.44 119 SER B N 1
ATOM 2836 C CA . SER B 1 119 ? -1.848 5.742 3.766 1 98.44 119 SER B CA 1
ATOM 2837 C C . SER B 1 119 ? -2.422 6.441 4.996 1 98.44 119 SER B C 1
ATOM 2839 O O . SER B 1 119 ? -3.568 6.891 4.98 1 98.44 119 SER B O 1
ATOM 2841 N N . GLY B 1 120 ? -1.568 6.477 6.09 1 97.81 120 GLY B N 1
ATOM 2842 C CA . GLY B 1 120 ? -2.006 7.16 7.297 1 97.81 120 GLY B CA 1
ATOM 2843 C C . GLY B 1 120 ? -3.186 6.488 7.969 1 97.81 120 GLY B C 1
ATOM 2844 O O . GLY B 1 120 ? -3.119 5.309 8.32 1 97.81 120 GLY B O 1
ATOM 2845 N N . ALA B 1 121 ? -4.332 7.184 8 1 97.06 121 ALA B N 1
ATOM 2846 C CA . ALA B 1 121 ? -5.496 6.75 8.766 1 97.06 121 ALA B CA 1
ATOM 2847 C C . ALA B 1 121 ? -6.383 5.824 7.945 1 97.06 121 ALA B C 1
ATOM 2849 O O . ALA B 1 121 ? -7.414 5.348 8.43 1 97.06 121 ALA B O 1
ATOM 2850 N N . VAL B 1 122 ? -6.027 5.613 6.707 1 97.94 122 VAL B N 1
ATOM 2851 C CA . VAL B 1 122 ? -6.844 4.758 5.852 1 97.94 122 VAL B CA 1
ATOM 2852 C C . VAL B 1 122 ? -5.98 3.656 5.242 1 97.94 122 VAL B C 1
ATOM 2854 O O . VAL B 1 122 ? -4.855 3.426 5.684 1 97.94 122 VAL B O 1
ATOM 2857 N N . ALA B 1 123 ? -6.566 2.857 4.391 1 98.44 123 ALA B N 1
ATOM 2858 C CA . ALA B 1 123 ? -5.926 1.73 3.717 1 98.44 123 ALA B CA 1
ATOM 2859 C C . ALA B 1 123 ? -6.387 1.624 2.268 1 98.44 123 ALA B C 1
ATOM 2861 O O . ALA B 1 123 ? -7.285 2.352 1.841 1 98.44 123 ALA B O 1
ATOM 2862 N N . GLY B 1 124 ? -5.707 0.83 1.529 1 98.69 124 GLY B N 1
ATOM 2863 C CA . GLY B 1 124 ? -6.168 0.528 0.183 1 98.69 124 GLY B CA 1
ATOM 2864 C C . GLY B 1 124 ? -5.5 1.38 -0.88 1 98.69 124 GLY B C 1
ATOM 2865 O O . GLY B 1 124 ? -5.812 1.256 -2.066 1 98.69 124 GLY B O 1
ATOM 2866 N N . MET B 1 125 ? -4.535 2.258 -0.475 1 98.75 125 MET B N 1
ATOM 2867 C CA . MET B 1 125 ? -3.863 3.123 -1.439 1 98.75 125 MET B CA 1
ATOM 2868 C C . MET B 1 125 ? -2.992 2.307 -2.389 1 98.75 125 MET B C 1
ATOM 2870 O O . MET B 1 125 ? -2.779 2.703 -3.537 1 98.75 125 MET B O 1
ATOM 2874 N N . ASP B 1 126 ? -2.527 1.124 -1.938 1 98.62 126 ASP B N 1
ATOM 2875 C CA . ASP B 1 126 ? -1.808 0.213 -2.824 1 98.62 126 ASP B CA 1
ATOM 2876 C C . ASP B 1 126 ? -2.689 -0.23 -3.99 1 98.62 126 ASP B C 1
ATOM 2878 O O . ASP B 1 126 ? -2.281 -0.15 -5.148 1 98.62 126 ASP B O 1
ATOM 2882 N N . GLY B 1 127 ? -3.912 -0.618 -3.703 1 98.62 127 GLY B N 1
ATOM 2883 C CA . GLY B 1 127 ? -4.852 -1.01 -4.742 1 98.62 127 GLY B CA 1
ATOM 2884 C C . GLY B 1 127 ? -5.301 0.151 -5.609 1 98.62 127 GLY B C 1
ATOM 2885 O O . GLY B 1 127 ? -5.418 0.015 -6.828 1 98.62 127 GLY B O 1
ATOM 2886 N N . LEU B 1 128 ? -5.566 1.26 -4.934 1 98.81 128 LEU B N 1
ATOM 2887 C CA . LEU B 1 128 ? -6.055 2.432 -5.656 1 98.81 128 LEU B CA 1
ATOM 2888 C C . LEU B 1 128 ? -5.012 2.928 -6.652 1 98.81 128 LEU B C 1
ATOM 2890 O O . LEU B 1 128 ? -5.332 3.191 -7.812 1 98.81 128 LEU B O 1
ATOM 2894 N N . ALA B 1 129 ? -3.752 3.033 -6.203 1 98.75 129 ALA B N 1
ATOM 2895 C CA . ALA B 1 129 ? -2.662 3.469 -7.07 1 98.75 129 ALA B CA 1
ATOM 2896 C C . ALA B 1 129 ? -2.438 2.475 -8.203 1 98.75 129 ALA B C 1
ATOM 2898 O O . ALA B 1 129 ? -2.115 2.869 -9.328 1 98.75 129 ALA B O 1
ATOM 2899 N N . ALA B 1 130 ? -2.568 1.187 -7.922 1 98.69 130 ALA B N 1
ATOM 2900 C CA . ALA B 1 130 ? -2.475 0.177 -8.969 1 98.69 130 ALA B CA 1
ATOM 2901 C C . ALA B 1 130 ? -3.594 0.343 -9.992 1 98.69 130 ALA B C 1
ATOM 2903 O O . ALA B 1 130 ? -3.344 0.343 -11.203 1 98.69 130 ALA B O 1
ATOM 2904 N N . ALA B 1 131 ? -4.836 0.507 -9.5 1 98.69 131 ALA B N 1
ATOM 2905 C CA . ALA B 1 131 ? -6.004 0.651 -10.359 1 98.69 131 ALA B CA 1
ATOM 2906 C C . ALA B 1 131 ? -5.855 1.855 -11.289 1 98.69 131 ALA B C 1
ATOM 2908 O O . ALA B 1 131 ? -6.277 1.812 -12.445 1 98.69 131 ALA B O 1
ATOM 2909 N N . ARG B 1 132 ? -5.273 2.861 -10.789 1 98.44 132 ARG B N 1
ATOM 2910 C CA . ARG B 1 132 ? -5.09 4.086 -11.562 1 98.44 132 ARG B CA 1
ATOM 2911 C C . ARG B 1 132 ? -4.289 3.814 -12.836 1 98.44 132 ARG B C 1
ATOM 2913 O O . ARG B 1 132 ? -4.535 4.434 -13.867 1 98.44 132 ARG B O 1
ATOM 2920 N N . GLU B 1 133 ? -3.359 2.883 -12.82 1 98 133 GLU B N 1
ATOM 2921 C CA . GLU B 1 133 ? -2.502 2.578 -13.961 1 98 133 GLU B CA 1
ATOM 2922 C C . GLU B 1 133 ? -3.314 2.031 -15.133 1 98 133 GLU B C 1
ATOM 2924 O O . GLU B 1 133 ? -2.857 2.053 -16.281 1 98 133 GLU B O 1
ATOM 2929 N N . GLY B 1 134 ? -4.48 1.474 -14.82 1 97.06 134 GLY B N 1
ATOM 2930 C CA . GLY B 1 134 ? -5.316 0.934 -15.883 1 97.06 134 GLY B CA 1
ATOM 2931 C C . GLY B 1 134 ? -6.445 1.866 -16.281 1 97.06 134 GLY B C 1
ATOM 2932 O O . GLY B 1 134 ? -7.176 1.59 -17.234 1 97.06 134 GLY B O 1
ATOM 2933 N N . GLY B 1 135 ? -6.586 2.947 -15.508 1 97.62 135 GLY B N 1
ATOM 2934 C CA . GLY B 1 135 ? -7.699 3.859 -15.719 1 97.62 135 GLY B CA 1
ATOM 2935 C C . GLY B 1 135 ? -8.797 3.713 -14.688 1 97.62 135 GLY B C 1
ATOM 2936 O O . GLY B 1 135 ? -9.266 2.604 -14.422 1 97.62 135 GLY B O 1
ATOM 2937 N N . LEU B 1 136 ? -9.172 4.801 -14.055 1 98.44 136 LEU B N 1
ATOM 2938 C CA . LEU B 1 136 ? -10.227 4.855 -13.047 1 98.44 136 LEU B CA 1
ATOM 2939 C C . LEU B 1 136 ? -11.422 5.656 -13.562 1 98.44 136 LEU B C 1
ATOM 2941 O O . LEU B 1 136 ? -11.25 6.703 -14.188 1 98.44 136 LEU B O 1
ATOM 2945 N N . ASP B 1 137 ? -12.57 5.113 -13.297 1 98.69 137 ASP B N 1
ATOM 2946 C CA . ASP B 1 137 ? -13.805 5.809 -13.664 1 98.69 137 ASP B CA 1
ATOM 2947 C C . ASP B 1 137 ? -14.305 6.68 -12.516 1 98.69 137 ASP B C 1
ATOM 2949 O O . ASP B 1 137 ? -14.852 7.762 -12.742 1 98.69 137 ASP B O 1
ATOM 2953 N N . GLU B 1 138 ? -14.102 6.168 -11.305 1 98.81 138 GLU B N 1
ATOM 2954 C CA . GLU B 1 138 ? -14.648 6.867 -10.148 1 98.81 138 GLU B CA 1
ATOM 2955 C C . GLU B 1 138 ? -13.859 6.543 -8.883 1 98.81 138 GLU B C 1
ATOM 2957 O O . GLU B 1 138 ? -13.445 5.402 -8.68 1 98.81 138 GLU B O 1
ATOM 2962 N N . VAL B 1 139 ? -13.641 7.551 -8.062 1 98.94 139 VAL B N 1
ATOM 2963 C CA . VAL B 1 139 ? -13.156 7.418 -6.695 1 98.94 139 VAL B CA 1
ATOM 2964 C C . VAL B 1 139 ? -13.992 8.289 -5.758 1 98.94 139 VAL B C 1
ATOM 2966 O O . VAL B 1 139 ? -14.125 9.492 -5.98 1 98.94 139 VAL B O 1
ATOM 2969 N N . VAL B 1 140 ? -14.562 7.711 -4.723 1 98.94 140 VAL B N 1
ATOM 2970 C CA . VAL B 1 140 ? -15.406 8.414 -3.766 1 98.94 140 VAL B CA 1
ATOM 2971 C C . VAL B 1 140 ? -14.898 8.164 -2.348 1 98.94 140 VAL B C 1
ATOM 2973 O O . VAL B 1 140 ? -14.617 7.023 -1.972 1 98.94 140 VAL B O 1
ATOM 2976 N N . TYR B 1 141 ? -14.75 9.227 -1.644 1 98.81 141 TYR B N 1
ATOM 2977 C CA . TYR B 1 141 ? -14.422 9.18 -0.222 1 98.81 141 TYR B CA 1
ATOM 2978 C C . TYR B 1 141 ? -15.586 9.68 0.622 1 98.81 141 TYR B C 1
ATOM 2980 O O . TYR B 1 141 ? -16.094 10.781 0.395 1 98.81 141 TYR B O 1
ATOM 2988 N N . GLU B 1 142 ? -15.961 8.891 1.553 1 98.62 142 GLU B N 1
ATOM 2989 C CA . GLU B 1 142 ? -17 9.281 2.498 1 98.62 142 GLU B CA 1
ATOM 2990 C C . GLU B 1 142 ? -16.5 9.227 3.936 1 98.62 142 GLU B C 1
ATOM 2992 O O . GLU B 1 142 ? -15.891 8.234 4.348 1 98.62 142 GLU B O 1
ATOM 2997 N N . ALA B 1 143 ? -16.734 10.266 4.652 1 97.81 143 ALA B N 1
ATOM 2998 C CA . ALA B 1 143 ? -16.516 10.25 6.094 1 97.81 143 ALA B CA 1
ATOM 2999 C C . ALA B 1 143 ? -17.812 10.453 6.859 1 97.81 143 ALA B C 1
ATOM 3001 O O . ALA B 1 143 ? -18.656 11.25 6.449 1 97.81 143 ALA B O 1
ATOM 3002 N N . CYS B 1 144 ? -18.031 9.734 7.867 1 96.94 144 CYS B N 1
ATOM 3003 C CA . CYS B 1 144 ? -19.188 9.852 8.75 1 96.94 144 CYS B CA 1
ATOM 3004 C C . CYS B 1 144 ? -18.75 9.844 10.211 1 96.94 144 CYS B C 1
ATOM 3006 O O . CYS B 1 144 ? -18.031 8.945 10.648 1 96.94 144 CYS B O 1
ATOM 3008 N N . LYS B 1 145 ? -19.156 10.836 10.93 1 95.62 145 LYS B N 1
ATOM 3009 C CA . LYS B 1 145 ? -18.797 10.992 12.336 1 95.62 145 LYS B CA 1
ATOM 3010 C C . LYS B 1 145 ? -19.984 11.43 13.172 1 95.62 145 LYS B C 1
ATOM 3012 O O . LYS B 1 145 ? -21.016 11.828 12.633 1 95.62 145 LYS B O 1
ATOM 3017 N N . ALA B 1 146 ? -19.828 11.32 14.5 1 95.44 146 ALA B N 1
ATOM 3018 C CA . ALA B 1 146 ? -20.828 11.844 15.43 1 95.44 146 ALA B CA 1
ATOM 3019 C C . ALA B 1 146 ? -20.828 13.375 15.422 1 95.44 146 ALA B C 1
ATOM 3021 O O . ALA B 1 146 ? -19.844 14 15.031 1 95.44 146 ALA B O 1
ATOM 3022 N N . PRO B 1 147 ? -21.938 13.938 15.859 1 95.94 147 PRO B N 1
ATOM 3023 C CA . PRO B 1 147 ? -22.047 15.398 15.867 1 95.94 147 PRO B CA 1
ATOM 3024 C C . PRO B 1 147 ? -20.906 16.062 16.625 1 95.94 147 PRO B C 1
ATOM 3026 O O . PRO B 1 147 ? -20.312 17.031 16.141 1 95.94 147 PRO B O 1
ATOM 3029 N N . ARG B 1 148 ? -20.5 15.578 17.703 1 93.31 148 ARG B N 1
ATOM 3030 C CA . ARG B 1 148 ? -19.469 16.172 18.562 1 93.31 148 ARG B CA 1
ATOM 3031 C C . ARG B 1 148 ? -18.141 16.266 17.828 1 93.31 148 ARG B C 1
ATOM 3033 O O . ARG B 1 148 ? -17.375 17.203 18.047 1 93.31 148 ARG B O 1
ATOM 3040 N N . SER B 1 149 ? -17.906 15.289 16.922 1 92.44 149 SER B N 1
ATOM 3041 C CA . SER B 1 149 ? -16.641 15.234 16.203 1 92.44 149 SER B CA 1
ATOM 3042 C C . SER B 1 149 ? -16.547 16.328 15.141 1 92.44 149 SER B C 1
ATOM 3044 O O . SER B 1 149 ? -15.469 16.625 14.633 1 92.44 149 SER B O 1
ATOM 3046 N N . TRP B 1 150 ? -17.688 16.906 14.789 1 95.12 150 TRP B N 1
ATOM 3047 C CA . TRP B 1 150 ? -17.719 17.953 13.773 1 95.12 150 TRP B CA 1
ATOM 3048 C C . TRP B 1 150 ? -17.719 19.344 14.422 1 95.12 150 TRP B C 1
ATOM 3050 O O . TRP B 1 150 ? -17.625 20.359 13.734 1 95.12 150 TRP B O 1
ATOM 3060 N N . GLN B 1 151 ? -17.891 19.359 15.711 1 94.12 151 GLN B N 1
ATOM 3061 C CA . GLN B 1 151 ? -17.984 20.641 16.406 1 94.12 151 GLN B CA 1
ATOM 3062 C C . GLN B 1 151 ? -16.719 21.469 16.203 1 94.12 151 GLN B C 1
ATOM 3064 O O . GLN B 1 151 ? -15.609 20.922 16.25 1 94.12 151 GLN B O 1
ATOM 3069 N N . GLY B 1 152 ? -16.875 22.703 15.992 1 93.44 152 GLY B N 1
ATOM 3070 C CA . GLY B 1 152 ? -15.758 23.609 15.789 1 93.44 152 GLY B CA 1
ATOM 3071 C C . GLY B 1 152 ? -15.258 23.625 14.359 1 93.44 152 GLY B C 1
ATOM 3072 O O . GLY B 1 152 ? -14.32 24.359 14.023 1 93.44 152 GLY B O 1
ATOM 3073 N N . SER B 1 153 ? -15.797 22.828 13.539 1 95 153 SER B N 1
ATOM 3074 C CA . SER B 1 153 ? -15.414 22.781 12.125 1 95 153 SER B CA 1
ATOM 3075 C C . SER B 1 153 ? -16.391 23.578 11.266 1 95 153 SER B C 1
ATOM 3077 O O . SER B 1 153 ? -17.375 24.109 11.766 1 95 153 SER B O 1
ATOM 3079 N N . HIS B 1 154 ? -16.062 23.688 10 1 96.69 154 HIS B N 1
ATOM 3080 C CA . HIS B 1 154 ? -16.906 24.375 9.023 1 96.69 154 HIS B CA 1
ATOM 3081 C C . HIS B 1 154 ? -18.281 23.719 8.938 1 96.69 154 HIS B C 1
ATOM 3083 O O . HIS B 1 154 ? -19.234 24.312 8.43 1 96.69 154 HIS B O 1
ATOM 3089 N N . ALA B 1 155 ? -18.453 22.516 9.445 1 96.19 155 ALA B N 1
ATOM 3090 C CA . ALA B 1 155 ? -19.719 21.797 9.414 1 96.19 155 ALA B CA 1
ATOM 3091 C C . ALA B 1 155 ? -20.812 22.594 10.102 1 96.19 155 ALA B C 1
ATOM 3093 O O . ALA B 1 155 ? -21.969 22.562 9.68 1 96.19 155 ALA B O 1
ATOM 3094 N N . GLU B 1 156 ? -20.438 23.297 11.078 1 96.12 156 GLU B N 1
ATOM 3095 C CA . GLU B 1 156 ? -21.391 24.047 11.891 1 96.12 156 GLU B CA 1
ATOM 3096 C C . GLU B 1 156 ? -22.078 25.125 11.078 1 96.12 156 GLU B C 1
ATOM 3098 O O . GLU B 1 156 ? -23.172 25.578 11.438 1 96.12 156 GLU B O 1
ATOM 3103 N N . THR B 1 157 ? -21.453 25.547 10.055 1 96.94 157 THR B N 1
ATOM 3104 C CA . THR B 1 157 ? -22.062 26.547 9.195 1 96.94 157 THR B CA 1
ATOM 3105 C C . THR B 1 157 ? -23 25.906 8.172 1 96.94 157 THR B C 1
ATOM 3107 O O . THR B 1 157 ? -23.781 26.594 7.512 1 96.94 157 THR B O 1
ATOM 3110 N N . LEU B 1 158 ? -22.938 24.609 8.031 1 96.75 158 LEU B N 1
ATOM 3111 C CA . LEU B 1 158 ? -23.656 23.922 6.965 1 96.75 158 LEU B CA 1
ATOM 3112 C C . LEU B 1 158 ? -24.844 23.156 7.527 1 96.75 158 LEU B C 1
ATOM 3114 O O . LEU B 1 158 ? -25.812 22.891 6.812 1 96.75 158 LEU B O 1
ATOM 3118 N N . ILE B 1 159 ? -24.75 22.734 8.742 1 96.38 159 ILE B N 1
ATOM 3119 C CA . ILE B 1 159 ? -25.797 21.922 9.352 1 96.38 159 ILE B CA 1
ATOM 3120 C C . ILE B 1 159 ? -25.875 22.203 10.844 1 96.38 159 ILE B C 1
ATOM 3122 O O . ILE B 1 159 ? -24.875 22.562 11.477 1 96.38 159 ILE B O 1
ATOM 3126 N N . ASP B 1 160 ? -27.062 22.094 11.398 1 96.88 160 ASP B N 1
ATOM 3127 C CA . ASP B 1 160 ? -27.234 22.188 12.844 1 96.88 160 ASP B CA 1
ATOM 3128 C C . ASP B 1 160 ? -26.891 20.875 13.531 1 96.88 160 ASP B C 1
ATOM 3130 O O . ASP B 1 160 ? -27.719 19.969 13.602 1 96.88 160 ASP B O 1
ATOM 3134 N N . LEU B 1 161 ? -25.703 20.766 14.031 1 95.88 161 LEU B N 1
ATOM 3135 C CA . LEU B 1 161 ? -25.172 19.531 14.594 1 95.88 161 LEU B CA 1
ATOM 3136 C C . LEU B 1 161 ? -25.969 19.094 15.812 1 95.88 161 LEU B C 1
ATOM 3138 O O . LEU B 1 161 ? -26.047 17.906 16.109 1 95.88 161 LEU B O 1
ATOM 3142 N N . ASP B 1 162 ? -26.656 20 16.469 1 93.88 162 ASP B N 1
ATOM 3143 C CA . ASP B 1 162 ? -27.406 19.688 17.672 1 93.88 162 ASP B CA 1
ATOM 3144 C C . ASP B 1 162 ? -28.812 19.172 17.312 1 93.88 162 ASP B C 1
ATOM 3146 O O . ASP B 1 162 ? -29.453 18.531 18.125 1 93.88 162 ASP B O 1
ATOM 3150 N N . ALA B 1 163 ? -29.219 19.453 16.203 1 94.81 163 ALA B N 1
ATOM 3151 C CA . ALA B 1 163 ? -30.594 19.156 15.82 1 94.81 163 ALA B CA 1
ATOM 3152 C C . ALA B 1 163 ? -30.656 17.922 14.914 1 94.81 163 ALA B C 1
ATOM 3154 O O . ALA B 1 163 ? -31.75 17.422 14.617 1 94.81 163 ALA B O 1
ATOM 3155 N N . VAL B 1 164 ? -29.5 17.453 14.523 1 95.12 164 VAL B N 1
ATOM 3156 C CA . VAL B 1 164 ? -29.5 16.344 13.578 1 95.12 164 VAL B CA 1
ATOM 3157 C C . VAL B 1 164 ? -30.031 15.086 14.258 1 95.12 164 VAL B C 1
ATOM 3159 O O . VAL B 1 164 ? -29.594 14.742 15.359 1 95.12 164 VAL B O 1
ATOM 3162 N N . SER B 1 165 ? -30.984 14.328 13.656 1 95.75 165 SER B N 1
ATOM 3163 C CA . SER B 1 165 ? -31.625 13.18 14.297 1 95.75 165 SER B CA 1
ATOM 3164 C C . SER B 1 165 ? -31.344 11.898 13.523 1 95.75 165 SER B C 1
ATOM 3166 O O . SER B 1 165 ? -31.609 10.797 14.016 1 95.75 165 SER B O 1
ATOM 3168 N N . GLU B 1 166 ? -30.891 11.977 12.328 1 96.94 166 GLU B N 1
ATOM 3169 C CA . GLU B 1 166 ? -30.516 10.828 11.516 1 96.94 166 GLU B CA 1
ATOM 3170 C C . GLU B 1 166 ? -29.266 11.125 10.695 1 96.94 166 GLU B C 1
ATOM 3172 O O . GLU B 1 166 ? -28.828 12.273 10.609 1 96.94 166 GLU B O 1
ATOM 3177 N N . ARG B 1 167 ? -28.672 10.078 10.164 1 96.75 167 ARG B N 1
ATOM 3178 C CA . ARG B 1 167 ? -27.516 10.266 9.305 1 96.75 167 ARG B CA 1
ATOM 3179 C C . ARG B 1 167 ? -27.812 11.266 8.195 1 96.75 167 ARG B C 1
ATOM 3181 O O . ARG B 1 167 ? -28.797 11.125 7.469 1 96.75 167 ARG B O 1
ATOM 3188 N N . THR B 1 168 ? -26.969 12.273 8.062 1 97.88 168 THR B N 1
ATOM 3189 C CA . THR B 1 168 ? -27.172 13.352 7.105 1 97.88 168 THR B CA 1
ATOM 3190 C C . THR B 1 168 ? -25.875 13.75 6.434 1 97.88 168 THR B C 1
ATOM 3192 O O . THR B 1 168 ? -24.875 14.023 7.109 1 97.88 168 THR B O 1
ATOM 3195 N N . VAL B 1 169 ? -25.906 13.688 5.066 1 98.31 169 VAL B N 1
ATOM 3196 C CA . VAL B 1 169 ? -24.766 14.219 4.316 1 98.31 169 VAL B CA 1
ATOM 3197 C C . VAL B 1 169 ? -24.844 15.742 4.281 1 98.31 169 VAL B C 1
ATOM 3199 O O . VAL B 1 169 ? -25.828 16.312 3.805 1 98.31 169 VAL B O 1
ATOM 3202 N N . PHE B 1 170 ? -23.781 16.406 4.77 1 98.06 170 PHE B N 1
ATOM 3203 C CA . PHE B 1 170 ? -23.875 17.859 4.84 1 98.06 170 PHE B CA 1
ATOM 3204 C C . PHE B 1 170 ? -22.875 18.516 3.881 1 98.06 170 PHE B C 1
ATOM 3206 O O . PHE B 1 170 ? -22.938 19.719 3.648 1 98.06 170 PHE B O 1
ATOM 3213 N N . PHE B 1 171 ? -22.016 17.766 3.301 1 98.44 171 PHE B N 1
ATOM 3214 C CA . PHE B 1 171 ? -21.062 18.281 2.318 1 98.44 171 PHE B CA 1
ATOM 3215 C C . PHE B 1 171 ? -20.859 17.266 1.193 1 98.44 171 PHE B C 1
ATOM 3217 O O . PHE B 1 171 ? -20.703 16.078 1.444 1 98.44 171 PHE B O 1
ATOM 3224 N N . GLU B 1 172 ? -20.891 17.672 -0.013 1 98.44 172 GLU B N 1
ATOM 3225 C CA . GLU B 1 172 ? -20.469 16.969 -1.219 1 98.44 172 GLU B CA 1
ATOM 3226 C C . GLU B 1 172 ? -19.641 17.859 -2.121 1 98.44 172 GLU B C 1
ATOM 3228 O O . GLU B 1 172 ? -20.047 18.969 -2.465 1 98.44 172 GLU B O 1
ATOM 3233 N N . GLY B 1 173 ? -18.516 17.438 -2.459 1 98.44 173 GLY B N 1
ATOM 3234 C CA . GLY B 1 173 ? -17.578 18.172 -3.295 1 98.44 173 GLY B CA 1
ATOM 3235 C C . GLY B 1 173 ? -16.359 17.359 -3.686 1 98.44 173 GLY B C 1
ATOM 3236 O O . GLY B 1 173 ? -16.406 16.125 -3.688 1 98.44 173 GLY B O 1
ATOM 3237 N N . ASP B 1 174 ? -15.336 17.984 -4.129 1 98.44 174 ASP B N 1
ATOM 3238 C CA . ASP B 1 174 ? -14.117 17.266 -4.484 1 98.44 174 ASP B CA 1
ATOM 3239 C C . ASP B 1 174 ? -13.109 17.297 -3.338 1 98.44 174 ASP B C 1
ATOM 3241 O O . ASP B 1 174 ? -13.328 17.953 -2.324 1 98.44 174 ASP B O 1
ATOM 3245 N N . ALA B 1 175 ? -12.07 16.547 -3.461 1 98.44 175 ALA B N 1
ATOM 3246 C CA . ALA B 1 175 ? -11.094 16.391 -2.389 1 98.44 175 ALA B CA 1
ATOM 3247 C C . ALA B 1 175 ? -10.414 17.719 -2.064 1 98.44 175 ALA B C 1
ATOM 3249 O O . ALA B 1 175 ? -10.094 17.984 -0.905 1 98.44 175 ALA B O 1
ATOM 3250 N N . GLY B 1 176 ? -10.141 18.531 -3.09 1 97 176 GLY B N 1
ATOM 3251 C CA . GLY B 1 176 ? -9.539 19.844 -2.844 1 97 176 GLY B CA 1
ATOM 3252 C C . GLY B 1 176 ? -10.406 20.734 -1.988 1 97 176 GLY B C 1
ATOM 3253 O O . GLY B 1 176 ? -9.914 21.359 -1.038 1 97 176 GLY B O 1
ATOM 3254 N N . GLU B 1 177 ? -11.703 20.828 -2.248 1 97.06 177 GLU B N 1
ATOM 3255 C CA . GLU B 1 177 ? -12.656 21.594 -1.464 1 97.06 177 GLU B CA 1
ATOM 3256 C C . GLU B 1 177 ? -12.758 21.078 -0.035 1 97.06 177 GLU B C 1
ATOM 3258 O O . GLU B 1 177 ? -12.75 21.844 0.921 1 97.06 177 GLU B O 1
ATOM 3263 N N . ALA B 1 178 ? -12.867 19.797 -0.001 1 97.19 178 ALA B N 1
ATOM 3264 C CA . ALA B 1 178 ? -12.961 19.172 1.317 1 97.19 178 ALA B CA 1
ATOM 3265 C C . ALA B 1 178 ? -11.742 19.5 2.172 1 97.19 178 ALA B C 1
ATOM 3267 O O . ALA B 1 178 ? -11.875 19.828 3.355 1 97.19 178 ALA B O 1
ATOM 3268 N N . ALA B 1 179 ? -10.562 19.391 1.56 1 94.5 179 ALA B N 1
ATOM 3269 C CA . ALA B 1 179 ? -9.328 19.656 2.291 1 94.5 179 ALA B CA 1
ATOM 3270 C C . ALA B 1 179 ? -9.273 21.094 2.775 1 94.5 179 ALA B C 1
ATOM 3272 O O . ALA B 1 179 ? -8.789 21.375 3.875 1 94.5 179 ALA B O 1
ATOM 3273 N N . ARG B 1 180 ? -9.789 22.016 2.025 1 94.19 180 ARG B N 1
ATOM 3274 C CA . ARG B 1 180 ? -9.789 23.438 2.359 1 94.19 180 ARG B CA 1
ATOM 3275 C C . ARG B 1 180 ? -10.789 23.734 3.467 1 94.19 180 ARG B C 1
ATOM 3277 O O . ARG B 1 180 ? -10.477 24.469 4.406 1 94.19 180 ARG B O 1
ATOM 3284 N N . LEU B 1 181 ? -11.906 23.156 3.391 1 96.38 181 LEU B N 1
ATOM 3285 C CA . LEU B 1 181 ? -13.008 23.516 4.27 1 96.38 181 LEU B CA 1
ATOM 3286 C C . LEU B 1 181 ? -12.953 22.719 5.566 1 96.38 181 LEU B C 1
ATOM 3288 O O . LEU B 1 181 ? -13.461 23.156 6.598 1 96.38 181 LEU B O 1
ATOM 3292 N N . PHE B 1 182 ? -12.375 21.531 5.508 1 95.62 182 PHE B N 1
ATOM 3293 C CA . PHE B 1 182 ? -12.367 20.641 6.656 1 95.62 182 PHE B CA 1
ATOM 3294 C C . PHE B 1 182 ? -10.953 20.141 6.945 1 95.62 182 PHE B C 1
ATOM 3296 O O . PHE B 1 182 ? -10.633 18.984 6.691 1 95.62 182 PHE B O 1
ATOM 3303 N N . PRO B 1 183 ? -10.203 20.875 7.645 1 91 183 PRO B N 1
ATOM 3304 C CA . PRO B 1 183 ? -8.789 20.578 7.883 1 91 183 PRO B CA 1
ATOM 3305 C C . PRO B 1 183 ? -8.586 19.266 8.648 1 91 183 PRO B C 1
ATOM 3307 O O . PRO B 1 183 ? -7.578 18.594 8.453 1 91 183 PRO B O 1
ATOM 3310 N N . ALA B 1 184 ? -9.531 18.906 9.477 1 88.44 184 ALA B N 1
ATOM 3311 C CA . ALA B 1 184 ? -9.406 17.672 10.266 1 88.44 184 ALA B CA 1
ATOM 3312 C C . ALA B 1 184 ? -9.422 16.438 9.367 1 88.44 184 ALA B C 1
ATOM 3314 O O . ALA B 1 184 ? -8.953 15.375 9.758 1 88.44 184 ALA B O 1
ATOM 3315 N N . ASN B 1 185 ? -9.938 16.578 8.125 1 90.38 185 ASN B N 1
ATOM 3316 C CA . ASN B 1 185 ? -10.039 15.461 7.191 1 90.38 185 ASN B CA 1
ATOM 3317 C C . ASN B 1 185 ? -9.125 15.648 5.988 1 90.38 185 ASN B C 1
ATOM 3319 O O . ASN B 1 185 ? -9.18 14.867 5.035 1 90.38 185 ASN B O 1
ATOM 3323 N N . SER B 1 186 ? -8.344 16.625 6.059 1 94.44 186 SER B N 1
ATOM 3324 C CA . SER B 1 186 ? -7.586 17.031 4.883 1 94.44 186 SER B CA 1
ATOM 3325 C C . SER B 1 186 ? -6.582 15.969 4.469 1 94.44 186 SER B C 1
ATOM 3327 O O . SER B 1 186 ? -6.406 15.695 3.275 1 94.44 186 SER B O 1
ATOM 3329 N N . ASN B 1 187 ? -5.926 15.32 5.43 1 97.06 187 ASN B N 1
ATOM 3330 C CA . ASN B 1 187 ? -4.926 14.312 5.086 1 97.06 187 ASN B CA 1
ATOM 3331 C C . ASN B 1 187 ? -5.551 13.117 4.375 1 97.06 187 ASN B C 1
ATOM 3333 O O . ASN B 1 187 ? -5.051 12.672 3.34 1 97.06 187 ASN B O 1
ATOM 3337 N N .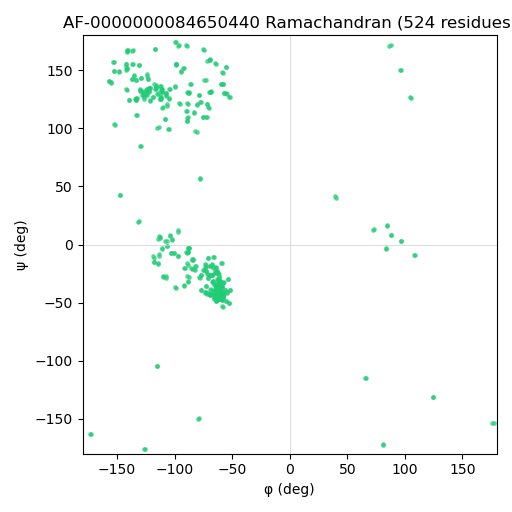 VAL B 1 188 ? -6.695 12.633 4.875 1 97.94 188 VAL B N 1
ATOM 3338 C CA . VAL B 1 188 ? -7.332 11.453 4.293 1 97.94 188 VAL B CA 1
ATOM 3339 C C . VAL B 1 188 ? -7.812 11.773 2.879 1 97.94 188 VAL B C 1
ATOM 3341 O O . VAL B 1 188 ? -7.539 11.023 1.939 1 97.94 188 VAL B O 1
ATOM 3344 N N . ALA B 1 189 ? -8.477 12.945 2.773 1 98.19 189 ALA B N 1
ATOM 3345 C CA . ALA B 1 189 ? -8.969 13.352 1.458 1 98.19 189 ALA B CA 1
ATOM 3346 C C . ALA B 1 189 ? -7.824 13.469 0.456 1 98.19 189 ALA B C 1
ATOM 3348 O O . ALA B 1 189 ? -7.918 12.961 -0.665 1 98.19 189 ALA B O 1
ATOM 3349 N N . ALA B 1 190 ? -6.762 14.094 0.866 1 98.38 190 ALA B N 1
ATOM 3350 C CA . ALA B 1 190 ? -5.613 14.297 -0.012 1 98.38 190 ALA B CA 1
ATOM 3351 C C . ALA B 1 190 ? -4.938 12.961 -0.341 1 98.38 190 ALA B C 1
ATOM 3353 O O . ALA B 1 190 ? -4.523 12.734 -1.479 1 98.38 190 ALA B O 1
ATOM 3354 N N . THR B 1 191 ? -4.773 12.086 0.624 1 98.62 191 THR B N 1
ATOM 3355 C CA . THR B 1 191 ? -4.16 10.781 0.427 1 98.62 191 THR B CA 1
ATOM 3356 C C . THR B 1 191 ? -4.887 10 -0.666 1 98.62 191 THR B C 1
ATOM 3358 O O . THR B 1 191 ? -4.262 9.508 -1.606 1 98.62 191 THR B O 1
ATOM 3361 N N . ILE B 1 192 ? -6.199 9.969 -0.539 1 98.81 192 ILE B N 1
ATOM 3362 C CA . ILE B 1 192 ? -7.027 9.227 -1.487 1 98.81 192 ILE B CA 1
ATOM 3363 C C . ILE B 1 192 ? -6.922 9.867 -2.869 1 98.81 192 ILE B C 1
ATOM 3365 O O . ILE B 1 192 ? -6.754 9.164 -3.873 1 98.81 192 ILE B O 1
ATOM 3369 N N . ALA B 1 193 ? -6.98 11.188 -2.908 1 98.75 193 ALA B N 1
ATOM 3370 C CA . ALA B 1 193 ? -6.906 11.914 -4.172 1 98.75 193 ALA B CA 1
ATOM 3371 C C . ALA B 1 193 ? -5.562 11.68 -4.859 1 98.75 193 ALA B C 1
ATOM 3373 O O . ALA B 1 193 ? -5.516 11.398 -6.059 1 98.75 193 ALA B O 1
ATOM 3374 N N . LEU B 1 194 ? -4.484 11.758 -4.098 1 98.31 194 LEU B N 1
ATOM 3375 C CA . LEU B 1 194 ? -3.139 11.625 -4.645 1 98.31 194 LEU B CA 1
ATOM 3376 C C . LEU B 1 194 ? -2.898 10.203 -5.152 1 98.31 194 LEU B C 1
ATOM 3378 O O . LEU B 1 194 ? -2.182 10.008 -6.133 1 98.31 194 LEU B O 1
ATOM 3382 N N . ALA B 1 195 ? -3.504 9.219 -4.527 1 98.62 195 ALA B N 1
ATOM 3383 C CA . ALA B 1 195 ? -3.35 7.828 -4.945 1 98.62 195 ALA B CA 1
ATOM 3384 C C . ALA B 1 195 ? -4.191 7.531 -6.184 1 98.62 195 ALA B C 1
ATOM 3386 O O . ALA B 1 195 ? -3.861 6.637 -6.965 1 98.62 195 ALA B O 1
ATOM 3387 N N . GLY B 1 196 ? -5.227 8.258 -6.352 1 98.5 196 GLY B N 1
ATOM 3388 C CA . GLY B 1 196 ? -6.211 7.914 -7.363 1 98.5 196 GLY B CA 1
ATOM 3389 C C . GLY B 1 196 ? -6.312 8.953 -8.469 1 98.5 196 GLY B C 1
ATOM 3390 O O . GLY B 1 196 ? -5.371 9.141 -9.242 1 98.5 196 GLY B O 1
ATOM 3391 N N . LEU B 1 197 ? -7.426 9.773 -8.414 1 98.62 197 LEU B N 1
ATOM 3392 C CA . LEU B 1 197 ? -7.836 10.562 -9.562 1 98.62 197 LEU B CA 1
ATOM 3393 C C . LEU B 1 197 ? -7.422 12.023 -9.398 1 98.62 197 LEU B C 1
ATOM 3395 O O . LEU B 1 197 ? -7.801 12.875 -10.203 1 98.62 197 LEU B O 1
ATOM 3399 N N . GLY B 1 198 ? -6.727 12.305 -8.336 1 97.94 198 GLY B N 1
ATOM 3400 C CA . GLY B 1 198 ? -6.371 13.695 -8.094 1 97.94 198 GLY B CA 1
ATOM 3401 C C . GLY B 1 198 ? -7.43 14.453 -7.312 1 97.94 198 GLY B C 1
ATOM 3402 O O . GLY B 1 198 ? -8.539 13.953 -7.117 1 97.94 198 GLY B O 1
ATOM 3403 N N . MET B 1 199 ? -7.105 15.641 -6.91 1 98 199 MET B N 1
ATOM 3404 C CA . MET B 1 199 ? -7.922 16.422 -5.992 1 98 199 MET B CA 1
ATOM 3405 C C . MET B 1 199 ? -9.258 16.797 -6.629 1 98 199 MET B C 1
ATOM 3407 O O . MET B 1 199 ? -10.305 16.672 -6 1 98 199 MET B O 1
ATOM 3411 N N . ARG B 1 200 ? -9.281 17.156 -7.844 1 97.69 200 ARG B N 1
ATOM 3412 C CA . ARG B 1 200 ? -10.453 17.703 -8.508 1 97.69 200 ARG B CA 1
ATOM 3413 C C . ARG B 1 200 ? -11.445 16.609 -8.875 1 97.69 200 ARG B C 1
ATOM 341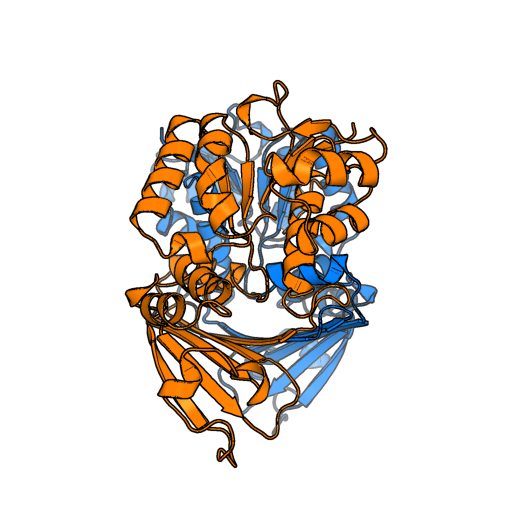5 O O . ARG B 1 200 ? -12.656 16.844 -8.914 1 97.69 200 ARG B O 1
ATOM 3422 N N . ASN B 1 201 ? -10.906 15.398 -9.102 1 98.5 201 ASN B N 1
ATOM 3423 C CA . ASN B 1 201 ? -11.773 14.359 -9.648 1 98.5 201 ASN B CA 1
ATOM 3424 C C . ASN B 1 201 ? -12.133 13.32 -8.586 1 98.5 201 ASN B C 1
ATOM 3426 O O . ASN B 1 201 ? -12.883 12.383 -8.867 1 98.5 201 ASN B O 1
ATOM 3430 N N . THR B 1 202 ? -11.625 13.469 -7.418 1 98.88 202 THR B N 1
ATOM 3431 C CA . THR B 1 202 ? -12.031 12.625 -6.301 1 98.88 202 THR B CA 1
ATOM 3432 C 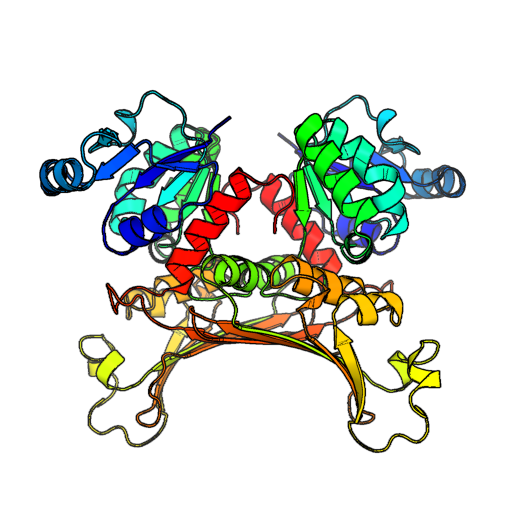C . THR B 1 202 ? -13.227 13.219 -5.574 1 98.88 202 THR B C 1
ATOM 3434 O O . THR B 1 202 ? -13.156 14.336 -5.059 1 98.88 202 THR B O 1
ATOM 3437 N N . ARG B 1 203 ? -14.289 12.477 -5.516 1 98.81 203 ARG B N 1
ATOM 3438 C CA . ARG B 1 203 ? -15.508 12.961 -4.871 1 98.81 203 ARG B CA 1
ATOM 3439 C C . ARG B 1 203 ? -15.477 12.68 -3.371 1 98.81 203 ARG B C 1
ATOM 3441 O O . ARG B 1 203 ? -15.07 11.594 -2.943 1 98.81 203 ARG B O 1
ATOM 3448 N N . VAL B 1 204 ? -15.93 13.664 -2.598 1 98.75 204 VAL B N 1
ATOM 3449 C CA . VAL B 1 204 ? -15.922 13.547 -1.145 1 98.75 204 VAL B CA 1
ATOM 3450 C C . VAL B 1 204 ? -17.328 13.836 -0.6 1 98.75 204 VAL B C 1
ATOM 3452 O O . VAL B 1 204 ? -17.969 14.789 -1.028 1 98.75 204 VAL B O 1
ATOM 3455 N N . GLN B 1 205 ? -17.766 12.984 0.228 1 98.62 205 GLN B N 1
ATOM 3456 C CA . GLN B 1 205 ? -19 13.172 0.985 1 98.62 205 GLN B CA 1
ATOM 3457 C C . GLN B 1 205 ? -18.734 13.133 2.488 1 98.62 205 GLN B C 1
ATOM 3459 O O . GLN B 1 205 ? -18.141 12.172 2.992 1 98.62 205 GLN B O 1
ATOM 3464 N N . LEU B 1 206 ? -19.125 14.164 3.158 1 98.38 206 LEU B N 1
ATOM 3465 C CA . LEU B 1 206 ? -19.031 14.195 4.613 1 98.38 206 LEU B CA 1
ATOM 3466 C C . LEU B 1 206 ? -20.422 14.148 5.25 1 98.38 206 LEU B C 1
ATOM 3468 O O . LEU B 1 206 ? -21.328 14.867 4.832 1 98.38 206 LEU B O 1
ATOM 3472 N N . ALA B 1 207 ? -20.562 13.281 6.188 1 98.25 207 ALA B N 1
ATOM 3473 C CA . ALA B 1 207 ? -21.859 13.055 6.82 1 98.25 207 ALA B CA 1
ATOM 3474 C C . ALA B 1 207 ? -21.75 13.078 8.344 1 98.25 207 ALA B C 1
ATOM 3476 O O . ALA B 1 207 ? -20.656 12.883 8.883 1 98.25 207 ALA B O 1
ATOM 3477 N N . VAL B 1 208 ? -22.828 13.406 8.953 1 97.81 208 VAL B N 1
ATOM 3478 C CA . VAL B 1 208 ? -22.984 13.336 10.406 1 97.81 208 VAL B CA 1
ATOM 3479 C C . VAL B 1 208 ? -24.078 12.312 10.75 1 97.81 208 VAL B C 1
ATOM 3481 O O . VAL B 1 208 ? -25.094 12.219 10.062 1 97.81 208 VAL B O 1
ATOM 3484 N N . ASP B 1 209 ? -23.781 11.492 11.695 1 97.31 209 ASP B N 1
ATOM 3485 C CA . ASP B 1 209 ? -24.719 10.492 12.18 1 97.31 209 ASP B CA 1
ATOM 3486 C C . ASP B 1 209 ? -24.781 10.484 13.711 1 97.31 209 ASP B C 1
ATOM 3488 O O . ASP B 1 209 ? -23.844 10.031 14.367 1 97.31 209 ASP B O 1
ATOM 3492 N N . PRO B 1 210 ? -25.859 10.891 14.328 1 95.94 210 PRO B N 1
ATOM 3493 C CA . PRO B 1 210 ? -25.953 10.93 15.789 1 95.94 210 PRO B CA 1
ATOM 3494 C C . PRO B 1 210 ? -25.953 9.539 16.422 1 95.94 210 PRO B C 1
ATOM 3496 O O . PRO B 1 210 ? -25.75 9.398 17.625 1 95.94 210 PRO B O 1
ATOM 3499 N N . ALA B 1 211 ? -26.219 8.539 15.633 1 94.62 211 ALA B N 1
ATOM 3500 C CA . ALA B 1 211 ? -26.328 7.176 16.156 1 94.62 211 ALA B CA 1
ATOM 3501 C C . ALA B 1 211 ? -24.953 6.52 16.25 1 94.62 211 ALA B C 1
ATOM 3503 O O . ALA B 1 211 ? -24.797 5.465 16.875 1 94.62 211 ALA B O 1
ATOM 3504 N N . THR B 1 212 ? -23.953 7.129 15.617 1 92.44 212 THR B N 1
ATOM 3505 C CA . THR B 1 212 ? -22.656 6.473 15.586 1 92.44 212 THR B CA 1
ATOM 3506 C C . THR B 1 212 ? -21.766 6.969 16.719 1 92.44 212 THR B C 1
ATOM 3508 O O . THR B 1 212 ? -21.938 8.094 17.203 1 92.44 212 THR B O 1
ATOM 3511 N N . SER B 1 213 ? -20.938 6.066 17.156 1 87.5 213 SER B N 1
ATOM 3512 C CA . SER B 1 213 ? -19.906 6.449 18.125 1 87.5 213 SER B CA 1
ATOM 3513 C C . SER B 1 213 ? -18.516 6.348 17.516 1 87.5 213 SER B C 1
ATOM 3515 O O . SER B 1 213 ? -17.516 6.57 18.203 1 87.5 213 SER B O 1
ATOM 3517 N N . ARG B 1 214 ? -18.5 6.051 16.219 1 87.81 214 ARG B N 1
ATOM 3518 C CA . ARG B 1 214 ? -17.219 5.82 15.578 1 87.81 214 ARG B CA 1
ATOM 3519 C C . ARG B 1 214 ? -17.016 6.738 14.375 1 87.81 214 ARG B C 1
ATOM 3521 O O . ARG B 1 214 ? -18 7.121 13.719 1 87.81 214 ARG B O 1
ATOM 3528 N N . ASN B 1 215 ? -15.742 7.148 14.18 1 90.44 215 ASN B N 1
ATOM 3529 C CA . ASN B 1 215 ? -15.383 7.797 12.922 1 90.44 215 ASN B CA 1
ATOM 3530 C C . ASN B 1 215 ? -15.156 6.773 11.812 1 90.44 215 ASN B C 1
ATOM 3532 O O . ASN B 1 215 ? -14.305 5.895 11.93 1 90.44 215 ASN B O 1
ATOM 3536 N N . THR B 1 216 ? -15.93 6.902 10.766 1 95.88 216 THR B N 1
ATOM 3537 C CA . THR B 1 216 ? -15.867 5.922 9.688 1 95.88 216 THR B CA 1
ATOM 3538 C C . THR B 1 216 ? -15.375 6.566 8.398 1 95.88 216 THR B C 1
ATOM 3540 O O . THR B 1 216 ? -15.859 7.625 8 1 95.88 216 THR B O 1
ATOM 3543 N N . HIS B 1 217 ? -14.406 5.961 7.789 1 98 217 HIS B N 1
ATOM 3544 C CA . HIS B 1 217 ? -13.961 6.289 6.441 1 98 217 HIS B CA 1
ATOM 3545 C C . HIS B 1 217 ? -14.383 5.215 5.441 1 98 217 HIS B C 1
ATOM 3547 O O . HIS B 1 217 ? -14.125 4.027 5.656 1 98 217 HIS B O 1
ATOM 3553 N N . ARG B 1 218 ? -15 5.633 4.406 1 98.62 218 ARG B N 1
ATOM 3554 C CA . ARG B 1 218 ? -15.328 4.727 3.311 1 98.62 218 ARG B CA 1
ATOM 3555 C C . ARG B 1 218 ? -14.719 5.211 2 1 98.62 218 ARG B C 1
ATOM 3557 O O . ARG B 1 218 ? -14.758 6.406 1.695 1 98.62 218 ARG B O 1
ATOM 3564 N N . ILE B 1 219 ? -14.125 4.312 1.28 1 98.88 219 ILE B N 1
ATOM 3565 C CA . ILE B 1 219 ? -13.531 4.59 -0.024 1 98.88 219 ILE B CA 1
ATOM 3566 C C . ILE B 1 219 ? -14.109 3.635 -1.067 1 98.88 219 ILE B C 1
ATOM 3568 O O . ILE B 1 219 ? -14.188 2.426 -0.833 1 98.88 219 ILE B O 1
ATOM 3572 N N . HIS B 1 220 ? -14.539 4.168 -2.086 1 98.88 220 HIS B N 1
ATOM 3573 C CA . HIS B 1 220 ? -15 3.383 -3.225 1 98.88 220 HIS B CA 1
ATOM 3574 C C . HIS B 1 220 ? -14.258 3.771 -4.5 1 98.88 220 HIS B C 1
ATOM 3576 O O . HIS B 1 220 ? -14.055 4.957 -4.77 1 98.88 220 HIS B O 1
ATOM 3582 N N . ALA B 1 221 ? -13.805 2.822 -5.25 1 98.88 221 ALA B N 1
ATOM 3583 C CA . ALA B 1 221 ? -13.141 3.059 -6.531 1 98.88 221 ALA B CA 1
ATOM 3584 C C . ALA B 1 221 ? -13.625 2.062 -7.586 1 98.88 221 ALA B C 1
ATOM 3586 O O . ALA B 1 221 ? -13.867 0.895 -7.277 1 98.88 221 ALA B O 1
ATOM 3587 N N . SER B 1 222 ? -13.773 2.477 -8.789 1 98.75 222 SER B N 1
ATOM 3588 C CA . SER B 1 222 ? -14.133 1.616 -9.914 1 98.75 222 SER B CA 1
ATOM 3589 C C . SER B 1 222 ? -13.391 2.025 -11.18 1 98.75 222 SER B C 1
ATOM 3591 O O . SER B 1 222 ? -13 3.186 -11.336 1 98.75 222 SER B O 1
ATOM 3593 N N . GLY B 1 223 ? -13.172 1.166 -12.023 1 98.12 223 GLY B N 1
ATOM 3594 C CA . GLY B 1 223 ? -12.5 1.359 -13.297 1 98.12 223 GLY B CA 1
ATOM 3595 C C . GLY B 1 223 ? -12.305 0.069 -14.07 1 98.12 223 GLY B C 1
ATOM 3596 O O . GLY B 1 223 ? -13.094 -0.872 -13.922 1 98.12 223 GLY B O 1
ATOM 3597 N N . ARG B 1 224 ? -11.32 -0.002 -14.906 1 96.38 224 ARG B N 1
ATOM 3598 C CA . ARG B 1 224 ? -11.055 -1.146 -15.773 1 96.38 224 ARG B CA 1
ATOM 3599 C C . ARG B 1 224 ? -10.789 -2.404 -14.953 1 96.38 224 ARG B C 1
ATOM 3601 O O . ARG B 1 224 ? -11.164 -3.506 -15.359 1 96.38 224 ARG B O 1
ATOM 3608 N N . PHE B 1 225 ? -10.25 -2.197 -13.828 1 97.12 225 PHE B N 1
ATOM 3609 C CA . PHE B 1 225 ? -9.859 -3.32 -12.984 1 97.12 225 PHE B CA 1
ATOM 3610 C C . PHE B 1 225 ? -11.078 -3.951 -12.328 1 97.12 225 PHE B C 1
ATOM 3612 O O . PHE B 1 225 ? -11.016 -5.074 -11.828 1 97.12 225 PHE B O 1
ATOM 3619 N N . GLY B 1 226 ? -12.141 -3.244 -12.219 1 97.31 226 GLY B N 1
ATOM 3620 C CA . GLY B 1 226 ? -13.32 -3.605 -11.438 1 97.31 226 GLY B CA 1
ATOM 3621 C C . GLY B 1 226 ? -13.711 -2.549 -10.422 1 97.31 226 GLY B C 1
ATOM 3622 O O . GLY B 1 226 ? -13.867 -1.375 -10.773 1 97.31 226 GLY B O 1
ATOM 3623 N N . GLU B 1 227 ? -13.922 -3.014 -9.266 1 98.12 227 GLU B N 1
ATOM 3624 C CA . GLU B 1 227 ? -14.273 -2.072 -8.203 1 98.12 227 GLU B CA 1
ATOM 3625 C C . GLU B 1 227 ? -13.852 -2.607 -6.836 1 98.12 227 GLU B C 1
ATOM 3627 O O . GLU B 1 227 ? -13.711 -3.818 -6.656 1 98.12 227 GLU B O 1
ATOM 3632 N N . PHE B 1 228 ? -13.531 -1.67 -5.949 1 97.56 228 PHE B N 1
ATOM 3633 C CA . PHE B 1 228 ? -13.375 -2.082 -4.559 1 97.56 228 PHE B CA 1
ATOM 3634 C C . PHE B 1 228 ? -13.922 -1.014 -3.617 1 97.56 228 PHE B C 1
ATOM 3636 O O . PHE B 1 228 ? -14.109 0.136 -4.02 1 97.56 228 PHE B O 1
ATOM 3643 N N . SER B 1 229 ? -14.305 -1.477 -2.426 1 98.69 229 SER B N 1
ATOM 3644 C CA . SER B 1 229 ? -14.742 -0.625 -1.324 1 98.69 229 SER B CA 1
ATOM 3645 C C . SER B 1 229 ? -14.008 -0.967 -0.033 1 98.69 229 SER B C 1
ATOM 3647 O O . SER B 1 229 ? -13.742 -2.139 0.245 1 98.69 229 SER B O 1
ATOM 3649 N N . ILE B 1 230 ? -13.75 0.081 0.665 1 98.62 230 ILE B N 1
ATOM 3650 C CA . ILE B 1 230 ? -13.094 -0.07 1.957 1 98.62 230 ILE B CA 1
ATOM 3651 C C . ILE B 1 230 ? -13.859 0.712 3.021 1 98.62 230 ILE B C 1
ATOM 3653 O O . ILE B 1 230 ? -14.32 1.828 2.77 1 98.62 230 ILE B O 1
ATOM 3657 N N . GLU B 1 231 ? -14.094 0.135 4.098 1 98.69 231 GLU B N 1
ATOM 3658 C CA . GLU B 1 231 ? -14.594 0.82 5.285 1 98.69 231 GLU B CA 1
ATOM 3659 C C . GLU B 1 231 ? -13.609 0.699 6.445 1 98.69 231 GLU B C 1
ATOM 3661 O O . GLU B 1 231 ? -13.164 -0.403 6.777 1 98.69 231 GLU B O 1
ATOM 3666 N N . LEU B 1 232 ? -13.25 1.813 7.016 1 98.19 232 LEU B N 1
ATOM 3667 C CA . LEU B 1 232 ? -12.297 1.834 8.117 1 98.19 232 LEU B CA 1
ATOM 3668 C C . LEU B 1 232 ? -12.867 2.578 9.32 1 98.19 232 LEU B C 1
ATOM 3670 O O . LEU B 1 232 ? -13.367 3.695 9.18 1 98.19 232 LEU B O 1
ATOM 3674 N N . ASN B 1 233 ? -12.852 1.935 10.445 1 97.38 233 ASN B N 1
ATOM 3675 C CA . ASN B 1 233 ? -13.164 2.506 11.758 1 97.38 233 ASN B CA 1
ATOM 3676 C C . ASN B 1 233 ? -11.945 2.498 12.672 1 97.38 233 ASN B C 1
ATOM 3678 O O . ASN B 1 233 ? -11.641 1.479 13.297 1 97.38 233 ASN B O 1
ATOM 3682 N N . GLY B 1 234 ? -11.32 3.629 12.781 1 95.25 234 GLY B N 1
ATOM 3683 C CA . GLY B 1 234 ? -10.062 3.705 13.508 1 95.25 234 GLY B CA 1
ATOM 3684 C C . GLY B 1 234 ? -10.227 4.211 14.93 1 95.25 234 GLY B C 1
ATOM 3685 O O . GLY B 1 234 ? -11.195 4.914 15.234 1 95.25 234 GLY B O 1
ATOM 3686 N N . HIS B 1 235 ? -9.289 3.824 15.734 1 95.12 235 HIS B N 1
ATOM 3687 C CA . HIS B 1 235 ? -9.164 4.371 17.078 1 95.12 235 HIS B CA 1
ATOM 3688 C C . HIS B 1 235 ? -8.086 5.445 17.156 1 95.12 235 HIS B C 1
ATOM 3690 O O . HIS B 1 235 ? -7.023 5.297 16.547 1 95.12 235 HIS B O 1
ATOM 3696 N N . PRO B 1 236 ? -8.422 6.504 17.828 1 92.31 236 PRO B N 1
ATOM 3697 C CA . PRO B 1 236 ? -7.371 7.496 18.047 1 92.31 236 PRO B CA 1
ATOM 3698 C C . PRO B 1 236 ? -6.281 7.012 19 1 92.31 236 PRO B C 1
ATOM 3700 O O . PRO B 1 236 ? -6.469 6.016 19.703 1 92.31 236 PRO B O 1
ATOM 3703 N N . LEU B 1 237 ? -5.156 7.672 18.875 1 91 237 LEU B N 1
ATOM 3704 C CA . LEU B 1 237 ? -4.152 7.43 19.906 1 91 237 LEU B CA 1
ATOM 3705 C C . LEU B 1 237 ? -4.703 7.75 21.297 1 91 237 LEU B C 1
ATOM 3707 O O . LEU B 1 237 ? -5.41 8.75 21.469 1 91 237 LEU B O 1
ATOM 3711 N N . GLU B 1 238 ? -4.391 6.91 22.188 1 84.56 238 GLU B N 1
ATOM 3712 C CA . GLU B 1 238 ? -4.824 7.176 23.562 1 84.56 238 GLU B CA 1
ATOM 3713 C C . GLU B 1 238 ? -4.266 8.5 24.078 1 84.56 238 GLU B C 1
ATOM 3715 O O . GLU B 1 238 ? -4.949 9.234 24.781 1 84.56 238 GLU B O 1
ATOM 3720 N N . SER B 1 239 ? -3.049 8.836 23.656 1 85 239 SER B N 1
ATOM 3721 C CA . SER B 1 239 ? -2.346 10.016 24.156 1 85 239 SER B CA 1
ATOM 3722 C C . SER B 1 239 ? -2.812 11.273 23.422 1 85 239 SER B C 1
ATOM 3724 O O . SER B 1 239 ? -2.549 12.391 23.875 1 85 239 SER B O 1
ATOM 3726 N N . ASN B 1 240 ? -3.406 11.133 22.328 1 86.75 240 ASN B N 1
ATOM 3727 C CA . ASN B 1 240 ? -3.871 12.258 21.516 1 86.75 240 ASN B CA 1
ATOM 3728 C C . ASN B 1 240 ? -5.078 11.875 20.672 1 86.75 240 ASN B C 1
ATOM 3730 O O . ASN B 1 240 ? -4.922 11.352 19.562 1 86.75 240 ASN B O 1
ATOM 3734 N N . PRO B 1 241 ? -6.227 12.289 21.094 1 83.5 241 PRO B N 1
ATOM 3735 C CA . PRO B 1 241 ? -7.449 11.867 20.406 1 83.5 241 PRO B CA 1
ATOM 3736 C C . PRO B 1 241 ? -7.547 12.422 18.984 1 83.5 241 PRO B C 1
ATOM 3738 O O . PRO B 1 241 ? -8.383 11.969 18.203 1 83.5 241 PRO B O 1
ATOM 3741 N N . LYS B 1 242 ? -6.699 13.328 18.625 1 80.62 242 LYS B N 1
ATOM 3742 C CA . LYS B 1 242 ? -6.746 13.922 17.297 1 80.62 242 LYS B CA 1
ATOM 3743 C C . LYS B 1 242 ? -5.891 13.125 16.312 1 80.62 242 LYS B C 1
ATOM 3745 O O . LYS B 1 242 ? -5.934 13.375 15.109 1 80.62 242 LYS B O 1
ATOM 3750 N N . THR B 1 243 ? -5.176 12.188 16.844 1 85.31 243 THR B N 1
ATOM 3751 C CA . THR B 1 243 ? -4.254 11.43 16.016 1 85.31 243 THR B CA 1
ATOM 3752 C C . THR B 1 243 ? -4.719 9.984 15.875 1 85.31 243 THR B C 1
ATOM 3754 O O . THR B 1 243 ? -5.043 9.328 16.859 1 85.31 243 THR B O 1
ATOM 3757 N N . SER B 1 244 ? -4.836 9.562 14.648 1 92.56 244 SER B N 1
ATOM 3758 C CA . SER B 1 244 ? -5.219 8.188 14.344 1 92.56 244 SER B CA 1
ATOM 3759 C C . SER B 1 244 ? -4.105 7.207 14.711 1 92.56 244 SER B C 1
ATOM 3761 O O . SER B 1 244 ? -2.939 7.434 14.391 1 92.56 244 SER B O 1
ATOM 3763 N N . THR B 1 245 ? -4.469 6.141 15.438 1 96.81 245 THR B N 1
ATOM 3764 C CA . THR B 1 245 ? -3.502 5.094 15.742 1 96.81 245 THR B CA 1
ATOM 3765 C C . THR B 1 245 ? -2.9 4.516 14.469 1 96.81 245 THR B C 1
ATOM 3767 O O . THR B 1 245 ? -1.685 4.336 14.375 1 96.81 245 THR B O 1
ATOM 3770 N N . LEU B 1 246 ? -3.738 4.297 13.492 1 98 246 LEU B N 1
ATOM 3771 C CA . LEU B 1 246 ? -3.27 3.695 12.242 1 98 246 LEU B CA 1
ATOM 3772 C C . LEU B 1 246 ? -2.277 4.613 11.539 1 98 246 LEU B C 1
ATOM 3774 O O . LEU B 1 246 ? -1.331 4.141 10.906 1 98 246 LEU B O 1
ATOM 3778 N N . ALA B 1 247 ? -2.475 5.895 11.641 1 97.69 247 ALA B N 1
ATOM 3779 C CA . ALA B 1 247 ? -1.544 6.836 11.031 1 97.69 247 ALA B CA 1
ATOM 3780 C C . ALA B 1 247 ? -0.146 6.691 11.625 1 97.69 247 ALA B C 1
ATOM 3782 O O . ALA B 1 247 ? 0.844 6.637 10.891 1 97.69 247 ALA B O 1
ATOM 3783 N N . ALA B 1 248 ? -0.058 6.586 12.938 1 98.06 248 ALA B N 1
ATOM 3784 C CA . ALA B 1 248 ? 1.235 6.375 13.578 1 98.06 248 ALA B CA 1
ATOM 3785 C C . ALA B 1 248 ? 1.847 5.043 13.156 1 98.06 248 ALA B C 1
ATOM 3787 O O . ALA B 1 248 ? 3.043 4.961 12.875 1 98.06 248 ALA B O 1
ATOM 3788 N N . LEU B 1 249 ? 1.001 4.066 13.102 1 98.5 249 LEU B N 1
ATOM 3789 C CA . LEU B 1 249 ? 1.469 2.729 12.75 1 98.5 249 LEU B CA 1
ATOM 3790 C C . LEU B 1 249 ? 1.96 2.682 11.312 1 98.5 249 LEU B C 1
ATOM 3792 O O . LEU B 1 249 ? 2.869 1.915 10.984 1 98.5 249 LEU B O 1
ATOM 3796 N N . SER B 1 250 ? 1.366 3.488 10.445 1 98.69 250 SER B N 1
ATOM 3797 C CA . SER B 1 250 ? 1.847 3.541 9.062 1 98.69 250 SER B CA 1
ATOM 3798 C C . SER B 1 250 ? 3.279 4.059 9 1 98.69 250 SER B C 1
ATOM 3800 O O . SER B 1 250 ? 4.055 3.646 8.133 1 98.69 250 SER B O 1
ATOM 3802 N N . VAL B 1 251 ? 3.662 4.957 9.875 1 98.81 251 VAL B N 1
ATOM 3803 C CA . VAL B 1 251 ? 5.039 5.434 9.945 1 98.81 251 VAL B CA 1
ATOM 3804 C C . VAL B 1 251 ? 5.949 4.32 10.453 1 98.81 251 VAL B C 1
ATOM 3806 O O . VAL B 1 251 ? 7.047 4.117 9.93 1 98.81 251 VAL B O 1
ATOM 3809 N N . VAL B 1 252 ? 5.5 3.602 11.477 1 98.75 252 VAL B N 1
ATOM 3810 C CA . VAL B 1 252 ? 6.273 2.486 12.016 1 98.75 252 VAL B CA 1
ATOM 3811 C C . VAL B 1 252 ? 6.508 1.447 10.922 1 98.75 252 VAL B C 1
ATOM 3813 O O . VAL B 1 252 ? 7.605 0.896 10.805 1 98.75 252 VAL B O 1
ATOM 3816 N N . ARG B 1 253 ? 5.492 1.206 10.109 1 98.56 253 ARG B N 1
ATOM 3817 C CA . ARG B 1 253 ? 5.629 0.289 8.984 1 98.56 253 ARG B CA 1
ATOM 3818 C C . ARG B 1 253 ? 6.727 0.751 8.031 1 98.56 253 ARG B C 1
ATOM 3820 O O . ARG B 1 253 ? 7.516 -0.062 7.547 1 98.56 253 ARG B O 1
ATOM 3827 N N . ALA B 1 254 ? 6.707 2.033 7.707 1 98.62 254 ALA B N 1
ATOM 3828 C CA . ALA B 1 254 ? 7.746 2.574 6.832 1 98.62 254 ALA B CA 1
ATOM 3829 C C . ALA B 1 254 ? 9.133 2.307 7.402 1 98.62 254 ALA B C 1
ATOM 3831 O O . ALA B 1 254 ? 10.062 1.968 6.66 1 98.62 254 ALA B O 1
ATOM 3832 N N . CYS B 1 255 ? 9.312 2.418 8.734 1 98.62 255 CYS B N 1
ATOM 3833 C CA . CYS B 1 255 ? 10.578 2.127 9.398 1 98.62 255 CYS B CA 1
ATOM 3834 C C . CYS B 1 255 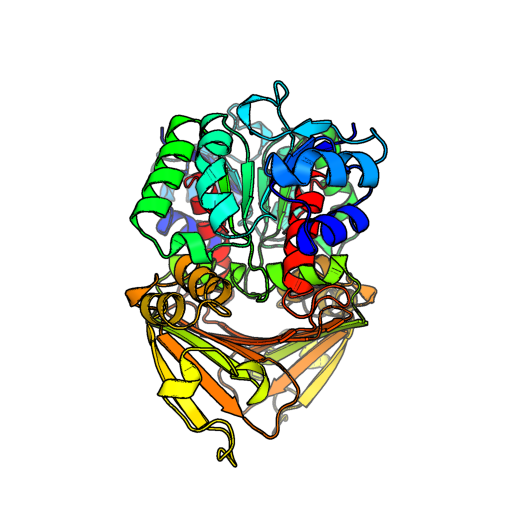? 10.945 0.657 9.242 1 98.62 255 CYS B C 1
ATOM 3836 O O . CYS B 1 255 ? 12.094 0.333 8.922 1 98.62 255 CYS B O 1
ATOM 3838 N N . ARG B 1 256 ? 9.984 -0.19 9.43 1 97.62 256 ARG B N 1
ATOM 3839 C CA . ARG B 1 256 ? 10.211 -1.626 9.305 1 97.62 256 ARG B CA 1
ATOM 3840 C C . ARG B 1 256 ? 10.672 -1.991 7.898 1 97.62 256 ARG B C 1
ATOM 3842 O O . ARG B 1 256 ? 11.516 -2.877 7.727 1 97.62 256 ARG B O 1
ATOM 3849 N N . GLN B 1 257 ? 10.133 -1.307 6.91 1 96.81 257 GLN B N 1
ATOM 3850 C CA . GLN B 1 257 ? 10.422 -1.618 5.512 1 96.81 257 GLN B CA 1
ATOM 3851 C C . GLN B 1 257 ? 11.867 -1.298 5.164 1 96.81 257 GLN B C 1
ATOM 3853 O O . GLN B 1 257 ? 12.438 -1.884 4.242 1 96.81 257 GLN B O 1
ATOM 3858 N N . VAL B 1 258 ? 12.445 -0.362 5.887 1 96.75 258 VAL B N 1
ATOM 3859 C CA . VAL B 1 258 ? 13.852 -0.012 5.691 1 96.75 258 VAL B CA 1
ATOM 3860 C C . VAL B 1 258 ? 14.742 -1.138 6.211 1 96.75 258 VAL B C 1
ATOM 3862 O O . VAL B 1 258 ? 15.836 -1.368 5.684 1 96.75 258 VAL B O 1
ATOM 3865 N N . LEU B 1 259 ? 14.258 -1.889 7.223 1 96.25 259 LEU B N 1
ATOM 3866 C CA . LEU B 1 259 ? 15.047 -2.9 7.922 1 96.25 259 LEU B CA 1
ATOM 3867 C C . LEU B 1 259 ? 14.938 -4.25 7.219 1 96.25 259 LEU B C 1
ATOM 3869 O O . LEU B 1 259 ? 15.914 -5.008 7.18 1 96.25 259 LEU B O 1
ATOM 3873 N N . GLU B 1 260 ? 13.758 -4.504 6.602 1 94.88 260 GLU B N 1
ATOM 3874 C CA . GLU B 1 26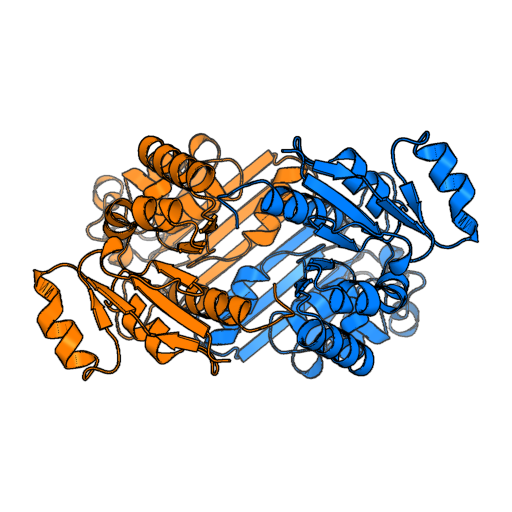0 ? 13.453 -5.855 6.145 1 94.88 260 GLU B CA 1
ATOM 3875 C C . GLU B 1 260 ? 13.617 -5.98 4.633 1 94.88 260 GLU B C 1
ATOM 3877 O O . GLU B 1 260 ? 13.109 -5.141 3.879 1 94.88 260 GLU B O 1
ATOM 3882 N N . PRO B 1 261 ? 14.266 -7.016 4.215 1 95.12 261 PRO B N 1
ATOM 3883 C CA . PRO B 1 261 ? 14.461 -7.195 2.775 1 95.12 261 PRO B CA 1
ATOM 3884 C C . PRO B 1 261 ? 13.18 -7.598 2.049 1 95.12 261 PRO B C 1
ATOM 3886 O O . PRO B 1 261 ? 13.109 -7.496 0.821 1 95.12 261 PRO B O 1
ATOM 3889 N N . VAL B 1 262 ? 12.219 -8.164 2.717 1 95.56 262 VAL B N 1
ATOM 3890 C CA . VAL B 1 262 ? 10.906 -8.523 2.189 1 95.56 262 VAL B CA 1
ATOM 3891 C C . VAL B 1 262 ? 9.844 -7.613 2.795 1 95.56 262 VAL B C 1
ATOM 3893 O O . VAL B 1 262 ? 9.68 -7.566 4.016 1 95.56 262 VAL B O 1
ATOM 3896 N N . SER B 1 263 ? 9.172 -6.859 1.945 1 95.06 263 SER B N 1
ATOM 3897 C CA . SER B 1 263 ? 8.203 -5.91 2.486 1 95.06 263 SER B CA 1
ATOM 3898 C C . SER B 1 263 ? 7.109 -5.605 1.474 1 95.06 263 SER B C 1
ATOM 3900 O O . SER B 1 263 ? 7.238 -5.93 0.291 1 95.06 263 SER B O 1
ATOM 3902 N N . PHE B 1 264 ? 5.965 -5.16 1.996 1 95.38 264 PHE B N 1
ATOM 3903 C CA . PHE B 1 264 ? 4.883 -4.621 1.183 1 95.38 264 PHE B CA 1
ATOM 3904 C C . PHE B 1 264 ? 5.066 -3.127 0.955 1 95.38 264 PHE B C 1
ATOM 3906 O O . PHE B 1 264 ? 5.598 -2.424 1.817 1 95.38 264 PHE B O 1
#

Sequence (528 aa):
MTKRLLMIGYGAMGAEVHRLLPDGMELAWVVVPEAFATQVRDRLADKVSVLTRIDQCSEAPDLVVECAGQPGLAEHGEAVLHRGLTMAVVATGALADEALYQRLATAAREGGGRMQLLSGAVAGMDGLAAAREGGLDEVVYEACKAPRSWQGSHAETLIDLDAVSERTVFFEGDAGEAARLFPANSNVAATIALAGLGMRNTRVQLAVDPATSRNTHRIHASGRFGEFSIELNGHPLESNPKTSTLAALSVVRACRQVLEPVSFMTKRLLMIGYGAMGAEVHRLLPDGMELAWVVVPEAFATQVRDRLADKVSVLTRIDQCSEAPDLVVECAGQPGLAEHGEAVLHRGLTMAVVATGALADEALYQRLATAAREGGGRMQLLSGAVAGMDGLAAAREGGLDEVVYEACKAPRSWQGSHAETLIDLDAVSERTVFFEGDAGEAARLFPANSNVAATIALAGLGMRNTRVQLAVDPATSRNTHRIHASGRFGEFSIELNGHPLESNPKTSTLAALSVVRACRQVLEPVSF

Nearest PDB structures (foldseek):
  2dc1-assembly1_B  TM=9.020E-01  e=4.167E-20  Archaeoglobus fulgidus
  1j5p-assembly1_A  TM=8.903E-01  e=1.834E-20  Thermotoga maritima
  1xea-assembly1_B  TM=5.162E-01  e=5.036E-07  Vibrio cholerae
  1tlt-assembly1_B  TM=4.918E-01  e=7.463E-06  Escherichia coli
  1lc0-assembly1_A  TM=4.813E-01  e=4.083E-05  Rattus norvegicus

Radius of gyration: 23.26 Å; Cα contacts (8 Å, |Δi|>4): 1290; chains: 2; bounding box: 57×60×61 Å

pLDDT: mean 96.66, std 3.22, range [79.0, 98.94]